Protein AF-A0A072TDT9-F1 (afdb_monomer_lite)

Structure (mmCIF, N/CA/C/O backbone):
data_AF-A0A072TDT9-F1
#
_entry.id   AF-A0A072TDT9-F1
#
loop_
_atom_site.group_PDB
_atom_site.id
_atom_site.type_symbol
_atom_site.label_atom_id
_atom_site.label_alt_id
_atom_site.label_comp_id
_atom_site.label_asym_id
_atom_site.label_entity_id
_atom_site.label_seq_id
_atom_site.pdbx_PDB_ins_code
_atom_site.Cartn_x
_atom_site.Cartn_y
_atom_site.Cartn_z
_atom_site.occupancy
_atom_site.B_iso_or_equiv
_atom_site.auth_seq_id
_atom_site.auth_comp_id
_atom_site.auth_asym_id
_atom_site.auth_atom_id
_atom_site.pdbx_PDB_model_num
ATOM 1 N N . MET A 1 1 ? 3.384 -17.447 -1.767 1.00 55.66 1 MET A N 1
ATOM 2 C CA . MET A 1 1 ? 2.675 -18.278 -2.768 1.00 55.66 1 MET A CA 1
ATOM 3 C C . MET A 1 1 ? 2.598 -17.497 -4.077 1.00 55.66 1 MET A C 1
ATOM 5 O O . MET A 1 1 ? 2.380 -16.292 -4.010 1.00 55.66 1 MET A O 1
ATOM 9 N N . ILE A 1 2 ? 2.829 -18.132 -5.232 1.00 74.88 2 ILE A N 1
ATOM 10 C CA . ILE A 1 2 ? 2.720 -17.478 -6.551 1.00 74.88 2 ILE A CA 1
ATOM 11 C C . ILE A 1 2 ? 1.242 -17.156 -6.807 1.00 74.88 2 ILE A C 1
ATOM 13 O O . ILE A 1 2 ? 0.404 -18.037 -6.647 1.00 74.88 2 ILE A O 1
ATOM 17 N N . LYS A 1 3 ? 0.923 -15.907 -7.167 1.00 76.62 3 LYS A N 1
ATOM 18 C CA . LYS A 1 3 ? -0.458 -15.459 -7.445 1.00 76.62 3 LYS A CA 1
ATOM 19 C C . LYS A 1 3 ? -0.739 -15.255 -8.938 1.00 76.62 3 LYS A C 1
ATOM 21 O O . LYS A 1 3 ? -1.892 -15.302 -9.358 1.00 76.62 3 LYS A O 1
ATOM 26 N N . ALA A 1 4 ? 0.307 -15.060 -9.739 1.00 89.94 4 ALA A N 1
ATOM 27 C CA . ALA A 1 4 ? 0.196 -14.819 -11.170 1.00 89.94 4 ALA A CA 1
ATOM 28 C C . ALA A 1 4 ? 1.340 -15.453 -11.964 1.00 89.94 4 ALA A C 1
ATOM 30 O O . ALA A 1 4 ? 2.434 -15.642 -11.432 1.00 89.94 4 ALA A O 1
ATOM 31 N N . VAL A 1 5 ? 1.083 -15.727 -13.242 1.00 94.50 5 VAL A N 1
ATOM 32 C CA . VAL A 1 5 ? 2.074 -16.171 -14.228 1.00 94.50 5 VAL A CA 1
ATOM 33 C C . VAL A 1 5 ? 2.001 -15.236 -15.432 1.00 94.50 5 VAL A C 1
ATOM 35 O O . VAL A 1 5 ? 0.940 -15.068 -16.032 1.00 94.50 5 VAL A O 1
ATOM 38 N N . ILE A 1 6 ? 3.125 -14.611 -15.775 1.00 96.06 6 ILE A N 1
ATOM 39 C CA . ILE A 1 6 ? 3.226 -13.700 -16.918 1.00 96.06 6 ILE A CA 1
ATOM 40 C C . ILE A 1 6 ? 4.091 -14.378 -17.969 1.00 96.06 6 ILE A C 1
ATOM 42 O O . ILE A 1 6 ? 5.243 -14.717 -17.705 1.00 96.06 6 ILE A O 1
ATOM 46 N N . PHE A 1 7 ? 3.525 -14.587 -19.149 1.00 96.69 7 PHE A N 1
ATOM 47 C CA . PHE A 1 7 ? 4.192 -15.243 -20.260 1.00 96.69 7 PHE A CA 1
ATOM 48 C C . PHE A 1 7 ? 4.831 -14.218 -21.190 1.00 96.69 7 PHE A C 1
ATOM 50 O O . PHE A 1 7 ? 4.237 -13.184 -21.502 1.00 96.69 7 PHE A O 1
ATOM 57 N N . ASP A 1 8 ? 6.023 -14.536 -21.685 1.00 94.69 8 ASP A N 1
ATOM 58 C CA . ASP A 1 8 ? 6.467 -13.971 -22.954 1.00 94.69 8 ASP A CA 1
ATOM 59 C C . ASP A 1 8 ? 5.643 -14.572 -24.106 1.00 94.69 8 ASP A C 1
ATOM 61 O O . ASP A 1 8 ? 5.063 -15.651 -23.971 1.00 94.69 8 ASP A O 1
ATOM 65 N N . MET A 1 9 ? 5.560 -13.873 -25.236 1.00 94.50 9 MET A N 1
ATOM 66 C CA . MET A 1 9 ? 4.807 -14.363 -26.393 1.00 94.50 9 MET A CA 1
ATOM 67 C C . MET A 1 9 ? 5.703 -15.155 -27.347 1.00 94.50 9 MET A C 1
ATOM 69 O O . MET A 1 9 ? 5.494 -16.355 -27.544 1.00 94.50 9 MET A O 1
ATOM 73 N N . ASP A 1 10 ? 6.687 -14.475 -27.937 1.00 90.06 10 ASP A N 1
ATOM 74 C CA . ASP A 1 10 ? 7.502 -14.975 -29.042 1.00 90.06 10 ASP A CA 1
ATOM 75 C C . ASP A 1 10 ? 8.574 -15.966 -28.541 1.00 90.06 10 ASP A C 1
ATOM 77 O O . ASP A 1 10 ? 9.540 -15.601 -27.879 1.00 90.06 10 ASP A O 1
ATOM 81 N N . GLY A 1 11 ? 8.428 -17.243 -28.894 1.00 86.56 11 GLY A N 1
ATOM 82 C CA . GLY A 1 11 ? 9.279 -18.350 -28.446 1.00 86.56 11 GLY A CA 1
ATOM 83 C C . GLY A 1 11 ? 8.827 -19.011 -27.139 1.00 86.56 11 GLY A C 1
ATOM 84 O O . GLY A 1 11 ? 9.539 -19.869 -26.625 1.00 86.56 11 GLY A O 1
ATOM 85 N N . VAL A 1 12 ? 7.663 -18.625 -26.597 1.00 93.38 12 VAL A N 1
ATOM 86 C CA . VAL A 1 12 ? 7.062 -19.266 -25.413 1.00 93.38 12 VAL A CA 1
ATOM 87 C C . VAL A 1 12 ? 5.631 -19.709 -25.703 1.00 93.38 12 VAL A C 1
ATOM 89 O O . VAL A 1 12 ? 5.352 -20.904 -25.716 1.00 93.38 12 VAL A O 1
ATOM 92 N N . LEU A 1 13 ? 4.716 -18.770 -25.967 1.00 94.56 13 LEU A N 1
ATOM 93 C CA . LEU A 1 13 ? 3.335 -19.106 -26.335 1.00 94.56 13 LEU A CA 1
ATOM 94 C C . LEU A 1 13 ? 3.181 -19.342 -27.838 1.00 94.56 13 LEU A C 1
ATOM 96 O O . LEU A 1 13 ? 2.357 -20.162 -28.249 1.00 94.56 13 LEU A O 1
ATOM 100 N N . ILE A 1 14 ? 3.970 -18.638 -28.653 1.00 94.06 14 ILE A N 1
ATOM 101 C CA . ILE A 1 14 ? 3.927 -18.688 -30.115 1.00 94.06 14 ILE A CA 1
ATOM 102 C C . ILE A 1 14 ? 5.351 -18.814 -30.652 1.00 94.06 14 ILE A C 1
ATOM 104 O O . ILE A 1 14 ? 6.208 -18.001 -30.326 1.00 94.06 14 ILE A O 1
ATOM 108 N N . GLU A 1 15 ? 5.606 -19.775 -31.537 1.00 89.56 15 GLU A N 1
ATOM 109 C CA . GLU A 1 15 ? 6.896 -19.934 -32.232 1.00 89.56 15 GLU A CA 1
ATOM 110 C C . GLU A 1 15 ? 7.038 -18.921 -33.387 1.00 89.56 15 GLU A C 1
ATOM 112 O O . GLU A 1 15 ? 7.157 -19.288 -34.553 1.00 89.56 15 GLU A O 1
ATOM 117 N N . ALA A 1 16 ? 6.957 -17.623 -33.072 1.00 87.81 16 ALA A N 1
ATOM 118 C CA . ALA A 1 16 ? 6.852 -16.533 -34.049 1.00 87.81 16 ALA A CA 1
ATOM 119 C C . ALA A 1 16 ? 8.185 -15.849 -34.405 1.00 87.81 16 ALA A C 1
ATOM 121 O O . ALA A 1 16 ? 8.200 -14.947 -35.244 1.00 87.81 16 ALA A O 1
ATOM 122 N N . LYS A 1 17 ? 9.315 -16.261 -33.811 1.00 86.12 17 LYS A N 1
ATOM 123 C CA . LYS A 1 17 ? 10.632 -15.647 -34.086 1.00 86.12 17 LYS A CA 1
ATOM 124 C C . LYS A 1 17 ? 10.974 -15.665 -35.579 1.00 86.12 17 LYS A C 1
ATOM 126 O O . LYS A 1 17 ? 11.356 -14.636 -36.134 1.00 86.12 17 LYS A O 1
ATOM 131 N N . GLU A 1 18 ? 10.722 -16.796 -36.237 1.00 89.06 18 GLU A N 1
ATOM 132 C CA . GLU A 1 18 ? 10.903 -16.944 -37.685 1.00 89.06 18 GLU A CA 1
ATOM 133 C C . GLU A 1 18 ? 9.986 -16.032 -38.491 1.00 89.06 18 GLU A C 1
ATOM 135 O O . GLU A 1 18 ? 10.420 -15.417 -39.459 1.00 89.06 18 GLU A O 1
ATOM 140 N N . TRP A 1 19 ? 8.738 -15.869 -38.062 1.00 93.44 19 TRP A N 1
ATOM 141 C CA . TRP A 1 19 ? 7.757 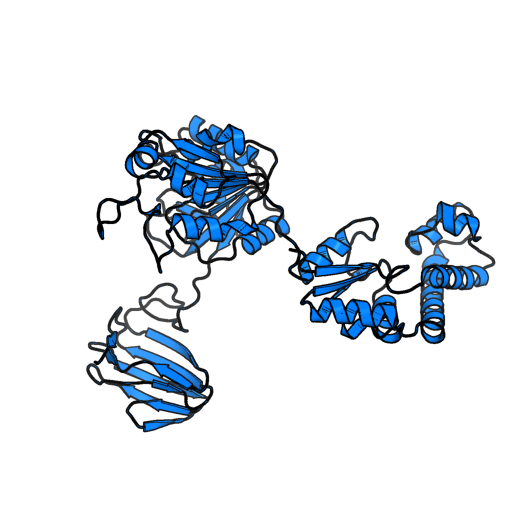-15.072 -38.795 1.00 93.44 19 TRP A CA 1
ATOM 142 C C . TRP A 1 19 ? 8.158 -13.600 -38.840 1.00 93.44 19 TRP A C 1
ATOM 144 O O . TRP A 1 19 ? 8.025 -12.953 -39.876 1.00 93.44 19 TRP A O 1
ATOM 154 N N . HIS A 1 20 ? 8.704 -13.064 -37.742 1.00 91.19 20 HIS A N 1
ATOM 155 C CA . HIS A 1 20 ? 9.210 -11.688 -37.724 1.00 91.19 20 HIS A CA 1
ATOM 156 C C . HIS A 1 20 ? 10.459 -11.513 -38.592 1.00 91.19 20 HIS A C 1
ATOM 158 O O . HIS A 1 20 ? 10.624 -10.448 -39.191 1.00 91.19 20 HIS A O 1
ATOM 164 N N . TYR A 1 21 ? 11.331 -12.526 -38.653 1.00 92.56 21 TYR A N 1
ATOM 165 C CA . TYR A 1 21 ? 12.503 -12.535 -39.533 1.00 92.56 21 TYR A CA 1
ATOM 166 C C . TYR A 1 21 ? 12.091 -12.539 -41.010 1.00 92.56 21 TYR A C 1
ATOM 168 O O . TYR A 1 21 ? 12.549 -11.690 -41.778 1.00 92.56 21 TYR A O 1
ATOM 176 N N . GLU A 1 22 ? 11.188 -13.444 -41.389 1.00 94.56 22 GLU A N 1
ATOM 177 C CA . GLU A 1 22 ? 10.657 -13.566 -42.748 1.00 94.56 22 GLU A CA 1
ATOM 178 C C . GLU A 1 22 ? 9.900 -12.306 -43.172 1.00 94.56 22 GLU A C 1
ATOM 180 O O . GLU A 1 22 ? 10.164 -11.761 -44.242 1.00 94.56 22 GLU A O 1
ATOM 185 N N . ALA A 1 23 ? 9.011 -11.784 -42.321 1.00 95.75 23 ALA A N 1
ATOM 186 C CA . ALA A 1 23 ? 8.240 -10.579 -42.616 1.00 95.75 23 ALA A CA 1
ATOM 187 C C . ALA A 1 23 ? 9.135 -9.348 -42.823 1.00 95.75 23 ALA A C 1
ATOM 189 O O . ALA A 1 23 ? 8.906 -8.563 -43.744 1.00 95.75 23 ALA A O 1
ATOM 190 N N . LEU A 1 24 ? 10.164 -9.175 -41.984 1.00 95.69 24 LEU A N 1
ATOM 191 C CA . LEU A 1 24 ? 11.102 -8.062 -42.127 1.00 95.69 24 LEU A CA 1
ATOM 192 C C . LEU A 1 24 ? 11.926 -8.189 -43.411 1.00 95.69 24 LEU A C 1
ATOM 194 O O . LEU A 1 24 ? 12.049 -7.212 -44.144 1.00 95.69 24 LEU A O 1
ATOM 198 N N . ASN A 1 25 ? 12.456 -9.377 -43.710 1.00 96.38 25 ASN A N 1
ATOM 199 C CA . ASN A 1 25 ? 13.236 -9.582 -44.929 1.00 96.38 25 ASN A CA 1
ATOM 200 C C . ASN A 1 25 ? 12.389 -9.462 -46.194 1.00 96.38 25 ASN A C 1
ATOM 202 O O . ASN A 1 25 ? 12.830 -8.837 -47.151 1.00 96.38 25 ASN A O 1
ATOM 206 N N . ARG A 1 26 ? 11.143 -9.942 -46.183 1.00 97.50 26 ARG A N 1
ATOM 207 C CA . ARG A 1 26 ? 10.205 -9.736 -47.293 1.00 97.50 26 ARG A CA 1
ATOM 208 C C . ARG A 1 26 ? 9.931 -8.248 -47.541 1.00 97.50 26 ARG A C 1
ATOM 210 O O . ARG A 1 26 ? 9.783 -7.841 -48.689 1.00 97.50 26 ARG A O 1
ATOM 217 N N . ALA A 1 27 ? 9.889 -7.426 -46.489 1.00 97.38 27 ALA A N 1
ATOM 218 C CA . ALA A 1 27 ? 9.756 -5.973 -46.617 1.00 97.38 27 ALA A CA 1
ATOM 219 C C . ALA A 1 27 ? 11.037 -5.299 -47.138 1.00 97.38 27 ALA A C 1
ATOM 221 O O . ALA A 1 27 ? 10.953 -4.419 -47.990 1.00 97.38 27 ALA A O 1
ATOM 222 N N . LEU A 1 28 ? 12.214 -5.719 -46.669 1.00 96.94 28 LEU A N 1
ATOM 223 C CA . LEU A 1 28 ? 13.504 -5.179 -47.114 1.00 96.94 28 LEU A CA 1
ATOM 224 C C . LEU A 1 28 ? 13.832 -5.541 -48.573 1.00 96.94 28 LEU A C 1
ATOM 226 O O . LEU A 1 28 ? 14.349 -4.702 -49.313 1.00 96.94 28 LEU A O 1
ATOM 230 N N . GLN A 1 29 ? 13.465 -6.749 -49.010 1.00 96.62 29 GLN A N 1
ATOM 231 C CA . GLN A 1 29 ? 13.713 -7.246 -50.367 1.00 96.62 29 GLN A CA 1
ATOM 232 C C . GLN A 1 29 ? 13.017 -6.418 -51.452 1.00 96.62 29 GLN A C 1
ATOM 234 O O . GLN A 1 29 ? 13.513 -6.366 -52.575 1.00 96.62 29 GLN A O 1
ATOM 239 N N . LEU A 1 30 ? 11.933 -5.700 -51.120 1.00 94.75 30 LEU A N 1
ATOM 240 C CA . LEU A 1 30 ? 11.303 -4.723 -52.022 1.00 94.75 30 LEU A CA 1
ATOM 241 C C . LEU A 1 30 ? 12.289 -3.658 -52.525 1.00 94.75 30 LEU A C 1
ATOM 243 O O . LEU A 1 30 ? 12.093 -3.089 -53.596 1.00 94.75 30 LEU A O 1
ATOM 247 N N . PHE A 1 31 ? 13.344 -3.403 -51.753 1.00 95.62 31 PHE A N 1
ATOM 248 C CA . PHE A 1 31 ? 14.363 -2.394 -52.018 1.00 95.62 31 PHE A CA 1
ATOM 249 C C . PHE A 1 31 ? 15.748 -3.003 -52.274 1.00 95.62 31 PHE A C 1
ATOM 251 O O . PHE A 1 31 ? 16.728 -2.271 -52.349 1.00 95.62 31 PHE A O 1
ATOM 258 N N . GLY A 1 32 ? 15.843 -4.332 -52.403 1.00 94.44 32 GLY A N 1
ATOM 259 C CA . GLY A 1 32 ? 17.110 -5.032 -52.629 1.00 94.44 32 GLY A CA 1
ATOM 260 C C . GLY A 1 32 ? 18.000 -5.175 -51.390 1.00 94.44 32 GLY A C 1
ATOM 261 O O . GLY A 1 32 ? 19.181 -5.476 -51.541 1.00 94.44 32 GLY A O 1
ATOM 262 N N . TYR A 1 33 ? 17.459 -4.980 -50.182 1.00 95.31 33 TYR A N 1
ATOM 263 C CA . TYR A 1 33 ? 18.184 -5.210 -48.929 1.00 95.31 33 TYR A CA 1
ATOM 264 C C . TYR A 1 33 ? 17.728 -6.509 -48.264 1.00 95.31 33 TYR A C 1
ATOM 266 O O . TYR A 1 33 ? 16.579 -6.929 -48.399 1.00 95.31 33 TYR A O 1
ATOM 274 N N . GLU A 1 34 ? 18.615 -7.108 -47.479 1.00 94.19 34 GLU A N 1
ATOM 275 C CA . GLU A 1 34 ? 18.290 -8.223 -46.597 1.00 94.19 34 GLU A CA 1
ATOM 276 C C . GLU A 1 34 ? 19.151 -8.176 -45.334 1.00 94.19 34 GLU A C 1
ATOM 278 O O . GLU A 1 34 ? 20.257 -7.637 -45.326 1.00 94.19 34 GLU A O 1
ATOM 283 N N . ILE A 1 35 ? 18.637 -8.770 -44.263 1.00 93.38 35 ILE A N 1
ATOM 284 C CA . ILE A 1 35 ? 19.414 -9.155 -43.092 1.00 93.38 35 ILE A CA 1
ATOM 285 C C . ILE A 1 35 ? 19.585 -10.666 -43.191 1.00 93.38 35 ILE A C 1
ATOM 287 O O . ILE A 1 35 ? 18.626 -11.428 -42.994 1.00 93.38 35 ILE A O 1
ATOM 291 N N . ASN A 1 36 ? 20.804 -11.105 -43.506 1.00 91.38 36 ASN A N 1
ATOM 292 C CA . ASN A 1 36 ? 21.091 -12.529 -43.602 1.00 91.38 36 ASN A CA 1
ATOM 293 C C . ASN A 1 36 ? 20.869 -13.222 -42.245 1.00 91.38 36 ASN A C 1
ATOM 295 O O . ASN A 1 36 ? 20.782 -12.605 -41.178 1.00 91.38 36 ASN A O 1
ATOM 299 N N . ARG A 1 37 ? 20.747 -14.546 -42.295 1.00 89.31 37 ARG A N 1
ATOM 300 C CA . ARG A 1 37 ? 20.361 -15.338 -41.131 1.00 89.31 37 ARG A CA 1
ATOM 301 C C . ARG A 1 37 ? 21.375 -15.273 -39.987 1.00 89.31 37 ARG A C 1
ATOM 303 O O . ARG A 1 37 ? 20.973 -15.298 -38.827 1.00 89.31 37 ARG A O 1
ATOM 310 N N . VAL A 1 38 ? 22.664 -15.210 -40.309 1.00 90.12 38 VAL A N 1
ATOM 311 C CA . VAL A 1 38 ? 23.739 -15.178 -39.312 1.00 90.12 38 VAL A CA 1
ATOM 312 C C . VAL A 1 38 ? 23.683 -13.862 -38.548 1.00 90.12 38 VAL A C 1
ATOM 314 O O . VAL A 1 38 ? 23.544 -13.885 -37.328 1.00 90.12 38 VAL A O 1
ATOM 317 N N . ASP A 1 39 ? 23.652 -12.741 -39.267 1.00 88.38 39 ASP A N 1
ATOM 318 C CA . ASP A 1 39 ? 23.578 -11.407 -38.672 1.00 88.38 39 ASP A CA 1
ATOM 319 C C . ASP A 1 39 ? 22.304 -11.244 -37.844 1.00 88.38 39 ASP A C 1
ATOM 321 O O . ASP A 1 39 ? 22.324 -10.645 -36.764 1.00 88.38 39 ASP A O 1
ATOM 325 N N . HIS A 1 40 ? 21.189 -11.818 -38.315 1.00 87.62 40 HIS A N 1
ATOM 326 C CA . HIS A 1 40 ? 19.953 -11.812 -37.550 1.00 87.62 40 HIS A CA 1
ATOM 327 C C . HIS A 1 40 ? 20.147 -12.412 -36.159 1.00 87.62 40 HIS A C 1
ATOM 329 O O . HIS A 1 40 ? 19.783 -11.774 -35.180 1.00 87.62 40 HIS A O 1
ATOM 335 N N . LEU A 1 41 ? 20.751 -13.597 -36.074 1.00 85.94 41 LEU A N 1
ATOM 336 C CA . LEU A 1 41 ? 20.926 -14.320 -34.817 1.00 85.94 41 LEU A CA 1
ATOM 337 C C . LEU A 1 41 ? 22.004 -13.705 -33.914 1.00 85.94 41 LEU A C 1
ATOM 339 O O . LEU A 1 41 ? 21.867 -13.753 -32.695 1.00 85.94 41 LEU A O 1
ATOM 343 N N . THR A 1 42 ? 23.075 -13.138 -34.477 1.00 86.06 42 THR A N 1
ATOM 344 C CA . THR A 1 42 ? 24.209 -12.630 -33.684 1.00 86.06 42 THR A CA 1
ATOM 345 C C . THR A 1 42 ? 24.079 -11.168 -33.281 1.00 86.06 42 THR A C 1
ATOM 347 O O . THR A 1 42 ? 24.664 -10.757 -32.281 1.00 86.06 42 THR A O 1
ATOM 350 N N . THR A 1 43 ? 23.370 -10.363 -34.072 1.00 84.31 43 THR A N 1
ATOM 351 C CA . THR A 1 43 ? 23.421 -8.898 -33.966 1.00 84.31 43 THR A CA 1
ATOM 352 C C . THR A 1 43 ? 22.043 -8.270 -33.837 1.00 84.31 43 THR A C 1
ATOM 354 O O . THR A 1 43 ? 21.892 -7.287 -33.112 1.00 84.31 43 THR A O 1
ATOM 357 N N . TYR A 1 44 ? 21.038 -8.818 -34.520 1.00 83.56 44 TYR A N 1
ATOM 358 C CA . TYR A 1 44 ? 19.712 -8.206 -34.575 1.00 83.56 44 TYR A CA 1
ATOM 359 C C . TYR A 1 44 ? 18.662 -8.896 -33.691 1.00 83.56 44 TYR A C 1
ATOM 361 O O . TYR A 1 44 ? 17.590 -8.319 -33.494 1.00 83.56 44 TYR A O 1
ATOM 369 N N . ASP A 1 45 ? 18.905 -10.101 -33.175 1.00 82.06 45 ASP A N 1
ATOM 370 C CA . ASP A 1 45 ? 17.898 -10.858 -32.427 1.00 82.06 45 ASP A CA 1
ATOM 371 C C . ASP A 1 45 ? 17.427 -10.088 -31.182 1.00 82.06 45 ASP A C 1
ATOM 373 O O . ASP A 1 45 ? 18.184 -9.367 -30.534 1.00 82.06 45 ASP A O 1
ATOM 377 N N . GLY A 1 46 ? 16.127 -10.157 -30.901 1.00 75.12 46 GLY A N 1
ATOM 378 C CA . GLY A 1 46 ? 15.485 -9.414 -29.811 1.00 75.12 46 GLY A CA 1
ATOM 379 C C . GLY A 1 46 ? 15.370 -7.888 -29.991 1.00 75.12 46 GLY A C 1
ATOM 380 O O . GLY A 1 46 ? 14.588 -7.266 -29.271 1.00 75.12 46 GLY A O 1
ATOM 381 N N . LEU A 1 47 ? 16.065 -7.263 -30.955 1.00 83.38 47 LEU A N 1
ATOM 382 C CA . LEU A 1 47 ? 15.997 -5.808 -31.150 1.00 83.38 47 LEU A CA 1
ATOM 383 C C . LEU A 1 47 ? 14.662 -5.346 -31.773 1.00 83.38 47 LEU A C 1
ATOM 385 O O . LEU A 1 47 ? 14.137 -6.006 -32.684 1.00 83.38 47 LEU A O 1
ATOM 389 N N . PRO A 1 48 ? 14.146 -4.163 -31.375 1.00 83.31 48 PRO A N 1
ATOM 390 C CA . PRO A 1 48 ? 13.003 -3.533 -32.033 1.00 83.31 48 PRO A CA 1
ATOM 391 C C . PRO A 1 48 ? 13.269 -3.262 -33.517 1.00 83.31 48 PRO A C 1
ATOM 393 O O . PRO A 1 48 ? 14.369 -2.856 -33.891 1.00 83.31 48 PRO A O 1
ATOM 396 N N . THR A 1 49 ? 12.246 -3.401 -34.369 1.00 88.62 49 THR A N 1
ATOM 397 C CA . THR A 1 49 ? 12.371 -3.197 -35.827 1.00 88.62 49 THR A CA 1
ATOM 398 C C . THR A 1 49 ? 12.969 -1.837 -36.180 1.00 88.62 49 THR A C 1
ATOM 400 O O . THR A 1 49 ? 13.867 -1.775 -37.011 1.00 88.62 49 THR A O 1
ATOM 403 N N . LYS A 1 50 ? 12.562 -0.764 -35.491 1.00 88.62 50 LYS A N 1
ATOM 404 C CA . LYS A 1 50 ? 13.147 0.572 -35.674 1.00 88.62 50 LYS A CA 1
ATOM 405 C C . LYS A 1 50 ? 14.670 0.562 -35.495 1.00 88.62 50 LYS A C 1
ATOM 407 O O . LYS A 1 50 ? 15.390 1.062 -36.349 1.00 88.62 50 LYS A O 1
ATOM 412 N N . ARG A 1 51 ? 15.163 -0.079 -34.431 1.00 89.12 51 ARG A N 1
ATOM 413 C CA . ARG A 1 51 ? 16.600 -0.169 -34.151 1.00 89.12 51 ARG A CA 1
ATOM 414 C C . ARG A 1 51 ? 17.337 -1.013 -35.189 1.00 89.12 51 ARG A C 1
ATOM 416 O O . ARG A 1 51 ? 18.435 -0.646 -35.594 1.00 89.12 51 ARG A O 1
ATOM 423 N N . LYS A 1 52 ? 16.722 -2.111 -35.646 1.00 92.31 52 LYS A N 1
ATOM 424 C CA . LYS A 1 52 ? 17.263 -2.942 -36.735 1.00 92.31 52 LYS A CA 1
ATOM 425 C C . LYS A 1 52 ? 17.462 -2.115 -38.007 1.00 92.31 52 LYS A C 1
ATOM 427 O O . LYS A 1 52 ? 18.529 -2.178 -38.603 1.00 92.31 52 LYS A O 1
ATOM 432 N N . LEU A 1 53 ? 16.467 -1.309 -38.383 1.00 94.50 53 LEU A N 1
ATOM 433 C CA . LEU A 1 53 ? 16.526 -0.453 -39.571 1.00 94.50 53 LEU A CA 1
ATOM 434 C C . LEU A 1 53 ? 17.555 0.679 -39.427 1.00 94.50 53 LEU A C 1
ATOM 436 O O . LEU A 1 53 ? 18.304 0.929 -40.365 1.00 94.50 53 LEU A O 1
ATOM 440 N N . GLU A 1 54 ? 17.654 1.314 -38.254 1.00 93.56 54 GLU A N 1
ATOM 441 C CA . GLU A 1 54 ? 18.708 2.298 -37.951 1.00 93.56 54 GLU A CA 1
ATOM 442 C C . GLU A 1 54 ? 20.111 1.710 -38.130 1.00 93.56 54 GLU A C 1
ATOM 444 O O . GLU A 1 54 ? 20.957 2.320 -38.777 1.00 93.56 54 GLU A O 1
ATOM 449 N N . MET A 1 55 ? 20.353 0.521 -37.575 1.00 93.19 55 MET A N 1
ATOM 450 C CA . MET A 1 55 ? 21.640 -0.166 -37.686 1.00 93.19 55 MET A CA 1
ATOM 451 C C . MET A 1 55 ? 21.937 -0.587 -39.126 1.00 93.19 55 MET A C 1
ATOM 453 O O . MET A 1 55 ? 23.048 -0.364 -39.604 1.00 93.19 55 MET A O 1
ATOM 457 N N . LEU A 1 56 ? 20.942 -1.124 -39.834 1.00 93.62 56 LEU A N 1
ATOM 458 C CA . LEU A 1 56 ? 21.089 -1.521 -41.230 1.00 93.62 56 LEU A CA 1
ATOM 459 C C . LEU A 1 56 ? 21.431 -0.317 -42.121 1.00 93.62 56 LEU A C 1
ATOM 461 O O . LEU A 1 56 ? 22.318 -0.421 -42.960 1.00 93.62 56 LEU A O 1
ATOM 465 N N . SER A 1 57 ? 20.810 0.845 -41.897 1.00 94.06 57 SER A N 1
ATOM 466 C CA . SER A 1 57 ? 21.135 2.098 -42.601 1.00 94.06 57 SER A CA 1
ATOM 467 C C . SER A 1 57 ? 22.519 2.668 -42.288 1.00 94.06 57 SER A C 1
ATOM 469 O O . SER A 1 57 ? 22.999 3.515 -43.028 1.00 94.06 57 SER A O 1
ATOM 471 N N . LEU A 1 58 ? 23.157 2.270 -41.184 1.00 91.69 58 LEU A N 1
ATOM 472 C CA . LEU A 1 58 ? 24.546 2.654 -40.901 1.00 91.69 58 LEU A CA 1
ATOM 473 C C . LEU A 1 58 ? 25.551 1.736 -41.607 1.00 91.69 58 LEU A C 1
ATOM 475 O O . LEU A 1 58 ? 26.688 2.135 -41.839 1.00 91.69 58 LEU A O 1
ATOM 479 N N . GLN A 1 59 ? 25.143 0.502 -41.905 1.00 89.12 59 GLN A N 1
ATOM 480 C CA . GLN A 1 59 ? 25.977 -0.527 -42.533 1.00 89.12 59 GLN A CA 1
ATOM 481 C C . GLN A 1 59 ? 25.786 -0.610 -44.052 1.00 89.12 59 GLN A C 1
ATOM 483 O O . GLN A 1 59 ? 26.607 -1.204 -44.746 1.00 89.12 59 GLN A O 1
ATOM 488 N N . THR A 1 60 ? 24.693 -0.046 -44.558 1.00 88.81 60 THR A N 1
ATOM 489 C CA . THR A 1 60 ? 24.256 -0.114 -45.954 1.00 88.81 60 THR A CA 1
ATOM 490 C C . THR A 1 60 ? 23.705 1.239 -46.392 1.00 88.81 60 THR A C 1
ATOM 492 O O . THR A 1 60 ? 23.475 2.114 -45.564 1.00 88.81 60 THR A O 1
ATOM 495 N N . ASP A 1 61 ? 23.391 1.386 -47.677 1.00 90.31 61 ASP A N 1
ATOM 496 C CA . ASP A 1 61 ? 22.823 2.625 -48.218 1.00 90.31 61 ASP A CA 1
ATOM 497 C C . ASP A 1 61 ? 21.291 2.743 -48.050 1.00 90.31 61 ASP A C 1
ATOM 499 O O . ASP A 1 61 ? 20.664 3.535 -48.752 1.00 90.31 61 ASP A O 1
ATOM 503 N N . LEU A 1 62 ? 20.655 1.954 -47.165 1.00 94.12 62 LEU A N 1
ATOM 504 C CA . LEU A 1 62 ? 19.200 1.996 -46.956 1.00 94.12 62 LEU A CA 1
ATOM 505 C C . LEU A 1 62 ? 18.764 3.394 -46.465 1.00 94.12 62 LEU A C 1
ATOM 507 O O . LEU A 1 62 ? 19.122 3.779 -45.347 1.00 94.12 62 LEU A O 1
ATOM 511 N N . PRO A 1 63 ? 17.938 4.149 -47.216 1.00 94.00 63 PRO A N 1
ATOM 512 C CA . PRO A 1 63 ? 17.510 5.480 -46.795 1.00 94.00 63 PRO A CA 1
ATOM 513 C C . PRO A 1 63 ? 16.625 5.444 -45.543 1.00 94.00 63 PRO A C 1
ATOM 515 O O . PRO A 1 63 ? 15.623 4.727 -45.494 1.00 94.00 63 PRO A O 1
ATOM 518 N N . GLN A 1 64 ? 16.928 6.292 -44.554 1.00 93.81 64 GLN A N 1
ATOM 519 C CA . GLN A 1 64 ? 16.132 6.397 -43.319 1.00 93.81 64 GLN A CA 1
ATOM 520 C C . GLN A 1 64 ? 14.673 6.807 -43.572 1.00 93.81 64 GLN A C 1
ATOM 522 O O . GLN A 1 64 ? 13.777 6.438 -42.815 1.00 93.81 64 GLN A O 1
ATOM 527 N N . THR A 1 65 ? 14.408 7.525 -44.666 1.00 94.81 65 THR A N 1
ATOM 528 C CA . THR A 1 65 ? 13.053 7.920 -45.078 1.00 94.81 65 THR A CA 1
ATOM 529 C C . THR A 1 65 ? 12.148 6.729 -45.403 1.00 94.81 65 THR A C 1
ATOM 531 O O . THR A 1 65 ? 10.931 6.874 -45.346 1.00 94.81 65 THR A O 1
ATOM 534 N N . LEU A 1 66 ? 12.711 5.550 -45.698 1.00 95.31 66 LEU A N 1
ATOM 535 C CA . LEU A 1 66 ? 11.947 4.328 -45.968 1.00 95.31 66 LEU A CA 1
ATOM 536 C C . LEU A 1 66 ? 11.610 3.528 -44.704 1.00 95.31 66 LEU A C 1
ATOM 538 O O . LEU A 1 66 ? 10.830 2.582 -44.784 1.00 95.31 66 LEU A O 1
ATOM 542 N N . HIS A 1 67 ? 12.163 3.870 -43.535 1.00 95.50 67 HIS A N 1
ATOM 543 C CA . HIS A 1 67 ? 12.010 3.047 -42.327 1.00 95.50 67 HIS A CA 1
ATOM 544 C C . HIS A 1 67 ? 10.555 2.868 -41.897 1.00 95.50 67 HIS A C 1
ATOM 546 O O . HIS A 1 67 ? 10.159 1.768 -41.513 1.00 95.50 67 HIS A O 1
ATOM 552 N N . SER A 1 68 ? 9.754 3.933 -41.972 1.00 93.31 68 SER A N 1
ATOM 553 C CA . SER A 1 68 ? 8.326 3.883 -41.644 1.00 93.31 68 SER A CA 1
ATOM 554 C C . SER A 1 68 ? 7.573 2.941 -42.582 1.00 93.31 68 SER A C 1
ATOM 556 O O . SER A 1 68 ? 6.834 2.081 -42.108 1.00 93.31 68 SER A O 1
ATOM 558 N N . PHE A 1 69 ? 7.825 3.049 -43.887 1.00 95.12 69 PHE A N 1
ATOM 559 C CA . PHE A 1 69 ? 7.195 2.215 -44.907 1.00 95.12 69 PHE A CA 1
ATOM 560 C C . PHE A 1 69 ? 7.616 0.743 -44.794 1.00 95.12 69 PHE A C 1
ATOM 562 O O . PHE A 1 69 ? 6.773 -0.148 -44.827 1.00 95.12 69 PHE A O 1
ATOM 569 N N . VAL A 1 70 ? 8.905 0.459 -44.572 1.00 96.44 70 VAL A N 1
ATOM 570 C CA . VAL A 1 70 ? 9.384 -0.914 -44.327 1.00 96.44 70 VAL A CA 1
ATOM 571 C C . VAL A 1 70 ? 8.728 -1.502 -43.078 1.00 96.44 70 VAL A C 1
ATOM 573 O O . VAL A 1 70 ? 8.315 -2.660 -43.092 1.00 96.44 70 VAL A O 1
ATOM 576 N N . ASN A 1 71 ? 8.599 -0.719 -42.002 1.00 93.69 71 ASN A N 1
ATOM 577 C CA . ASN A 1 71 ? 7.918 -1.175 -40.796 1.00 93.69 71 ASN A CA 1
ATOM 578 C C . ASN A 1 71 ? 6.429 -1.460 -41.057 1.00 93.69 71 ASN A C 1
ATOM 580 O O . ASN A 1 71 ? 5.938 -2.482 -40.589 1.00 93.69 71 ASN A O 1
ATOM 584 N N . GLU A 1 72 ? 5.734 -0.617 -41.825 1.00 94.31 72 GLU A N 1
ATOM 585 C CA . GLU A 1 72 ? 4.341 -0.837 -42.239 1.00 94.31 72 GLU A CA 1
ATOM 586 C C . GLU A 1 72 ? 4.185 -2.141 -43.037 1.00 94.31 72 GLU A C 1
ATOM 588 O O . GLU A 1 72 ? 3.407 -3.013 -42.643 1.00 94.31 72 GLU A O 1
ATOM 593 N N . MET A 1 73 ? 4.990 -2.328 -44.089 1.00 96.81 73 MET A N 1
ATOM 594 C CA . MET A 1 73 ? 4.990 -3.556 -44.893 1.00 96.81 73 MET A CA 1
ATOM 595 C C . MET A 1 73 ? 5.308 -4.789 -44.040 1.00 96.81 73 MET A C 1
ATOM 597 O O . MET A 1 73 ? 4.660 -5.827 -44.166 1.00 96.81 73 MET A O 1
ATOM 601 N N . LYS A 1 74 ? 6.262 -4.673 -43.107 1.00 95.31 74 LYS A N 1
ATOM 602 C CA . LYS A 1 74 ? 6.593 -5.741 -42.158 1.00 95.31 74 LYS A CA 1
ATOM 603 C C . LYS A 1 74 ? 5.394 -6.105 -41.283 1.00 95.31 74 LYS A C 1
ATOM 605 O O . LYS A 1 74 ? 5.190 -7.293 -41.035 1.00 95.31 74 LYS A O 1
ATOM 610 N N . GLN A 1 75 ? 4.599 -5.139 -40.811 1.00 93.62 75 GLN A N 1
ATOM 611 C CA . GLN A 1 75 ? 3.384 -5.453 -40.046 1.00 93.62 75 GLN A CA 1
ATOM 612 C C . GLN A 1 75 ? 2.350 -6.177 -40.914 1.00 93.62 75 GLN A C 1
ATOM 614 O O . GLN A 1 75 ? 1.822 -7.195 -40.477 1.00 93.62 75 GLN A O 1
ATOM 619 N N . GLN A 1 76 ? 2.129 -5.731 -42.156 1.00 95.69 76 GLN A N 1
ATOM 620 C CA . GLN A 1 76 ? 1.209 -6.397 -43.089 1.00 95.69 76 GLN A CA 1
ATOM 621 C C . GLN A 1 76 ? 1.612 -7.856 -43.342 1.00 95.69 76 GLN A C 1
ATOM 623 O O . GLN A 1 76 ? 0.802 -8.766 -43.162 1.00 95.69 76 GLN A O 1
ATOM 628 N N . TYR A 1 77 ? 2.886 -8.106 -43.657 1.00 97.19 77 TYR A N 1
ATOM 629 C CA . TYR A 1 77 ? 3.394 -9.464 -43.859 1.00 97.19 77 TYR A CA 1
ATOM 630 C C . TYR A 1 77 ? 3.360 -10.306 -42.582 1.00 97.19 77 TYR A C 1
ATOM 632 O O . TYR A 1 77 ? 3.076 -11.499 -42.651 1.00 97.19 77 TYR A O 1
ATOM 640 N N . THR A 1 78 ? 3.593 -9.705 -41.410 1.00 95.62 78 THR A N 1
ATOM 641 C CA . THR A 1 78 ? 3.438 -10.410 -40.128 1.00 95.62 78 THR A CA 1
ATOM 642 C C . THR A 1 78 ? 1.989 -10.874 -39.959 1.00 95.62 78 THR A C 1
ATOM 644 O O . THR A 1 78 ? 1.755 -12.039 -39.649 1.00 95.62 78 THR A O 1
ATOM 647 N N . THR A 1 79 ? 1.015 -10.001 -40.228 1.00 95.31 79 THR A N 1
ATOM 648 C CA . THR A 1 79 ? -0.414 -10.335 -40.180 1.00 95.31 79 THR A CA 1
ATOM 649 C C . THR A 1 79 ? -0.767 -11.462 -41.155 1.00 95.31 79 THR A C 1
ATOM 651 O O . THR A 1 79 ? -1.414 -12.429 -40.752 1.00 95.31 79 THR A O 1
ATOM 654 N N . GLU A 1 80 ? -0.296 -11.407 -42.406 1.00 96.44 80 GLU A N 1
ATOM 655 C CA . GLU A 1 80 ? -0.486 -12.485 -43.393 1.00 96.44 80 GLU A CA 1
ATOM 656 C C . GLU A 1 80 ? 0.027 -13.840 -42.879 1.00 96.44 80 GLU A C 1
ATOM 658 O O . GLU A 1 80 ? -0.704 -14.836 -42.903 1.00 96.44 80 GLU A O 1
ATOM 663 N N . ILE A 1 81 ? 1.265 -13.873 -42.370 1.00 96.50 81 ILE A N 1
ATOM 664 C CA . ILE A 1 81 ? 1.889 -15.093 -41.844 1.00 96.50 81 ILE A CA 1
ATOM 665 C C . ILE A 1 81 ? 1.098 -15.622 -40.642 1.00 96.50 81 ILE A C 1
ATOM 667 O O . ILE A 1 81 ? 0.822 -16.820 -40.566 1.00 96.50 81 ILE A O 1
ATOM 671 N N . VAL A 1 82 ? 0.664 -14.746 -39.731 1.00 96.19 82 VAL A N 1
ATOM 672 C CA . VAL A 1 82 ? -0.152 -15.129 -38.569 1.00 96.19 82 VAL A CA 1
ATOM 673 C C . VAL A 1 82 ? -1.481 -15.749 -39.004 1.00 96.19 82 VAL A C 1
ATOM 675 O O . VAL A 1 82 ? -1.866 -16.789 -38.472 1.00 96.19 82 VAL A O 1
ATOM 678 N N . HIS A 1 83 ? -2.172 -15.181 -39.995 1.00 95.75 83 HIS A N 1
ATOM 679 C CA . HIS A 1 83 ? -3.422 -15.756 -40.504 1.00 95.75 83 HIS A CA 1
ATOM 680 C C . HIS A 1 83 ? -3.231 -17.154 -41.110 1.00 95.75 83 HIS A C 1
ATOM 682 O O . HIS A 1 83 ? -4.081 -18.037 -40.918 1.00 95.75 83 HIS A O 1
ATOM 688 N N . ALA A 1 84 ? -2.118 -17.362 -41.814 1.00 95.38 84 ALA A N 1
ATOM 689 C CA . ALA A 1 84 ? -1.790 -18.636 -42.434 1.00 95.38 84 ALA A CA 1
ATOM 690 C C . ALA A 1 84 ? -1.378 -19.694 -41.396 1.00 95.38 84 ALA A C 1
ATOM 692 O O . ALA A 1 84 ? -1.936 -20.795 -41.380 1.00 95.38 84 ALA A O 1
ATOM 693 N N . LEU A 1 85 ? -0.435 -19.352 -40.514 1.00 95.50 85 LEU A N 1
ATOM 694 C CA . LEU A 1 85 ? 0.317 -20.319 -39.711 1.00 95.50 85 LEU A CA 1
ATOM 695 C C . LEU A 1 85 ? -0.102 -20.385 -38.240 1.00 95.50 85 LEU A C 1
ATOM 697 O O . LEU A 1 85 ? 0.041 -21.440 -37.623 1.00 95.50 85 LEU A O 1
ATOM 701 N N . CYS A 1 86 ? -0.626 -19.302 -37.658 1.00 96.00 86 CYS A N 1
ATOM 702 C CA . CYS A 1 86 ? -0.991 -19.299 -36.244 1.00 96.00 86 CYS A CA 1
ATOM 703 C C . CYS A 1 86 ? -2.285 -20.090 -36.028 1.00 96.00 86 CYS A C 1
ATOM 705 O O . CYS A 1 86 ? -3.343 -19.741 -36.564 1.00 96.00 86 CYS A O 1
ATOM 707 N N . LYS A 1 87 ? -2.185 -21.181 -35.264 1.00 95.25 87 LYS A N 1
ATOM 708 C CA . LYS A 1 87 ? -3.283 -22.099 -34.942 1.00 95.25 87 LYS A CA 1
ATOM 709 C C . LYS A 1 87 ? -3.202 -22.526 -33.474 1.00 95.25 87 LYS A C 1
ATOM 711 O O . LYS A 1 87 ? -2.102 -22.530 -32.911 1.00 95.25 87 LYS A O 1
ATOM 716 N N . PRO A 1 88 ? -4.323 -22.946 -32.863 1.00 96.25 88 PRO A N 1
ATOM 717 C CA . PRO A 1 88 ? -4.311 -23.471 -31.507 1.00 96.25 88 PRO A CA 1
ATOM 718 C C . PRO A 1 88 ? -3.431 -24.716 -31.382 1.00 96.25 88 PRO A C 1
ATOM 720 O O . PRO A 1 88 ? -3.428 -25.591 -32.252 1.00 96.25 88 PRO A O 1
ATOM 723 N N . ARG A 1 89 ? -2.685 -24.801 -30.278 1.00 95.69 89 ARG A N 1
ATOM 724 C CA . ARG A 1 89 ? -1.882 -25.976 -29.919 1.00 95.69 89 ARG A CA 1
ATOM 725 C C . ARG A 1 89 ? -2.379 -26.508 -28.586 1.00 95.69 89 ARG A C 1
ATOM 727 O O . ARG A 1 89 ? -2.328 -25.795 -27.583 1.00 95.69 89 ARG A O 1
ATOM 734 N N . PHE A 1 90 ? -2.770 -27.783 -28.566 1.00 94.81 90 PHE A N 1
ATOM 735 C CA . PHE A 1 90 ? -3.332 -28.436 -27.381 1.00 94.81 90 PHE A CA 1
ATOM 736 C C . PHE A 1 90 ? -2.475 -28.237 -26.125 1.00 94.81 90 PHE A C 1
ATOM 738 O O . PHE A 1 90 ? -3.006 -27.935 -25.064 1.00 94.81 90 PHE A O 1
ATOM 745 N N . VAL A 1 91 ? -1.148 -28.348 -26.243 1.00 95.19 91 VAL A N 1
ATOM 746 C CA . VAL A 1 91 ? -0.224 -28.197 -25.107 1.00 95.19 91 VAL A CA 1
ATOM 747 C C . VAL A 1 91 ? -0.304 -26.818 -24.442 1.00 95.19 91 VAL A C 1
ATOM 749 O O . VAL A 1 91 ? -0.260 -26.739 -23.217 1.00 95.19 91 VAL A O 1
ATOM 752 N N . HIS A 1 92 ? -0.475 -25.743 -25.217 1.00 95.94 92 HIS A N 1
ATOM 753 C CA . HIS A 1 92 ? -0.553 -24.381 -24.685 1.00 95.94 92 HIS A CA 1
ATOM 754 C C . HIS A 1 92 ? -1.938 -24.107 -24.093 1.00 95.94 92 HIS A C 1
ATOM 756 O O . HIS A 1 92 ? -2.034 -23.616 -22.970 1.00 95.94 92 HIS A O 1
ATOM 762 N N . GLU A 1 93 ? -3.010 -24.498 -24.791 1.00 96.94 93 GLU A N 1
ATOM 763 C CA . GLU A 1 93 ? -4.376 -24.374 -24.262 1.00 96.94 93 GLU A CA 1
ATOM 764 C C . GLU A 1 93 ? -4.550 -25.173 -22.964 1.00 96.94 93 GLU A C 1
ATOM 766 O O . GLU A 1 93 ? -5.094 -24.663 -21.984 1.00 96.94 93 GLU A O 1
ATOM 771 N N . PHE A 1 94 ? -4.032 -26.403 -22.917 1.00 96.38 94 PHE A N 1
ATOM 772 C CA . PHE A 1 94 ? -4.081 -27.249 -21.7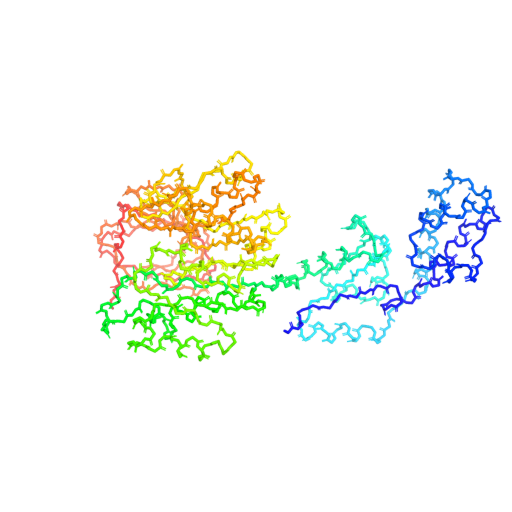30 1.00 96.38 94 PHE A CA 1
ATOM 773 C C . PHE A 1 94 ? -3.308 -26.639 -20.556 1.00 96.38 94 PHE A C 1
ATOM 775 O O . PHE A 1 94 ? -3.829 -26.604 -19.440 1.00 96.38 94 PHE A O 1
ATOM 782 N N . ALA A 1 95 ? -2.093 -26.131 -20.793 1.00 96.75 95 ALA A N 1
ATOM 783 C CA . ALA A 1 95 ? -1.279 -25.506 -19.754 1.00 96.75 95 ALA A CA 1
ATOM 784 C C . ALA A 1 95 ? -1.962 -24.264 -19.160 1.00 96.75 95 ALA A C 1
ATOM 786 O O . ALA A 1 95 ? -2.115 -24.169 -17.940 1.00 96.75 95 ALA A O 1
ATOM 787 N N . LEU A 1 96 ? -2.435 -23.343 -20.005 1.00 97.44 96 LEU A N 1
ATOM 788 C CA . LEU A 1 96 ? -3.101 -22.121 -19.545 1.00 97.44 96 LEU A CA 1
ATOM 789 C C . LEU A 1 96 ? -4.440 -22.439 -18.863 1.00 97.44 96 LEU A C 1
ATOM 791 O O . LEU A 1 96 ? -4.738 -21.882 -17.806 1.00 97.44 96 LEU A O 1
ATOM 795 N N . SER A 1 97 ? -5.210 -23.397 -19.390 1.00 96.75 97 SER A N 1
ATOM 796 C CA . SER A 1 97 ? -6.447 -23.862 -18.756 1.00 96.75 97 SER A CA 1
ATOM 797 C C . SER A 1 97 ? -6.200 -24.469 -17.372 1.00 96.75 97 SER A C 1
ATOM 799 O O . SER A 1 97 ? -6.971 -24.209 -16.449 1.00 96.75 97 SER A O 1
ATOM 801 N N . LYS A 1 98 ? -5.140 -25.273 -17.208 1.00 97.31 98 LYS A N 1
ATOM 802 C CA . LYS A 1 98 ? -4.737 -25.851 -15.915 1.00 97.31 98 LYS A CA 1
ATOM 803 C C . LYS A 1 98 ? -4.386 -24.764 -14.906 1.00 97.31 98 LYS A C 1
ATOM 805 O O . LYS A 1 98 ? -4.869 -24.816 -13.778 1.00 97.31 98 LYS A O 1
ATOM 810 N N . LEU A 1 99 ? -3.588 -23.779 -15.315 1.00 96.00 99 LEU A N 1
ATOM 811 C CA . LEU A 1 99 ? -3.200 -22.672 -14.444 1.00 96.00 99 LEU A CA 1
ATOM 812 C C . LEU A 1 99 ? -4.415 -21.829 -14.029 1.00 96.00 99 LEU A C 1
ATOM 814 O O . LEU A 1 99 ? -4.565 -21.516 -12.849 1.00 96.00 99 LEU A O 1
ATOM 818 N N . LYS A 1 100 ? -5.343 -21.535 -14.952 1.00 92.19 100 LYS A N 1
ATOM 819 C CA . LYS A 1 100 ? -6.594 -20.842 -14.599 1.00 92.19 100 LYS A CA 1
ATOM 820 C C . LYS A 1 100 ? -7.450 -21.645 -13.626 1.00 92.19 100 LYS A C 1
ATOM 822 O O . LYS A 1 100 ? -7.952 -21.075 -12.663 1.00 92.19 100 LYS A O 1
ATOM 827 N N . ALA A 1 101 ? -7.581 -22.957 -13.830 1.00 93.25 101 ALA A N 1
ATOM 828 C CA . ALA A 1 101 ? -8.332 -23.829 -12.923 1.00 93.25 101 ALA A CA 1
ATOM 829 C C . ALA A 1 101 ? -7.726 -23.889 -11.507 1.00 93.25 101 ALA A C 1
ATOM 831 O O . ALA A 1 101 ? -8.443 -24.121 -10.541 1.00 93.25 101 ALA A O 1
ATOM 832 N N . GLN A 1 102 ? -6.419 -23.651 -11.378 1.00 92.19 102 GLN A N 1
ATOM 833 C CA . GLN A 1 102 ? -5.711 -23.554 -10.098 1.00 92.19 102 GLN A CA 1
ATOM 834 C C . GLN A 1 102 ? -5.797 -22.158 -9.451 1.00 92.19 102 GLN A C 1
ATOM 836 O O . GLN A 1 102 ? -5.217 -21.945 -8.390 1.00 92.19 102 GLN A O 1
ATOM 841 N N . GLY A 1 103 ? -6.511 -21.208 -10.063 1.00 88.19 103 GLY A N 1
ATOM 842 C CA . GLY A 1 103 ? -6.719 -19.865 -9.517 1.00 88.19 103 GLY A CA 1
ATOM 843 C C . GLY A 1 103 ? -5.608 -18.859 -9.832 1.00 88.19 103 GLY A C 1
ATOM 844 O O . GLY A 1 103 ? -5.639 -17.750 -9.300 1.00 88.19 103 GLY A O 1
ATOM 845 N N . TYR A 1 104 ? -4.645 -19.198 -10.698 1.00 92.69 104 TYR A N 1
ATOM 846 C CA . TYR A 1 104 ? -3.617 -18.246 -11.118 1.00 92.69 104 TYR A CA 1
ATOM 847 C C . TYR A 1 104 ? -4.190 -17.167 -12.040 1.00 92.69 104 TYR A C 1
ATOM 849 O O . TYR A 1 104 ? -4.984 -17.441 -12.944 1.00 92.69 104 TYR A O 1
ATOM 857 N N . LYS A 1 105 ? -3.716 -15.936 -11.844 1.00 94.12 105 LYS A N 1
ATOM 858 C CA . LYS A 1 105 ? -3.906 -14.823 -12.776 1.00 94.12 105 LYS A CA 1
ATOM 859 C C . LYS A 1 105 ? -2.872 -14.895 -13.894 1.00 94.12 105 LYS A C 1
ATOM 861 O O . LYS A 1 105 ? -1.689 -15.069 -13.612 1.00 94.12 105 LYS A O 1
ATOM 866 N N . LEU A 1 106 ? -3.294 -14.785 -15.148 1.00 97.12 106 LEU A N 1
ATOM 867 C CA . LEU A 1 106 ? -2.414 -14.960 -16.303 1.00 97.12 106 LEU A CA 1
ATOM 868 C C . LEU A 1 106 ? -2.342 -13.686 -17.137 1.00 97.12 106 LEU A C 1
ATOM 870 O O . LEU A 1 106 ? -3.366 -13.069 -17.415 1.00 97.12 106 LEU A O 1
ATOM 874 N N . ALA A 1 107 ? -1.145 -13.327 -17.588 1.00 97.50 107 ALA A N 1
ATOM 875 C CA . ALA A 1 107 ? -0.970 -12.304 -18.614 1.00 97.50 107 ALA A CA 1
ATOM 876 C C . ALA A 1 107 ? 0.043 -12.732 -19.668 1.00 97.50 107 ALA A C 1
ATOM 878 O O . ALA A 1 107 ? 0.883 -13.597 -19.425 1.00 97.50 107 ALA A O 1
ATOM 879 N N . VAL A 1 108 ? -0.023 -12.080 -20.825 1.00 97.88 108 VAL A N 1
ATOM 880 C CA . VAL A 1 108 ? 1.046 -12.097 -21.829 1.00 97.88 108 VAL A CA 1
ATOM 881 C C . VAL A 1 108 ? 1.687 -10.715 -21.896 1.00 97.88 108 VAL A C 1
ATOM 883 O O . VAL A 1 108 ? 0.995 -9.704 -21.805 1.00 97.88 108 VAL A O 1
ATOM 886 N N . ALA A 1 109 ? 3.004 -10.669 -22.053 1.00 96.62 109 ALA A N 1
ATOM 887 C CA . ALA A 1 109 ? 3.773 -9.453 -22.272 1.00 96.62 109 ALA A CA 1
ATOM 888 C C . ALA A 1 109 ? 4.673 -9.657 -23.494 1.00 96.62 109 ALA A C 1
ATOM 890 O O . ALA A 1 109 ? 5.457 -10.602 -23.505 1.00 96.62 109 ALA A O 1
ATOM 891 N N . SER A 1 110 ? 4.616 -8.784 -24.501 1.00 94.50 110 SER A N 1
ATOM 892 C CA . SER A 1 110 ? 5.440 -8.891 -25.718 1.00 94.50 110 SER A CA 1
ATOM 893 C C . SER A 1 110 ? 6.010 -7.539 -26.162 1.00 94.50 110 SER A C 1
ATOM 895 O O . SER A 1 110 ? 5.408 -6.497 -25.930 1.00 94.50 110 SER A O 1
ATOM 897 N N . ASN A 1 111 ? 7.161 -7.571 -26.848 1.00 91.12 111 ASN A N 1
ATOM 898 C CA . ASN A 1 111 ? 7.724 -6.421 -27.573 1.00 91.12 111 ASN A CA 1
ATOM 899 C C . ASN A 1 111 ? 7.002 -6.134 -28.907 1.00 91.12 111 ASN A C 1
ATOM 901 O O . ASN A 1 111 ? 7.336 -5.161 -29.589 1.00 91.12 111 ASN A O 1
ATOM 905 N N . SER A 1 112 ? 6.054 -6.981 -29.307 1.00 91.44 112 SER A N 1
ATOM 906 C CA . SER A 1 112 ? 5.200 -6.755 -30.471 1.00 91.44 112 SER A CA 1
ATOM 907 C C . SER A 1 112 ? 4.179 -5.641 -30.211 1.00 91.44 112 SER A C 1
ATOM 909 O O . SER A 1 112 ? 3.828 -5.353 -29.065 1.00 91.44 112 SER A O 1
ATOM 911 N N . ILE A 1 113 ? 3.692 -5.031 -31.294 1.00 91.81 113 ILE A N 1
ATOM 912 C CA . ILE A 1 113 ? 2.575 -4.077 -31.248 1.00 91.81 113 ILE A CA 1
ATOM 913 C C . ILE A 1 113 ? 1.282 -4.777 -30.828 1.00 91.81 113 ILE A C 1
ATOM 915 O O . ILE A 1 113 ? 1.125 -5.986 -31.039 1.00 91.81 113 ILE A O 1
ATOM 919 N N . ARG A 1 114 ? 0.339 -4.016 -30.275 1.00 94.81 114 ARG A N 1
ATOM 920 C CA . ARG A 1 114 ? -0.913 -4.522 -29.707 1.00 94.81 114 ARG A CA 1
ATOM 921 C C . ARG A 1 114 ? -1.701 -5.384 -30.668 1.00 94.81 114 ARG A C 1
ATOM 923 O O . ARG A 1 114 ? -2.061 -6.503 -30.319 1.00 94.81 114 ARG A O 1
ATOM 930 N N . HIS A 1 115 ? -1.879 -4.898 -31.893 1.00 95.06 115 HIS A N 1
ATOM 931 C CA . HIS A 1 115 ? -2.620 -5.618 -32.922 1.00 95.06 115 HIS A CA 1
ATOM 932 C C . HIS A 1 115 ? -2.070 -7.036 -33.152 1.00 95.06 115 HIS A C 1
ATOM 934 O O . HIS A 1 115 ? -2.833 -7.995 -33.228 1.00 95.06 115 HIS A O 1
ATOM 940 N N . THR A 1 116 ? -0.743 -7.188 -33.202 1.00 94.75 116 THR A N 1
ATOM 941 C CA . THR A 1 116 ? -0.087 -8.488 -33.394 1.00 94.75 116 THR A CA 1
ATOM 942 C C . THR A 1 116 ? -0.281 -9.402 -32.187 1.00 94.75 116 THR A C 1
ATOM 944 O O . THR A 1 116 ? -0.557 -10.587 -32.370 1.00 94.75 116 THR A O 1
ATOM 947 N N . VAL A 1 117 ? -0.169 -8.865 -30.965 1.00 96.88 117 VAL A N 1
ATOM 948 C CA . VAL A 1 117 ? -0.402 -9.630 -29.727 1.00 96.88 117 VAL A CA 1
ATOM 949 C C . VAL A 1 117 ? -1.836 -10.155 -29.690 1.00 96.88 117 VAL A C 1
ATOM 951 O O . VAL A 1 117 ? -2.044 -11.358 -29.540 1.00 96.88 117 VAL A O 1
ATOM 954 N N . GLU A 1 118 ? -2.818 -9.278 -29.890 1.00 97.12 118 GLU A N 1
ATOM 955 C CA . GLU A 1 118 ? -4.240 -9.630 -29.879 1.00 97.12 118 GLU A CA 1
ATOM 956 C C . GLU A 1 118 ? -4.569 -10.669 -30.956 1.00 97.12 118 GLU A C 1
ATOM 958 O O . GLU A 1 118 ? -5.167 -11.704 -30.656 1.00 97.12 118 GLU A O 1
ATOM 963 N N . LEU A 1 119 ? -4.111 -10.447 -32.193 1.00 97.19 119 LEU A N 1
ATOM 964 C CA . LEU A 1 119 ? -4.350 -11.360 -33.307 1.00 97.19 119 LEU A CA 1
ATOM 965 C C . LEU A 1 119 ? -3.734 -12.744 -33.061 1.00 97.19 119 LEU A C 1
ATOM 967 O O . LEU A 1 119 ? -4.385 -13.760 -33.310 1.00 97.19 119 LEU A O 1
ATOM 971 N N . MET A 1 120 ? -2.490 -12.812 -32.580 1.00 97.50 120 MET A N 1
ATOM 972 C CA . MET A 1 120 ? -1.839 -14.093 -32.298 1.00 97.50 120 MET A CA 1
ATOM 973 C C . MET A 1 120 ? -2.520 -14.834 -31.144 1.00 97.50 120 MET A C 1
ATOM 975 O O . MET A 1 120 ? -2.719 -16.044 -31.250 1.00 97.50 120 MET A O 1
ATOM 979 N N . MET A 1 121 ? -2.903 -14.139 -30.067 1.00 98.06 121 MET A N 1
ATOM 980 C CA . MET A 1 121 ? -3.604 -14.757 -28.935 1.00 98.06 121 MET A CA 1
ATOM 981 C C . MET A 1 121 ? -4.998 -15.261 -29.323 1.00 98.06 121 MET A C 1
ATOM 983 O O . MET A 1 121 ? -5.398 -16.331 -28.859 1.00 98.06 121 MET A O 1
ATOM 987 N N . ASP A 1 122 ? -5.711 -14.541 -30.192 1.00 97.56 122 ASP A N 1
ATOM 988 C CA . ASP A 1 122 ? -6.995 -14.974 -30.750 1.00 97.56 122 ASP A CA 1
ATOM 989 C C . ASP A 1 122 ? -6.828 -16.212 -31.647 1.00 97.56 122 ASP A C 1
ATOM 991 O O . ASP A 1 122 ? -7.435 -17.255 -31.398 1.00 97.56 122 ASP A O 1
ATOM 995 N N . LYS A 1 123 ? -5.921 -16.160 -32.634 1.00 97.31 123 LYS A N 1
ATOM 996 C CA . LYS A 1 123 ? -5.678 -17.278 -33.566 1.00 97.31 123 LYS A CA 1
ATOM 997 C C . LYS A 1 123 ? -5.138 -18.532 -32.891 1.00 97.31 123 LYS A C 1
ATOM 999 O O . LYS A 1 123 ? -5.454 -19.638 -33.331 1.00 97.31 123 LYS A O 1
ATOM 1004 N N . ALA A 1 124 ? -4.363 -18.379 -31.822 1.00 97.00 124 ALA A N 1
ATOM 1005 C CA . ALA A 1 124 ? -3.891 -19.493 -31.009 1.00 97.00 124 ALA A CA 1
ATOM 1006 C C . ALA A 1 124 ? -4.945 -20.011 -30.012 1.00 97.00 124 ALA A C 1
ATOM 1008 O O . ALA A 1 124 ? -4.694 -21.005 -29.333 1.00 97.00 124 ALA A O 1
ATOM 1009 N N . GLY A 1 125 ? -6.110 -19.363 -29.898 1.00 96.88 125 GLY A N 1
ATOM 1010 C CA . GLY A 1 125 ? -7.161 -19.741 -28.952 1.00 96.88 125 GLY A CA 1
ATOM 1011 C C . GLY A 1 125 ? -6.801 -19.489 -27.484 1.00 96.88 125 GLY A C 1
ATOM 1012 O O . GLY A 1 125 ? -7.435 -20.060 -26.596 1.00 96.88 125 GLY A O 1
ATOM 1013 N N . LEU A 1 126 ? -5.791 -18.654 -27.215 1.00 98.00 126 LEU A N 1
ATOM 1014 C CA . LEU A 1 126 ? -5.240 -18.426 -25.876 1.00 98.00 126 LEU A CA 1
ATOM 1015 C C . LEU A 1 126 ? -5.830 -17.200 -25.173 1.00 98.00 126 LEU A C 1
ATOM 1017 O O . LEU A 1 126 ? -5.841 -17.168 -23.943 1.00 98.00 126 LEU A O 1
ATOM 1021 N N . ALA A 1 127 ? -6.365 -16.231 -25.926 1.00 97.31 127 ALA A N 1
ATOM 1022 C CA . ALA A 1 127 ? -6.898 -14.975 -25.384 1.00 97.31 127 ALA A CA 1
ATOM 1023 C C . ALA A 1 127 ? -7.909 -15.196 -24.242 1.00 97.31 127 ALA A C 1
ATOM 1025 O O . ALA A 1 127 ? -7.848 -14.526 -23.218 1.00 97.31 127 ALA A O 1
ATOM 1026 N N . LYS A 1 128 ? -8.772 -16.214 -24.367 1.00 96.12 128 LYS A N 1
ATOM 1027 C CA . LYS A 1 128 ? -9.794 -16.587 -23.369 1.00 96.12 128 LYS A CA 1
ATOM 1028 C C . LYS A 1 128 ? -9.242 -16.976 -21.988 1.00 96.12 128 LYS A C 1
ATOM 1030 O O . LYS A 1 128 ? -9.996 -17.001 -21.019 1.00 96.12 128 LYS A O 1
ATOM 1035 N N . TYR A 1 129 ? -7.958 -17.322 -21.888 1.00 97.12 129 TYR A N 1
ATOM 1036 C CA . TYR A 1 129 ? -7.326 -17.707 -20.624 1.00 97.12 129 TYR A CA 1
ATOM 1037 C C . TYR A 1 129 ? -6.589 -16.553 -19.939 1.00 97.12 129 TYR A C 1
ATOM 1039 O O . TYR A 1 129 ? -6.276 -16.663 -18.754 1.00 97.12 129 TYR A O 1
ATOM 1047 N N . LEU A 1 130 ? -6.292 -15.471 -20.658 1.00 97.31 130 LEU A N 1
ATOM 1048 C CA . LEU A 1 130 ? -5.494 -14.356 -20.158 1.00 97.31 130 LEU A CA 1
ATOM 1049 C C . LEU A 1 130 ? -6.400 -13.323 -19.479 1.00 97.31 130 LEU A C 1
ATOM 1051 O O . LEU A 1 130 ? -7.450 -12.968 -20.002 1.00 97.31 130 LEU A O 1
ATOM 1055 N N . ASP A 1 131 ? -5.998 -12.846 -18.302 1.00 96.00 131 ASP A N 1
ATOM 1056 C CA . ASP A 1 131 ? -6.676 -11.750 -17.605 1.00 96.00 131 ASP A CA 1
ATOM 1057 C C . ASP A 1 131 ? -6.290 -10.391 -18.212 1.00 96.00 131 ASP A C 1
ATOM 1059 O O . ASP A 1 131 ? -7.127 -9.496 -18.286 1.00 96.00 131 ASP A O 1
ATOM 1063 N N . VAL A 1 132 ? -5.029 -10.228 -18.640 1.00 95.31 132 VAL A N 1
ATOM 1064 C CA . VAL A 1 132 ? -4.508 -8.984 -19.237 1.00 95.31 132 VAL A CA 1
ATOM 1065 C C . VAL A 1 132 ? -3.466 -9.301 -20.317 1.00 95.31 132 VAL A C 1
ATOM 1067 O O . VAL A 1 132 ? -2.766 -10.312 -20.247 1.00 95.31 132 VAL A O 1
ATOM 1070 N N . MET A 1 133 ? -3.339 -8.433 -21.320 1.00 97.75 133 MET A N 1
ATOM 1071 C CA . MET A 1 133 ? -2.342 -8.535 -22.389 1.00 97.75 133 MET A CA 1
ATOM 1072 C C . MET A 1 133 ? -1.571 -7.217 -22.494 1.00 97.75 133 MET A C 1
ATOM 1074 O O . MET A 1 133 ? -2.184 -6.155 -22.484 1.00 97.75 133 MET A O 1
ATOM 1078 N N . PHE A 1 134 ? -0.243 -7.291 -22.589 1.00 96.81 134 PHE A N 1
ATOM 1079 C CA . PHE A 1 134 ? 0.647 -6.137 -22.703 1.00 96.81 134 PHE A CA 1
ATOM 1080 C C . PHE A 1 134 ? 1.485 -6.202 -23.981 1.00 96.81 134 PHE A C 1
ATOM 1082 O O . PHE A 1 134 ? 2.043 -7.243 -24.342 1.00 96.81 134 PHE A O 1
ATOM 1089 N N . SER A 1 135 ? 1.602 -5.047 -24.622 1.00 95.19 135 SER A N 1
ATOM 1090 C CA . SER A 1 135 ? 2.350 -4.788 -25.851 1.00 95.19 135 SER A CA 1
ATOM 1091 C C . SER A 1 135 ? 3.465 -3.769 -25.612 1.00 95.19 135 SER A C 1
ATOM 1093 O O . SER A 1 135 ? 3.543 -3.150 -24.548 1.00 95.19 135 SER A O 1
ATOM 1095 N N . ASN A 1 136 ? 4.311 -3.539 -26.616 1.00 91.62 136 ASN A N 1
ATOM 1096 C CA . ASN A 1 136 ? 5.307 -2.466 -26.543 1.00 91.62 136 ASN A CA 1
ATOM 1097 C C . ASN A 1 136 ? 4.683 -1.061 -26.440 1.00 91.62 136 ASN A C 1
ATOM 1099 O O . ASN A 1 136 ? 5.334 -0.150 -25.945 1.00 91.62 136 ASN A O 1
ATOM 1103 N N . GLU A 1 137 ? 3.429 -0.889 -26.861 1.00 93.56 137 GLU A N 1
ATOM 1104 C CA . GLU A 1 137 ? 2.683 0.372 -26.777 1.00 93.56 137 GLU A CA 1
ATOM 1105 C C . GLU A 1 137 ? 2.211 0.679 -25.347 1.00 93.56 137 GLU A C 1
ATOM 1107 O O . GLU A 1 137 ? 1.810 1.803 -25.057 1.00 93.56 137 GLU A O 1
ATOM 1112 N N . ASP A 1 138 ? 2.277 -0.298 -24.436 1.00 92.94 138 ASP A N 1
ATOM 1113 C CA . ASP A 1 138 ? 1.920 -0.124 -23.026 1.00 92.94 138 ASP A CA 1
ATOM 1114 C C . ASP A 1 138 ? 3.091 0.346 -22.156 1.00 92.94 138 ASP A C 1
ATOM 1116 O O . ASP A 1 138 ? 2.912 0.589 -20.959 1.00 92.94 138 ASP A O 1
ATOM 1120 N N . VAL A 1 139 ? 4.299 0.464 -22.713 1.00 90.69 139 VAL A N 1
ATOM 1121 C CA . VAL A 1 139 ? 5.532 0.773 -21.975 1.00 90.69 139 VAL A CA 1
ATOM 1122 C C . VAL A 1 139 ? 6.387 1.818 -22.672 1.00 90.69 139 VAL A C 1
ATOM 1124 O O . VAL A 1 139 ? 6.330 1.982 -23.886 1.00 90.69 139 VAL A O 1
ATOM 1127 N N . LYS A 1 140 ? 7.194 2.541 -21.891 1.00 87.50 140 LYS A N 1
ATOM 1128 C CA . LYS A 1 140 ? 8.186 3.470 -22.443 1.00 87.50 140 LYS A CA 1
ATOM 1129 C C . LYS A 1 140 ? 9.436 2.717 -22.892 1.00 87.50 140 LYS A C 1
ATOM 1131 O O . LYS A 1 140 ? 9.958 2.990 -23.971 1.00 87.50 140 LYS A O 1
ATOM 1136 N N . ASN A 1 141 ? 9.882 1.761 -22.083 1.00 85.88 141 ASN A N 1
ATOM 1137 C CA . ASN A 1 141 ? 11.051 0.935 -22.330 1.00 85.88 141 ASN A CA 1
ATOM 1138 C C . ASN A 1 141 ? 10.615 -0.500 -22.654 1.00 85.88 141 ASN A C 1
ATOM 1140 O O . ASN A 1 141 ? 9.986 -1.187 -21.849 1.00 85.88 141 ASN A O 1
ATOM 1144 N N . ALA A 1 142 ? 10.941 -0.954 -23.864 1.00 85.75 142 ALA A N 1
ATOM 1145 C CA . ALA A 1 142 ? 10.698 -2.327 -24.298 1.00 85.75 142 ALA A CA 1
ATOM 1146 C C . ALA A 1 142 ? 11.710 -3.303 -23.662 1.00 85.75 142 ALA A C 1
ATOM 1148 O O . ALA A 1 142 ? 12.786 -2.896 -23.215 1.00 85.75 142 ALA A O 1
ATOM 1149 N N . LYS A 1 143 ? 11.409 -4.611 -23.683 1.00 87.19 143 LYS A N 1
ATOM 1150 C CA . LYS A 1 143 ? 12.336 -5.651 -23.195 1.00 87.19 143 LYS A CA 1
ATOM 1151 C C . LYS A 1 143 ? 13.696 -5.512 -23.902 1.00 87.19 143 LYS A C 1
ATOM 1153 O O . LYS A 1 143 ? 13.697 -5.262 -25.113 1.00 87.19 143 LYS A O 1
ATOM 1158 N N . PRO A 1 144 ? 14.830 -5.696 -23.198 1.00 83.38 144 PRO A N 1
ATOM 1159 C CA . PRO A 1 144 ? 14.988 -6.421 -21.928 1.00 83.38 144 PRO A CA 1
ATOM 1160 C C . PRO A 1 144 ? 14.653 -5.633 -20.652 1.00 83.38 144 PRO A C 1
ATOM 1162 O O . PRO A 1 144 ? 14.746 -6.205 -19.569 1.00 83.38 144 PRO A O 1
ATOM 1165 N N . ASP A 1 145 ? 14.253 -4.362 -20.756 1.00 88.25 145 ASP A N 1
ATOM 1166 C CA . ASP A 1 145 ? 13.771 -3.605 -19.599 1.00 88.25 145 ASP A CA 1
ATOM 1167 C C . ASP A 1 145 ? 12.568 -4.315 -18.928 1.00 88.25 145 ASP A C 1
ATOM 1169 O O . ASP A 1 145 ? 11.684 -4.832 -19.628 1.00 88.25 145 ASP A O 1
ATOM 1173 N N . PRO A 1 146 ? 12.519 -4.393 -17.583 1.00 86.12 146 PRO A N 1
ATOM 1174 C CA . PRO A 1 146 ? 11.457 -5.097 -16.874 1.00 86.12 146 PRO A CA 1
ATOM 1175 C C . PRO A 1 146 ? 10.110 -4.354 -16.843 1.00 86.12 146 PRO A C 1
ATOM 1177 O O . PRO A 1 146 ? 9.143 -4.949 -16.362 1.00 86.12 146 PRO A O 1
ATOM 1180 N N . GLU A 1 147 ? 10.005 -3.105 -17.330 1.00 88.12 147 GLU A N 1
ATOM 1181 C CA . GLU A 1 147 ? 8.802 -2.252 -17.226 1.00 88.12 147 GLU A CA 1
ATOM 1182 C C . GLU A 1 147 ? 7.508 -3.000 -17.585 1.00 88.12 147 GLU A C 1
ATOM 1184 O O . GLU A 1 147 ? 6.519 -2.935 -16.851 1.00 88.12 147 GLU A O 1
ATOM 1189 N N . ILE A 1 148 ? 7.518 -3.768 -18.678 1.00 92.38 148 ILE A N 1
ATOM 1190 C CA . ILE A 1 148 ? 6.330 -4.487 -19.159 1.00 92.38 148 ILE A CA 1
ATOM 1191 C C . ILE A 1 148 ? 5.879 -5.591 -18.199 1.00 92.38 148 ILE A C 1
ATOM 1193 O O . ILE A 1 148 ? 4.683 -5.781 -17.980 1.00 92.38 148 ILE A O 1
ATOM 1197 N N . TYR A 1 149 ? 6.827 -6.285 -17.566 1.00 90.75 149 TYR A N 1
ATOM 1198 C CA . TYR A 1 149 ? 6.523 -7.301 -16.564 1.00 90.75 149 TYR A CA 1
ATOM 1199 C C . TYR A 1 149 ? 6.051 -6.661 -15.259 1.00 90.75 149 TYR A C 1
ATOM 1201 O O . TYR A 1 149 ? 5.137 -7.182 -14.627 1.00 90.75 149 TYR A O 1
ATOM 1209 N N . VAL A 1 150 ? 6.618 -5.513 -14.874 1.00 84.69 150 VAL A N 1
ATOM 1210 C CA . VAL A 1 150 ? 6.179 -4.751 -13.696 1.00 84.69 150 VAL A CA 1
ATOM 1211 C C . VAL A 1 150 ? 4.728 -4.301 -13.853 1.00 84.69 150 VAL A C 1
ATOM 1213 O O . VAL A 1 150 ? 3.920 -4.555 -12.959 1.00 84.69 150 VAL A O 1
ATOM 1216 N N . LYS A 1 151 ? 4.362 -3.723 -15.004 1.00 83.94 151 LYS A N 1
ATOM 1217 C CA . LYS A 1 151 ? 2.972 -3.332 -15.286 1.00 83.94 151 LYS A CA 1
ATOM 1218 C C . LYS A 1 151 ? 2.026 -4.527 -15.324 1.00 83.94 151 LYS A C 1
ATOM 1220 O O . LYS A 1 151 ? 0.937 -4.456 -14.759 1.00 83.94 151 LYS A O 1
ATOM 1225 N N . ALA A 1 152 ? 2.457 -5.647 -15.906 1.00 90.00 152 ALA A N 1
ATOM 1226 C CA . ALA A 1 152 ? 1.678 -6.879 -15.878 1.00 90.00 152 ALA A CA 1
ATOM 1227 C C . ALA A 1 152 ? 1.458 -7.393 -14.447 1.00 90.00 152 ALA A C 1
ATOM 1229 O O . ALA A 1 152 ? 0.329 -7.706 -14.078 1.00 90.00 152 ALA A O 1
ATOM 1230 N N . MET A 1 153 ? 2.487 -7.406 -13.596 1.00 85.88 153 MET A N 1
ATOM 1231 C CA . MET A 1 153 ? 2.339 -7.784 -12.186 1.00 85.88 153 MET A CA 1
ATOM 1232 C C . MET A 1 153 ? 1.374 -6.855 -11.443 1.00 85.88 153 MET A C 1
ATOM 1234 O O . MET A 1 153 ? 0.540 -7.337 -10.676 1.00 85.88 153 MET A O 1
ATOM 1238 N N . GLN A 1 154 ? 1.458 -5.543 -11.675 1.00 77.88 154 GLN A N 1
ATOM 1239 C CA . GLN A 1 154 ? 0.556 -4.554 -11.080 1.00 77.88 154 GLN A CA 1
ATOM 1240 C C . GLN A 1 154 ? -0.899 -4.795 -11.494 1.00 77.88 154 GLN A C 1
ATOM 1242 O O . GLN A 1 154 ? -1.761 -4.920 -10.627 1.00 77.88 154 GLN A O 1
ATOM 1247 N N . ALA A 1 155 ? -1.161 -4.937 -12.795 1.00 81.06 155 ALA A N 1
ATOM 1248 C CA . ALA A 1 155 ? -2.507 -5.156 -13.322 1.00 81.06 155 ALA A CA 1
ATOM 1249 C C . ALA A 1 155 ? -3.136 -6.474 -12.840 1.00 81.06 155 ALA A C 1
ATOM 1251 O O . ALA A 1 155 ? -4.347 -6.556 -12.659 1.00 81.06 155 ALA A O 1
ATOM 1252 N N . LEU A 1 156 ? -2.319 -7.499 -12.580 1.00 84.00 156 LEU A N 1
ATOM 1253 C CA . LEU A 1 156 ? -2.781 -8.776 -12.032 1.00 84.00 156 LEU A CA 1
ATOM 1254 C C . LEU A 1 156 ? -2.919 -8.777 -10.499 1.00 84.00 156 LEU A C 1
ATOM 1256 O O . LEU A 1 156 ? -3.226 -9.822 -9.923 1.00 84.00 156 LEU A O 1
ATOM 1260 N N . GLY A 1 157 ? -2.650 -7.656 -9.818 1.00 69.38 157 GLY A N 1
ATOM 1261 C CA . GLY A 1 157 ? -2.617 -7.593 -8.350 1.00 69.38 157 GLY A CA 1
ATOM 1262 C C . GLY A 1 157 ? -1.523 -8.477 -7.730 1.00 69.38 157 GLY A C 1
ATOM 1263 O O . GLY A 1 157 ? -1.585 -8.832 -6.553 1.00 69.38 157 GLY A O 1
ATOM 1264 N N . ALA A 1 158 ? -0.529 -8.864 -8.534 1.00 61.81 158 ALA A N 1
ATOM 1265 C CA . ALA A 1 158 ? 0.580 -9.742 -8.174 1.00 61.81 158 ALA A CA 1
ATOM 1266 C C . ALA A 1 158 ? 1.895 -8.983 -7.950 1.00 61.81 158 ALA A C 1
ATOM 1268 O O . ALA A 1 158 ? 2.910 -9.600 -7.626 1.00 61.81 158 ALA A O 1
ATOM 1269 N N . GLY A 1 159 ? 1.874 -7.653 -8.073 1.00 54.41 159 GLY A N 1
ATOM 1270 C CA . GLY A 1 159 ? 2.914 -6.782 -7.547 1.00 54.41 159 GLY A CA 1
ATOM 1271 C C . GLY A 1 159 ? 2.937 -6.899 -6.028 1.00 54.41 159 GLY A C 1
ATOM 1272 O O . GLY A 1 159 ? 2.209 -6.184 -5.331 1.00 54.41 159 GLY A O 1
ATOM 1273 N N . GLY A 1 160 ? 3.742 -7.835 -5.519 1.00 51.94 160 GLY A N 1
ATOM 1274 C CA . GLY A 1 160 ? 4.126 -7.842 -4.116 1.00 51.94 160 GLY A CA 1
ATOM 1275 C C . GLY A 1 160 ? 4.664 -6.458 -3.779 1.00 51.94 160 GLY A C 1
ATOM 1276 O O . GLY A 1 160 ? 5.476 -5.914 -4.527 1.00 51.94 160 GLY A O 1
ATOM 1277 N N . ALA A 1 161 ? 4.177 -5.859 -2.694 1.00 53.22 161 ALA A N 1
ATOM 1278 C CA . ALA A 1 161 ? 4.890 -4.737 -2.111 1.00 53.22 161 ALA A CA 1
ATOM 1279 C C . ALA A 1 161 ? 6.349 -5.188 -1.921 1.00 53.22 161 ALA A C 1
ATOM 1281 O O . ALA A 1 161 ? 6.561 -6.310 -1.448 1.00 53.22 161 ALA A O 1
ATOM 1282 N N . SER A 1 162 ? 7.345 -4.384 -2.327 1.00 59.34 162 SER A N 1
ATOM 1283 C CA . SER A 1 162 ? 8.716 -4.696 -1.928 1.00 59.34 162 SER A CA 1
ATOM 1284 C C . SER A 1 162 ? 8.714 -4.818 -0.413 1.00 59.34 162 SER A C 1
ATOM 1286 O O . SER A 1 162 ? 8.195 -3.974 0.322 1.00 59.34 162 SER A O 1
ATOM 1288 N N . ARG A 1 163 ? 9.175 -5.985 -0.003 1.00 73.75 163 ARG A N 1
ATOM 1289 C CA . ARG A 1 163 ? 9.426 -6.395 1.361 1.00 73.75 163 ARG A CA 1
ATOM 1290 C C . ARG A 1 163 ? 10.354 -5.362 2.009 1.00 73.75 163 ARG A C 1
ATOM 1292 O O . ARG A 1 163 ? 11.350 -5.004 1.392 1.00 73.75 163 ARG A O 1
ATOM 1299 N N . MET A 1 164 ? 10.005 -4.866 3.196 1.00 89.19 164 MET A N 1
ATOM 1300 C CA . MET A 1 164 ? 10.723 -3.776 3.875 1.00 89.19 164 MET A CA 1
ATOM 1301 C C . MET A 1 164 ? 10.947 -4.050 5.366 1.00 89.19 164 MET A C 1
ATOM 1303 O O . MET A 1 164 ? 10.382 -4.997 5.919 1.00 89.19 164 MET A O 1
ATOM 1307 N N . ASN A 1 165 ? 11.728 -3.198 6.034 1.00 94.44 165 ASN A N 1
ATOM 1308 C CA . ASN A 1 165 ? 11.811 -3.216 7.491 1.00 94.44 165 ASN A CA 1
ATOM 1309 C C . ASN A 1 165 ? 10.524 -2.644 8.090 1.00 94.44 165 ASN A C 1
ATOM 1311 O O . ASN A 1 165 ? 10.037 -1.602 7.650 1.00 94.44 165 ASN A O 1
ATOM 1315 N N . VAL A 1 166 ? 9.982 -3.297 9.118 1.00 96.38 166 VAL A N 1
ATOM 1316 C CA . VAL A 1 166 ? 8.815 -2.782 9.844 1.00 96.38 166 VAL A CA 1
ATOM 1317 C C . VAL A 1 166 ? 9.142 -2.642 11.321 1.00 96.38 166 VAL A C 1
ATOM 1319 O O . VAL A 1 166 ? 9.578 -3.598 11.954 1.00 96.38 166 VAL A O 1
ATOM 1322 N N . LEU A 1 167 ? 8.915 -1.454 11.872 1.00 97.62 167 LEU A N 1
ATOM 1323 C CA . LEU A 1 167 ? 9.083 -1.135 13.282 1.00 97.62 167 LEU A CA 1
ATOM 1324 C C . LEU A 1 167 ? 7.721 -0.903 13.939 1.00 97.62 167 LEU A C 1
ATOM 1326 O O . LEU A 1 167 ? 7.024 0.065 13.635 1.00 97.62 167 LEU A O 1
ATOM 1330 N N . ILE A 1 168 ? 7.390 -1.755 14.902 1.00 96.88 168 ILE A N 1
ATOM 1331 C CA . ILE A 1 168 ? 6.255 -1.590 15.800 1.00 96.88 168 ILE A CA 1
ATOM 1332 C C . ILE A 1 168 ? 6.724 -0.857 17.063 1.00 96.88 168 ILE A C 1
ATOM 1334 O O . ILE A 1 168 ? 7.581 -1.340 17.810 1.00 96.88 168 ILE A O 1
ATOM 1338 N N . LEU A 1 169 ? 6.143 0.314 17.319 1.00 95.44 169 LEU A N 1
ATOM 1339 C CA . LEU A 1 169 ? 6.365 1.108 18.524 1.00 95.44 169 LEU A CA 1
ATOM 1340 C C . LEU A 1 169 ? 5.318 0.742 19.576 1.00 95.44 169 LEU A C 1
ATOM 1342 O O . LEU A 1 169 ? 4.156 1.127 19.464 1.00 95.44 169 LEU A O 1
ATOM 1346 N N . ALA A 1 170 ? 5.748 0.015 20.604 1.00 89.12 170 ALA A N 1
ATOM 1347 C CA . ALA A 1 170 ? 4.890 -0.525 21.655 1.00 89.12 170 ALA A CA 1
ATOM 1348 C C . ALA A 1 170 ? 5.366 -0.134 23.069 1.00 89.12 170 ALA A C 1
ATOM 1350 O O . ALA A 1 170 ? 4.925 -0.705 24.056 1.00 89.12 170 ALA A O 1
ATOM 1351 N N . ALA A 1 171 ? 6.262 0.855 23.181 1.00 80.44 171 ALA A N 1
ATOM 1352 C CA . ALA A 1 171 ? 6.833 1.303 24.454 1.00 80.44 171 ALA A CA 1
ATOM 1353 C C . ALA A 1 171 ? 6.237 2.623 24.990 1.00 80.44 171 ALA A C 1
ATOM 1355 O O . ALA A 1 171 ? 6.811 3.256 25.882 1.00 80.44 171 ALA A O 1
ATOM 1356 N N . GLY A 1 172 ? 5.112 3.080 24.435 1.00 71.25 172 GLY A N 1
ATOM 1357 C CA . GLY A 1 172 ? 4.395 4.256 24.935 1.00 71.25 172 GLY A CA 1
ATOM 1358 C C . GLY A 1 172 ? 3.715 3.980 26.278 1.00 71.25 172 GLY A C 1
ATOM 1359 O O . GLY A 1 172 ? 3.408 2.838 26.596 1.00 71.25 172 GLY A O 1
ATOM 1360 N N . ALA A 1 173 ? 3.456 5.022 27.072 1.00 59.78 173 ALA A N 1
ATOM 1361 C CA . ALA A 1 173 ? 2.601 4.891 28.252 1.00 59.78 173 ALA A CA 1
ATOM 1362 C C . ALA A 1 173 ? 1.157 4.699 27.774 1.00 59.78 173 ALA A C 1
ATOM 1364 O O . ALA A 1 173 ? 0.453 5.675 27.516 1.00 59.78 173 ALA A O 1
ATOM 1365 N N . ALA A 1 174 ? 0.747 3.452 27.556 1.00 58.00 174 ALA A N 1
ATOM 1366 C CA . ALA A 1 174 ? -0.626 3.140 27.196 1.00 58.00 174 ALA A CA 1
ATOM 1367 C C . ALA A 1 174 ? -1.521 3.181 28.450 1.00 58.00 174 ALA A C 1
ATOM 1369 O O . ALA A 1 174 ? -1.061 2.837 29.542 1.00 58.00 174 ALA A O 1
ATOM 1370 N N . PRO A 1 175 ? -2.799 3.582 28.320 1.00 54.12 175 PRO A N 1
ATOM 1371 C CA . PRO A 1 175 ? -3.803 3.267 29.328 1.00 54.12 175 PRO A CA 1
ATOM 1372 C C . PRO A 1 175 ? -3.844 1.745 29.528 1.00 54.12 175 PRO A C 1
ATOM 1374 O O . PRO A 1 175 ? -3.809 1.002 28.547 1.00 54.12 175 PRO A O 1
ATOM 1377 N N . MET A 1 176 ? -3.896 1.287 30.778 1.00 56.25 176 MET A N 1
ATOM 1378 C CA . MET A 1 176 ? -4.117 -0.130 31.075 1.00 56.25 176 MET A CA 1
ATOM 1379 C C . MET A 1 176 ? -5.594 -0.455 30.868 1.00 56.25 176 MET A C 1
ATOM 1381 O O . MET A 1 176 ? -6.460 0.367 31.190 1.00 56.25 176 MET A O 1
ATOM 1385 N N . GLU A 1 177 ? -5.879 -1.636 30.331 1.00 52.16 177 GLU A N 1
ATOM 1386 C CA . GLU A 1 177 ? -7.244 -2.146 30.312 1.00 52.16 177 GLU A CA 1
ATOM 1387 C C . GLU A 1 177 ? -7.686 -2.391 31.764 1.00 52.16 177 GLU A C 1
ATOM 1389 O O . GLU A 1 177 ? -6.899 -2.845 32.591 1.00 52.16 177 GLU A O 1
ATOM 1394 N N . GLN A 1 178 ? -8.907 -1.980 32.119 1.00 53.03 178 GLN A N 1
ATOM 1395 C CA . GLN A 1 178 ? -9.444 -2.149 33.482 1.00 53.03 178 GLN A CA 1
ATOM 1396 C C . GLN A 1 178 ? -10.361 -3.369 33.606 1.00 53.03 178 GLN A C 1
ATOM 1398 O O . GLN A 1 178 ? -10.764 -3.731 34.711 1.00 53.03 178 GLN A O 1
ATOM 1403 N N . VAL A 1 179 ? -10.709 -3.985 32.479 1.00 45.69 179 VAL A N 1
ATOM 1404 C CA . VAL A 1 179 ? -11.561 -5.168 32.411 1.00 45.69 179 VAL A CA 1
ATOM 1405 C C . VAL A 1 179 ? -10.615 -6.372 32.368 1.00 45.69 179 VAL A C 1
ATOM 1407 O O . VAL A 1 179 ? -9.730 -6.407 31.528 1.00 45.69 179 VAL A O 1
ATOM 1410 N N . ASP A 1 180 ? -10.746 -7.295 33.324 1.00 44.81 180 ASP A N 1
ATOM 1411 C CA . ASP A 1 180 ? -9.875 -8.474 33.534 1.00 44.81 180 ASP A CA 1
ATOM 1412 C C . ASP A 1 180 ? -8.459 -8.254 34.107 1.00 44.81 180 ASP A C 1
ATOM 1414 O O . ASP A 1 180 ? -7.619 -9.150 34.095 1.00 44.81 180 ASP A O 1
ATOM 1418 N N . GLY A 1 181 ? -8.223 -7.119 34.770 1.00 54.88 181 GLY A N 1
ATOM 1419 C CA . GLY A 1 181 ? -6.981 -6.833 35.498 1.00 54.88 181 GLY A CA 1
ATOM 1420 C C . GLY A 1 181 ? -6.084 -5.839 34.767 1.00 54.88 181 GLY A C 1
ATOM 1421 O O . GLY A 1 181 ? -6.348 -5.469 33.634 1.00 54.88 181 GLY A O 1
ATOM 1422 N N . GLU A 1 182 ? -5.029 -5.366 35.434 1.00 72.25 182 GLU A N 1
ATOM 1423 C CA . GLU A 1 182 ? -4.086 -4.395 34.865 1.00 72.25 182 GLU A CA 1
ATOM 1424 C C . GLU A 1 182 ? -3.196 -5.045 33.787 1.00 72.25 182 GLU A C 1
ATOM 1426 O O . GLU A 1 182 ? -2.020 -5.318 34.039 1.00 72.25 182 GLU A O 1
ATOM 1431 N N . TYR A 1 183 ? -3.732 -5.298 32.594 1.00 81.75 183 TYR A N 1
ATOM 1432 C CA . TYR A 1 183 ? -2.957 -5.731 31.431 1.00 81.75 183 TYR A CA 1
ATOM 1433 C C . TYR A 1 183 ? -2.658 -4.551 30.489 1.00 81.75 183 TYR A C 1
ATOM 1435 O O . TYR A 1 183 ? -3.421 -3.578 30.421 1.00 81.75 183 TYR A O 1
ATOM 1443 N N . PRO A 1 184 ? -1.522 -4.586 29.766 1.00 83.69 184 PRO A N 1
ATOM 1444 C CA . PRO A 1 184 ? -1.231 -3.600 28.736 1.00 83.69 184 PRO A CA 1
ATOM 1445 C C . PRO A 1 184 ? -2.224 -3.757 27.579 1.00 83.69 184 PRO A C 1
ATOM 1447 O O . PRO A 1 184 ? -2.520 -4.876 27.171 1.00 83.69 184 PRO A O 1
ATOM 1450 N N . LEU A 1 185 ? -2.656 -2.638 26.987 1.00 83.38 185 LEU A N 1
ATOM 1451 C CA . LEU A 1 185 ? -3.613 -2.603 25.866 1.00 83.38 185 LEU A CA 1
ATOM 1452 C C . LEU A 1 185 ? -3.222 -3.514 24.682 1.00 83.38 185 LEU A C 1
ATOM 1454 O O . LEU A 1 185 ? -4.070 -3.945 23.914 1.00 83.38 185 LEU A O 1
ATOM 1458 N N . LEU A 1 186 ? -1.934 -3.828 24.537 1.00 86.88 186 LEU A N 1
ATOM 1459 C CA . LEU A 1 186 ? -1.410 -4.760 23.533 1.00 86.88 186 LEU A CA 1
ATOM 1460 C C . LEU A 1 186 ? -1.996 -6.173 23.642 1.00 86.88 186 LEU A C 1
ATOM 1462 O O . LEU A 1 186 ? -2.080 -6.866 22.630 1.00 86.88 186 LEU A O 1
ATOM 1466 N N . LEU A 1 187 ? -2.367 -6.591 24.854 1.00 88.94 187 LEU A N 1
ATOM 1467 C CA . LEU A 1 187 ? -2.969 -7.891 25.141 1.00 88.94 187 LEU A CA 1
ATOM 1468 C C . LEU A 1 187 ? -4.498 -7.850 25.144 1.00 88.94 187 LEU A C 1
ATOM 1470 O O . LEU A 1 187 ? -5.104 -8.904 25.291 1.00 88.94 187 LEU A O 1
ATOM 1474 N N . ALA A 1 188 ? -5.110 -6.678 24.949 1.00 85.94 188 ALA A N 1
ATOM 1475 C CA . ALA A 1 188 ? -6.557 -6.571 24.826 1.00 85.94 188 ALA A CA 1
ATOM 1476 C C . ALA A 1 188 ? -7.040 -7.445 23.668 1.00 85.94 188 ALA A C 1
ATOM 1478 O O . ALA A 1 188 ? -6.496 -7.375 22.558 1.00 85.94 188 ALA A O 1
ATOM 1479 N N . GLU A 1 189 ? -8.050 -8.269 23.924 1.00 85.69 189 GLU A N 1
ATOM 1480 C CA . GLU A 1 189 ? -8.587 -9.200 22.942 1.00 85.69 189 GLU A CA 1
ATOM 1481 C C . GLU A 1 189 ? -9.855 -8.651 22.298 1.00 85.69 189 GLU A C 1
ATOM 1483 O O . GLU A 1 189 ? -10.788 -8.193 22.955 1.00 85.69 189 GLU A O 1
ATOM 1488 N N . ILE A 1 190 ? -9.910 -8.753 20.975 1.00 75.38 190 ILE A N 1
ATOM 1489 C CA . ILE A 1 190 ? -11.135 -8.570 20.202 1.00 75.38 190 ILE A CA 1
ATOM 1490 C C . ILE A 1 190 ? -11.363 -9.905 19.510 1.00 75.38 190 ILE A C 1
ATOM 1492 O O . ILE A 1 190 ? -10.463 -10.384 18.821 1.00 75.38 190 ILE A O 1
ATOM 1496 N N . ASP A 1 191 ? -12.521 -10.532 19.712 1.00 82.56 191 ASP A N 1
ATOM 1497 C CA . ASP A 1 191 ? -12.861 -11.859 19.169 1.00 82.56 191 ASP A CA 1
ATOM 1498 C C . ASP A 1 191 ? -11.783 -12.938 19.420 1.00 82.56 191 ASP A C 1
ATOM 1500 O O . ASP A 1 191 ? -11.481 -13.744 18.540 1.00 82.56 191 ASP A O 1
ATOM 1504 N N . GLY A 1 192 ? -11.164 -12.929 20.608 1.00 84.94 192 GLY A N 1
ATOM 1505 C CA . GLY A 1 192 ? -10.129 -13.896 21.002 1.00 84.94 192 GLY A CA 1
ATOM 1506 C C . GLY A 1 192 ? -8.762 -13.699 20.336 1.00 84.94 192 GLY A C 1
ATOM 1507 O O . GLY A 1 192 ? -7.933 -14.603 20.369 1.00 84.94 192 GLY A O 1
ATOM 1508 N N . VAL A 1 193 ? -8.529 -12.546 19.699 1.00 88.44 193 VAL A N 1
ATOM 1509 C CA . VAL A 1 193 ? -7.248 -12.188 19.073 1.00 88.44 193 VAL A CA 1
ATOM 1510 C C . VAL A 1 193 ? -6.729 -10.906 19.710 1.00 88.44 193 VAL A C 1
ATOM 1512 O O . VAL A 1 193 ? -7.423 -9.881 19.699 1.00 88.44 193 VAL A O 1
ATOM 1515 N N . THR A 1 194 ? -5.503 -10.955 20.233 1.00 91.06 194 THR A N 1
ATOM 1516 C CA . THR A 1 194 ? -4.866 -9.810 20.905 1.00 91.06 194 THR A CA 1
ATOM 1517 C C . THR A 1 194 ? -4.606 -8.651 19.940 1.00 91.06 194 THR A C 1
ATOM 1519 O O . THR A 1 194 ? -4.391 -8.845 18.738 1.00 91.06 194 THR A O 1
ATOM 1522 N N . LEU A 1 195 ? -4.577 -7.419 20.454 1.00 88.75 195 LEU A N 1
ATOM 1523 C CA . LEU A 1 195 ? -4.292 -6.235 19.644 1.00 88.75 195 LEU A CA 1
ATOM 1524 C C . LEU A 1 195 ? -2.927 -6.332 18.946 1.00 88.75 195 LEU A C 1
ATOM 1526 O O . LEU A 1 195 ? -2.833 -6.031 17.756 1.00 88.75 195 LEU A O 1
ATOM 1530 N N . ILE A 1 196 ? -1.881 -6.783 19.648 1.00 91.94 196 ILE A N 1
ATOM 1531 C CA . ILE A 1 196 ? -0.548 -6.940 19.050 1.00 91.94 196 ILE A CA 1
ATOM 1532 C C . ILE A 1 196 ? -0.545 -7.961 17.908 1.00 91.94 196 ILE A C 1
ATOM 1534 O O . ILE A 1 196 ? 0.073 -7.715 16.872 1.00 91.94 196 ILE A O 1
ATOM 1538 N N . GLU A 1 197 ? -1.277 -9.068 18.050 1.00 93.31 197 GLU A N 1
ATOM 1539 C CA . GLU A 1 197 ? -1.430 -10.058 16.987 1.00 93.31 197 GLU A CA 1
ATOM 1540 C C . GLU A 1 197 ? -2.135 -9.459 15.764 1.00 93.31 197 GLU A C 1
ATOM 1542 O O . GLU A 1 197 ? -1.651 -9.615 14.643 1.00 93.31 197 GLU A O 1
ATOM 1547 N N . ARG A 1 198 ? -3.215 -8.693 15.962 1.00 91.25 198 ARG A N 1
ATOM 1548 C CA . ARG A 1 198 ? -3.923 -8.010 14.864 1.00 91.25 198 ARG A CA 1
ATOM 1549 C C . ARG A 1 198 ? -3.033 -7.003 14.139 1.00 91.25 198 ARG A C 1
ATOM 1551 O O . ARG A 1 198 ? -3.039 -6.950 12.908 1.00 91.25 198 ARG A O 1
ATOM 1558 N N . VAL A 1 199 ? -2.243 -6.225 14.882 1.00 91.56 199 VAL A N 1
ATOM 1559 C CA . VAL A 1 199 ? -1.272 -5.286 14.301 1.00 91.56 199 VAL A CA 1
ATOM 1560 C C . VAL A 1 199 ? -0.244 -6.040 13.460 1.00 91.56 199 VAL A C 1
ATOM 1562 O O . VAL A 1 199 ? -0.052 -5.673 12.304 1.00 91.56 199 VAL A O 1
ATOM 1565 N N . ILE A 1 200 ? 0.360 -7.113 13.981 1.00 92.75 200 ILE A N 1
ATOM 1566 C CA . ILE A 1 200 ? 1.313 -7.949 13.232 1.00 92.75 200 ILE A CA 1
ATOM 1567 C C . ILE A 1 200 ? 0.670 -8.515 11.955 1.00 92.75 200 ILE A C 1
ATOM 1569 O O . ILE A 1 200 ? 1.239 -8.387 10.872 1.00 92.75 200 ILE A O 1
ATOM 1573 N N . GLN A 1 201 ? -0.538 -9.072 12.048 1.00 89.81 201 GLN A N 1
ATOM 1574 C CA . GLN A 1 201 ? -1.256 -9.620 10.893 1.00 89.81 201 GLN A CA 1
ATOM 1575 C C . GLN A 1 201 ? -1.513 -8.551 9.814 1.00 89.81 201 GLN A C 1
ATOM 1577 O O . GLN A 1 201 ? -1.348 -8.827 8.623 1.00 89.81 201 GLN A O 1
ATOM 1582 N N . SER A 1 202 ? -1.851 -7.317 10.212 1.00 87.06 202 SER A N 1
ATOM 1583 C CA . SER A 1 202 ? -2.116 -6.199 9.288 1.00 87.06 202 SER A CA 1
ATOM 1584 C C . SER A 1 202 ? -0.905 -5.784 8.440 1.00 87.06 202 SER A C 1
ATOM 1586 O O . SER A 1 202 ? -1.065 -5.311 7.313 1.00 87.06 202 SER A O 1
ATOM 1588 N N . ILE A 1 203 ? 0.313 -5.988 8.952 1.00 91.06 203 ILE A N 1
ATOM 1589 C CA . ILE A 1 203 ? 1.562 -5.601 8.280 1.00 91.06 203 ILE A CA 1
ATOM 1590 C C . ILE A 1 203 ? 2.277 -6.784 7.625 1.00 91.06 203 ILE A C 1
ATOM 1592 O O . ILE A 1 203 ? 3.244 -6.573 6.899 1.00 91.06 203 ILE A O 1
ATOM 1596 N N . GLU A 1 204 ? 1.819 -8.018 7.851 1.00 88.44 204 GLU A N 1
ATOM 1597 C CA . GLU A 1 204 ? 2.516 -9.259 7.486 1.00 88.44 204 GLU A CA 1
ATOM 1598 C C . GLU A 1 204 ? 2.972 -9.277 6.018 1.00 88.44 204 GLU A C 1
ATOM 1600 O O . GLU A 1 204 ? 4.089 -9.670 5.694 1.00 88.44 204 GLU A O 1
ATOM 1605 N N . SER A 1 205 ? 2.124 -8.781 5.113 1.00 85.25 205 SER A N 1
ATOM 1606 C CA . SER A 1 205 ? 2.415 -8.749 3.673 1.00 85.25 205 SER A CA 1
ATOM 1607 C C . SER A 1 205 ? 3.512 -7.758 3.254 1.00 85.25 205 SER A C 1
ATOM 1609 O O . SER A 1 205 ? 4.029 -7.868 2.141 1.00 85.25 205 SER A O 1
ATOM 1611 N N . LEU A 1 206 ? 3.857 -6.805 4.125 1.00 88.81 206 LEU A N 1
ATOM 1612 C CA . LEU A 1 206 ? 4.884 -5.782 3.917 1.00 88.81 206 LEU A CA 1
ATOM 1613 C C . LEU A 1 206 ? 6.228 -6.165 4.539 1.00 88.81 206 LEU A C 1
ATOM 1615 O O . LEU A 1 206 ? 7.263 -5.652 4.108 1.00 88.81 206 LEU A O 1
ATOM 1619 N N . VAL A 1 207 ? 6.219 -7.053 5.539 1.00 86.94 207 VAL A N 1
ATOM 1620 C CA . VAL A 1 207 ? 7.430 -7.453 6.257 1.00 86.94 207 VAL A CA 1
ATOM 1621 C C . VAL A 1 207 ? 8.381 -8.171 5.307 1.00 86.94 207 VAL A C 1
ATOM 1623 O O . VAL A 1 207 ? 8.047 -9.173 4.669 1.00 86.94 207 VAL A O 1
ATOM 1626 N N . GLY A 1 208 ? 9.580 -7.610 5.205 1.00 76.69 208 GLY A N 1
ATOM 1627 C CA . GLY A 1 208 ? 10.662 -8.106 4.387 1.00 76.69 208 GLY A CA 1
ATOM 1628 C C . GLY A 1 208 ? 11.793 -8.691 5.189 1.00 76.69 208 GLY A C 1
ATOM 1629 O O . GLY A 1 208 ? 11.712 -9.834 5.625 1.00 76.69 208 GLY A O 1
ATOM 1630 N N . ASP A 1 209 ? 12.849 -7.896 5.328 1.00 70.19 209 ASP A N 1
ATOM 1631 C CA . ASP A 1 209 ? 14.090 -8.329 5.957 1.00 70.19 209 ASP A CA 1
ATOM 1632 C C . ASP A 1 209 ? 13.915 -8.531 7.459 1.00 70.19 209 ASP A C 1
ATOM 1634 O O . ASP A 1 209 ? 14.426 -9.509 8.006 1.00 70.19 209 ASP A O 1
ATOM 1638 N N . ARG A 1 210 ? 13.208 -7.612 8.138 1.00 85.81 210 ARG A N 1
ATOM 1639 C CA . ARG A 1 210 ? 13.010 -7.659 9.593 1.00 85.81 210 ARG A CA 1
ATOM 1640 C C . ARG A 1 210 ? 11.680 -7.058 10.035 1.00 85.81 210 ARG A C 1
ATOM 1642 O O . ARG A 1 210 ? 11.300 -5.964 9.614 1.00 85.81 210 ARG A O 1
ATOM 1649 N N . LEU A 1 211 ? 11.039 -7.742 10.979 1.00 95.75 211 LEU A N 1
ATOM 1650 C CA . LEU A 1 211 ? 10.057 -7.156 11.887 1.00 95.75 211 LEU A CA 1
ATOM 1651 C C . LEU A 1 211 ? 10.764 -6.793 13.195 1.00 95.75 211 LEU A C 1
ATOM 1653 O O . LEU A 1 211 ? 11.440 -7.631 13.786 1.00 95.75 211 LEU A O 1
ATOM 1657 N N . ILE A 1 212 ? 10.616 -5.553 13.648 1.00 97.06 212 ILE A N 1
ATOM 1658 C CA . ILE A 1 212 ? 11.188 -5.048 14.892 1.00 97.06 212 ILE A CA 1
ATOM 1659 C C . ILE A 1 212 ? 10.048 -4.611 15.806 1.00 97.06 212 ILE A C 1
ATOM 1661 O O . ILE A 1 212 ? 9.185 -3.844 15.388 1.00 97.06 212 ILE A O 1
ATOM 1665 N N . VAL A 1 213 ? 10.054 -5.056 17.061 1.00 97.38 213 VAL A N 1
ATOM 1666 C CA . VAL A 1 213 ? 9.040 -4.677 18.055 1.00 97.38 213 VAL A CA 1
ATOM 1667 C C . VAL A 1 213 ? 9.725 -4.075 19.274 1.00 97.38 213 VAL A C 1
ATOM 1669 O O . VAL A 1 213 ? 10.457 -4.756 19.989 1.00 97.38 213 VAL A O 1
ATOM 1672 N N . ALA A 1 214 ? 9.509 -2.780 19.504 1.00 96.75 214 ALA A N 1
ATOM 1673 C CA . ALA A 1 214 ? 10.088 -2.057 20.631 1.00 96.75 214 ALA A CA 1
ATOM 1674 C C . ALA A 1 214 ? 9.121 -2.053 21.823 1.00 96.75 214 ALA A C 1
ATOM 1676 O O . ALA A 1 214 ? 8.083 -1.392 21.769 1.00 96.75 214 ALA A O 1
ATOM 1677 N N . LEU A 1 215 ? 9.473 -2.770 22.894 1.00 94.69 215 LEU A N 1
ATOM 1678 C CA . LEU A 1 215 ? 8.625 -3.016 24.069 1.00 94.69 215 LEU A CA 1
ATOM 1679 C C . LEU A 1 215 ? 9.231 -2.422 25.340 1.00 94.69 215 LEU A C 1
ATOM 1681 O O . LEU A 1 215 ? 10.452 -2.411 25.509 1.00 94.69 215 LEU A O 1
ATOM 1685 N N . ARG A 1 216 ? 8.390 -1.994 26.287 1.00 92.12 216 ARG A N 1
ATOM 1686 C CA . ARG A 1 216 ? 8.854 -1.595 27.624 1.00 92.12 216 ARG A CA 1
ATOM 1687 C C . ARG A 1 216 ? 9.434 -2.778 28.385 1.00 92.12 216 ARG A C 1
ATOM 1689 O O . ARG A 1 216 ? 8.828 -3.842 28.474 1.00 92.12 216 ARG A O 1
ATOM 1696 N N . ARG A 1 217 ? 10.588 -2.566 29.019 1.00 92.25 217 ARG A N 1
ATOM 1697 C CA . ARG A 1 217 ? 11.270 -3.584 29.829 1.00 92.25 217 ARG A CA 1
ATOM 1698 C C . ARG A 1 217 ? 10.417 -4.051 31.009 1.00 92.25 217 ARG A C 1
ATOM 1700 O O . ARG A 1 217 ? 10.417 -5.245 31.311 1.00 92.25 217 ARG A O 1
ATOM 1707 N N . SER A 1 218 ? 9.695 -3.139 31.660 1.00 90.06 218 SER A N 1
ATOM 1708 C CA . SER A 1 218 ? 8.778 -3.476 32.754 1.00 90.06 218 SER A CA 1
ATOM 1709 C C . SER A 1 218 ? 7.659 -4.410 32.284 1.00 90.06 218 SER A C 1
ATOM 1711 O O . SER A 1 218 ? 7.393 -5.416 32.936 1.00 90.06 218 SER A O 1
ATOM 1713 N N . GLU A 1 219 ? 7.072 -4.145 31.117 1.00 89.00 219 GLU A N 1
ATOM 1714 C CA . GLU A 1 219 ? 5.987 -4.948 30.546 1.00 89.00 219 GLU A CA 1
ATOM 1715 C C . GLU A 1 219 ? 6.477 -6.301 30.020 1.00 89.00 219 GLU A C 1
ATOM 1717 O O . GLU A 1 219 ? 5.819 -7.316 30.230 1.00 89.00 219 GLU A O 1
ATOM 1722 N N . MET A 1 220 ? 7.671 -6.352 29.423 1.00 91.50 220 MET A N 1
ATOM 1723 C CA . MET A 1 220 ? 8.324 -7.618 29.071 1.00 91.50 220 MET A CA 1
ATOM 1724 C C . MET A 1 220 ? 8.553 -8.499 30.303 1.00 91.50 220 MET A C 1
ATOM 1726 O O . MET A 1 220 ? 8.391 -9.709 30.222 1.00 91.50 220 MET A O 1
ATOM 1730 N N . THR A 1 221 ? 8.917 -7.898 31.438 1.00 91.19 221 THR A N 1
ATOM 1731 C CA . THR A 1 221 ? 9.199 -8.633 32.680 1.00 91.19 221 THR A CA 1
ATOM 1732 C C . THR A 1 221 ? 7.917 -9.066 33.392 1.00 91.19 221 THR A C 1
ATOM 1734 O O . THR A 1 221 ? 7.846 -10.181 33.893 1.00 91.19 221 THR A O 1
ATOM 1737 N N . ARG A 1 222 ? 6.906 -8.188 33.460 1.00 90.69 222 ARG A N 1
ATOM 1738 C CA . ARG A 1 222 ? 5.651 -8.430 34.193 1.00 90.69 222 ARG A CA 1
ATOM 1739 C C . ARG A 1 222 ? 4.675 -9.312 33.416 1.00 90.69 222 ARG A C 1
ATOM 1741 O O . ARG A 1 222 ? 3.985 -10.114 34.032 1.00 90.69 222 ARG A O 1
ATOM 1748 N N . PHE A 1 223 ? 4.606 -9.151 32.095 1.00 91.06 223 PHE A N 1
ATOM 1749 C CA . PHE A 1 223 ? 3.593 -9.787 31.244 1.00 91.06 223 PHE A CA 1
ATOM 1750 C C . PHE A 1 223 ? 4.185 -10.686 30.159 1.00 91.06 223 PHE A C 1
ATOM 1752 O O . PHE A 1 223 ? 3.450 -11.139 29.288 1.00 91.06 223 PHE A O 1
ATOM 1759 N N . HIS A 1 224 ? 5.501 -10.923 30.170 1.00 93.81 224 HIS A N 1
ATOM 1760 C CA . HIS A 1 224 ? 6.163 -11.782 29.186 1.00 93.81 224 HIS A CA 1
ATOM 1761 C C . HIS A 1 224 ? 5.922 -11.350 27.727 1.00 93.81 224 HIS A C 1
ATOM 1763 O O . HIS A 1 224 ? 5.952 -12.171 26.815 1.00 93.81 224 HIS A O 1
ATOM 1769 N N . LEU A 1 225 ? 5.715 -10.047 27.473 1.00 91.69 225 LEU A N 1
ATOM 1770 C CA . LEU A 1 225 ? 5.386 -9.551 26.127 1.00 91.69 225 LEU A CA 1
ATOM 1771 C C . LEU A 1 225 ? 6.440 -9.902 25.069 1.00 91.69 225 LEU A C 1
ATOM 1773 O O . LEU A 1 225 ? 6.100 -10.060 23.900 1.00 91.69 225 LEU A O 1
ATOM 1777 N N . GLY A 1 226 ? 7.711 -10.028 25.465 1.00 93.62 226 GLY A N 1
ATOM 1778 C CA . GLY A 1 226 ? 8.761 -10.492 24.558 1.00 93.62 226 GLY A CA 1
ATOM 1779 C C . GLY A 1 226 ? 8.493 -11.911 24.056 1.00 93.62 226 GLY A C 1
ATOM 1780 O O . GLY A 1 226 ? 8.544 -12.145 22.852 1.00 93.62 226 GLY A O 1
ATOM 1781 N N . ASP A 1 227 ? 8.126 -12.819 24.964 1.00 95.00 227 ASP A N 1
ATOM 1782 C CA . ASP A 1 227 ? 7.812 -14.213 24.645 1.00 95.00 227 ASP A CA 1
ATOM 1783 C C . ASP A 1 227 ? 6.554 -14.304 23.771 1.00 95.00 227 ASP A C 1
ATOM 1785 O O . ASP A 1 227 ? 6.537 -15.046 22.791 1.00 95.00 227 ASP A O 1
ATOM 1789 N N . VAL A 1 228 ? 5.532 -13.488 24.062 1.00 94.75 228 VAL A N 1
ATOM 1790 C CA . VAL A 1 228 ? 4.314 -13.382 23.237 1.00 94.75 228 VAL A CA 1
ATOM 1791 C C . VAL A 1 228 ? 4.663 -12.995 21.799 1.00 94.75 228 VAL A C 1
ATOM 1793 O O . VAL A 1 228 ? 4.243 -13.671 20.862 1.00 94.75 228 VAL A O 1
ATOM 1796 N N . VAL A 1 229 ? 5.477 -11.951 21.601 1.00 95.12 229 VAL A N 1
ATOM 1797 C CA . VAL A 1 229 ? 5.913 -11.538 20.258 1.00 95.12 229 VAL A CA 1
ATOM 1798 C C . VAL A 1 229 ? 6.711 -12.644 19.569 1.00 95.12 229 VAL A C 1
ATOM 1800 O O . VAL A 1 229 ? 6.480 -12.895 18.391 1.00 95.12 229 VAL A O 1
ATOM 1803 N N . THR A 1 230 ? 7.603 -13.340 20.279 1.00 94.06 230 THR A N 1
ATOM 1804 C CA . THR A 1 230 ? 8.370 -14.461 19.713 1.00 94.06 230 THR A CA 1
ATOM 1805 C C . THR A 1 230 ? 7.481 -15.642 19.311 1.00 94.06 230 THR A C 1
ATOM 1807 O O . THR A 1 230 ? 7.755 -16.282 18.300 1.00 94.06 230 THR A O 1
ATOM 1810 N N . ILE A 1 231 ? 6.403 -15.924 20.048 1.00 94.38 231 ILE A N 1
ATOM 1811 C CA . ILE A 1 231 ? 5.423 -16.957 19.676 1.00 94.38 231 ILE A CA 1
ATOM 1812 C C . ILE A 1 231 ? 4.673 -16.551 18.403 1.00 94.38 231 ILE A C 1
ATOM 1814 O O . ILE A 1 231 ? 4.541 -17.361 17.486 1.00 94.38 231 ILE A O 1
ATOM 1818 N N . LEU A 1 232 ? 4.208 -15.300 18.335 1.00 92.94 232 LEU A N 1
ATOM 1819 C CA . LEU A 1 232 ? 3.476 -14.781 17.178 1.00 92.94 232 LEU A CA 1
ATOM 1820 C C . LEU A 1 232 ? 4.369 -14.686 15.932 1.00 92.94 232 LEU A C 1
ATOM 1822 O O . LEU A 1 232 ? 3.931 -14.993 14.823 1.00 92.94 232 LEU A O 1
ATOM 1826 N N . ARG A 1 233 ? 5.622 -14.254 16.109 1.00 92.38 233 ARG A N 1
ATOM 1827 C CA . ARG A 1 233 ? 6.615 -14.021 15.053 1.00 92.38 233 ARG A CA 1
ATOM 1828 C C . ARG A 1 233 ? 8.025 -14.383 15.536 1.00 92.38 233 ARG A C 1
ATOM 1830 O O . ARG A 1 233 ? 8.743 -13.519 16.044 1.00 92.38 233 ARG A O 1
ATOM 1837 N N . PRO A 1 234 ? 8.464 -15.640 15.338 1.00 90.81 234 PRO A N 1
ATOM 1838 C CA . PRO A 1 234 ? 9.765 -16.124 15.815 1.00 90.81 234 PRO A CA 1
ATOM 1839 C C . PRO A 1 234 ? 10.984 -15.393 15.239 1.00 90.81 234 PRO A C 1
ATOM 1841 O O . PRO A 1 234 ? 12.062 -15.424 15.825 1.00 90.81 234 PRO A O 1
ATOM 1844 N N . ASP A 1 235 ? 10.827 -14.757 14.080 1.00 89.19 235 ASP A N 1
ATOM 1845 C CA . ASP A 1 235 ? 11.850 -13.991 13.370 1.00 89.19 235 ASP A CA 1
ATOM 1846 C C . ASP A 1 235 ? 11.894 -12.504 13.769 1.00 89.19 235 ASP A C 1
ATOM 1848 O O . ASP A 1 235 ? 12.763 -11.765 13.300 1.00 89.19 235 ASP A O 1
ATOM 1852 N N . ALA A 1 236 ? 10.979 -12.050 14.633 1.00 94.50 236 ALA A N 1
ATOM 1853 C CA . ALA A 1 236 ? 10.929 -10.663 15.068 1.00 94.50 236 ALA A CA 1
ATOM 1854 C C . ALA A 1 236 ? 12.086 -10.311 16.019 1.00 94.50 236 ALA A C 1
ATOM 1856 O O . ALA A 1 236 ? 12.381 -11.015 16.985 1.00 94.50 236 ALA A O 1
ATOM 1857 N N . ALA A 1 237 ? 12.707 -9.154 15.791 1.00 95.19 237 ALA A N 1
ATOM 1858 C CA . ALA A 1 237 ? 13.672 -8.568 16.709 1.00 95.19 237 ALA A CA 1
ATOM 1859 C C . ALA A 1 237 ? 12.938 -7.787 17.808 1.00 95.19 237 ALA A C 1
ATOM 1861 O O . ALA A 1 237 ? 12.359 -6.728 17.556 1.00 95.19 237 ALA A O 1
ATOM 1862 N N . VAL A 1 238 ? 12.991 -8.283 19.043 1.00 96.44 238 VAL A N 1
ATOM 1863 C CA . VAL A 1 238 ? 12.430 -7.581 20.204 1.00 96.44 238 VAL A CA 1
ATOM 1864 C C . VAL A 1 238 ? 13.465 -6.613 20.778 1.00 96.44 238 VAL A C 1
ATOM 1866 O O . VAL A 1 238 ? 14.552 -7.018 21.188 1.00 96.44 238 VAL A O 1
ATOM 1869 N N . VAL A 1 239 ? 13.125 -5.323 20.826 1.00 96.75 239 VAL A N 1
ATOM 1870 C CA . VAL A 1 239 ? 13.986 -4.260 21.363 1.00 96.75 239 VAL A CA 1
ATOM 1871 C C . VAL A 1 239 ? 13.469 -3.834 22.739 1.00 96.75 239 VAL A C 1
ATOM 1873 O O . VAL A 1 239 ? 12.394 -3.238 22.817 1.00 96.75 239 VAL A O 1
ATOM 1876 N N . PRO A 1 240 ? 14.206 -4.102 23.833 1.00 95.44 240 PRO A N 1
ATOM 1877 C CA . PRO A 1 240 ? 13.801 -3.689 25.170 1.00 95.44 240 PRO A CA 1
ATOM 1878 C C . PRO A 1 240 ? 14.060 -2.195 25.393 1.00 95.44 240 PRO A C 1
ATOM 1880 O O . PRO A 1 240 ? 15.178 -1.702 25.231 1.00 95.44 240 PRO A O 1
ATOM 1883 N N . VAL A 1 241 ? 13.039 -1.487 25.858 1.00 94.88 241 VAL A N 1
ATOM 1884 C CA . VAL A 1 241 ? 13.028 -0.034 26.042 1.00 94.88 241 VAL A CA 1
ATOM 1885 C C . VAL A 1 241 ? 12.891 0.293 27.526 1.00 94.88 241 VAL A C 1
ATOM 1887 O O . VAL A 1 241 ? 12.070 -0.295 28.229 1.00 94.88 241 VAL A O 1
ATOM 1890 N N . ALA A 1 242 ? 13.716 1.212 28.029 1.00 92.25 242 ALA A N 1
ATOM 1891 C CA . ALA A 1 242 ? 13.620 1.666 29.415 1.00 92.25 242 ALA A CA 1
ATOM 1892 C C . ALA A 1 242 ? 12.340 2.487 29.641 1.00 92.25 242 ALA A C 1
ATOM 1894 O O . ALA A 1 242 ? 11.949 3.275 28.782 1.00 92.25 242 ALA A O 1
ATOM 1895 N N . ASP A 1 243 ? 11.734 2.368 30.822 1.00 86.12 243 ASP A N 1
ATOM 1896 C CA . ASP A 1 243 ? 10.497 3.085 31.173 1.00 86.12 243 ASP A CA 1
ATOM 1897 C C . ASP A 1 243 ? 10.647 4.615 31.171 1.00 86.12 243 ASP A C 1
ATOM 1899 O O . ASP A 1 243 ? 9.667 5.337 31.014 1.00 86.12 243 ASP A O 1
ATOM 1903 N N . SER A 1 244 ? 11.880 5.112 31.309 1.00 89.94 244 SER A N 1
ATOM 1904 C CA . SER A 1 244 ? 12.232 6.535 31.285 1.00 89.94 244 SER A CA 1
ATOM 1905 C C . SER A 1 244 ? 12.484 7.107 29.882 1.00 89.94 244 SER A C 1
ATOM 1907 O O . SER A 1 244 ? 12.941 8.246 29.765 1.00 89.94 244 SER A O 1
ATOM 1909 N N . VAL A 1 245 ? 12.243 6.341 28.810 1.00 93.06 245 VAL A N 1
ATOM 1910 C CA . VAL A 1 245 ? 12.431 6.825 27.433 1.00 93.06 245 VAL A CA 1
ATOM 1911 C C . VAL A 1 245 ? 11.532 8.037 27.147 1.00 93.06 245 VAL A C 1
ATOM 1913 O O . VAL A 1 245 ? 10.347 8.042 27.471 1.00 93.06 245 VAL A O 1
ATOM 1916 N N . ARG A 1 246 ? 12.084 9.066 26.497 1.00 93.81 246 ARG A N 1
ATOM 1917 C CA . ARG A 1 246 ? 11.381 10.325 26.189 1.00 93.81 246 ARG A CA 1
ATOM 1918 C C . ARG A 1 246 ? 10.589 10.246 24.880 1.00 93.81 246 ARG A C 1
ATOM 1920 O O . ARG A 1 246 ? 10.866 10.976 23.931 1.00 93.81 246 ARG A O 1
ATOM 1927 N N . GLY A 1 247 ? 9.633 9.323 24.806 1.00 92.38 247 GLY A N 1
ATOM 1928 C CA . GLY A 1 247 ? 8.673 9.234 23.702 1.00 92.38 247 GLY A CA 1
ATOM 1929 C C . GLY A 1 247 ? 9.030 8.286 22.547 1.00 92.38 247 GLY A C 1
ATOM 1930 O O . GLY A 1 247 ? 10.010 7.532 22.563 1.00 92.38 247 GLY A O 1
ATOM 1931 N N . ALA A 1 248 ? 8.164 8.303 21.532 1.00 94.62 248 ALA A N 1
ATOM 1932 C CA . ALA A 1 248 ? 8.136 7.346 20.427 1.00 94.62 248 ALA A CA 1
ATOM 1933 C C . ALA A 1 248 ? 9.332 7.478 19.466 1.00 94.62 248 ALA A C 1
ATOM 1935 O O . ALA A 1 248 ? 9.844 6.468 18.988 1.00 94.62 248 ALA A O 1
ATOM 1936 N N . ALA A 1 249 ? 9.828 8.694 19.217 1.00 96.50 249 ALA A N 1
ATOM 1937 C CA . ALA A 1 249 ? 11.000 8.885 18.359 1.00 96.50 249 ALA A CA 1
ATOM 1938 C C . ALA A 1 249 ? 12.291 8.388 19.030 1.00 96.50 249 ALA A C 1
ATOM 1940 O O . ALA A 1 249 ? 13.094 7.703 18.399 1.00 96.50 249 ALA A O 1
ATOM 1941 N N . CYS A 1 250 ? 12.465 8.649 20.331 1.00 96.62 250 CYS A N 1
ATOM 1942 C CA . CYS A 1 250 ? 13.581 8.084 21.096 1.00 96.62 250 CYS A CA 1
ATOM 1943 C C . CYS A 1 250 ? 13.502 6.554 21.166 1.00 96.62 250 CYS A C 1
ATOM 1945 O O . CYS A 1 250 ? 14.524 5.881 21.055 1.00 96.62 250 CYS A O 1
ATOM 1947 N N . THR A 1 251 ? 12.290 6.007 21.295 1.00 96.69 251 THR A N 1
ATOM 1948 C CA . THR A 1 251 ? 12.045 4.560 21.218 1.00 96.69 251 THR A CA 1
ATOM 1949 C C . THR A 1 251 ? 12.512 3.991 19.877 1.00 96.69 251 THR A C 1
ATOM 1951 O O . THR A 1 251 ? 13.237 3.000 19.856 1.00 96.69 251 THR A O 1
ATOM 1954 N N . ALA A 1 252 ? 12.159 4.639 18.763 1.00 97.31 252 ALA A N 1
ATOM 1955 C CA . ALA A 1 252 ? 12.590 4.209 17.438 1.00 97.31 252 ALA A CA 1
ATOM 1956 C C . ALA A 1 252 ? 14.118 4.246 17.272 1.00 97.31 252 ALA A C 1
ATOM 1958 O O . ALA A 1 252 ? 14.703 3.330 16.699 1.00 97.31 252 ALA A O 1
ATOM 1959 N N . LEU A 1 253 ? 14.787 5.257 17.834 1.00 96.81 253 LEU A N 1
ATOM 1960 C CA . LEU A 1 253 ? 16.243 5.395 17.748 1.00 96.81 253 LEU A CA 1
ATOM 1961 C C . LEU A 1 253 ? 17.005 4.257 18.454 1.00 96.81 253 LEU A C 1
ATOM 1963 O O . LEU A 1 253 ? 18.095 3.888 18.012 1.00 96.81 253 LEU A O 1
ATOM 1967 N N . LEU A 1 254 ? 16.434 3.645 19.500 1.00 97.00 254 LEU A N 1
ATOM 1968 C CA . LEU A 1 254 ? 17.004 2.445 20.137 1.00 97.00 254 LEU A CA 1
ATOM 1969 C C . LEU A 1 254 ? 17.029 1.231 19.195 1.00 97.00 254 LEU A C 1
ATOM 1971 O O . LEU A 1 254 ? 17.859 0.341 19.363 1.00 97.00 254 LEU A O 1
ATOM 1975 N N . ALA A 1 255 ? 16.163 1.211 18.179 1.00 96.25 255 ALA A N 1
ATOM 1976 C CA . ALA A 1 255 ? 16.151 0.198 17.131 1.00 96.25 255 ALA A CA 1
ATOM 1977 C C . ALA A 1 255 ? 17.065 0.541 15.937 1.00 96.25 255 ALA A C 1
ATOM 1979 O O . ALA A 1 255 ? 17.089 -0.219 14.972 1.00 96.25 255 ALA A O 1
ATOM 1980 N N . SER A 1 256 ? 17.829 1.645 15.983 1.00 95.75 256 SER A N 1
ATOM 1981 C CA . SER A 1 256 ? 18.641 2.149 14.854 1.00 95.75 256 SER A CA 1
ATOM 1982 C C . SER A 1 256 ? 19.553 1.104 14.213 1.00 95.75 256 SER A C 1
ATOM 1984 O O . SER A 1 256 ? 19.646 1.073 12.995 1.00 95.75 256 SER A O 1
ATOM 1986 N N . GLN A 1 257 ? 20.137 0.180 14.982 1.00 92.50 257 GLN A N 1
ATOM 1987 C CA . GLN A 1 257 ? 20.951 -0.916 14.431 1.00 92.50 257 GLN A CA 1
ATOM 1988 C C . GLN A 1 257 ? 20.215 -1.815 13.416 1.00 92.50 257 GLN A C 1
ATOM 1990 O O . GLN A 1 257 ? 20.855 -2.545 12.665 1.00 92.50 257 GLN A O 1
ATOM 1995 N N . TYR A 1 258 ? 18.880 -1.798 13.421 1.00 93.12 258 TYR A N 1
ATOM 1996 C CA . TYR A 1 258 ? 18.033 -2.568 12.513 1.00 93.12 258 TYR A CA 1
ATOM 1997 C C . TYR A 1 258 ? 17.387 -1.719 11.419 1.00 93.12 258 TYR A C 1
ATOM 1999 O O . TYR A 1 258 ? 16.985 -2.275 10.403 1.00 93.12 258 TYR A O 1
ATOM 2007 N N . ILE A 1 259 ? 17.249 -0.407 11.635 1.00 95.12 259 ILE A N 1
ATOM 2008 C CA . ILE A 1 259 ? 16.462 0.478 10.763 1.00 95.12 259 ILE A CA 1
ATOM 2009 C C . ILE A 1 259 ? 17.295 1.568 10.070 1.00 95.12 259 ILE A C 1
ATOM 2011 O O . ILE A 1 259 ? 16.825 2.130 9.092 1.00 95.12 259 ILE A O 1
ATOM 2015 N N . ASP A 1 260 ? 18.513 1.876 10.532 1.00 95.69 260 ASP A N 1
ATOM 2016 C CA . ASP A 1 260 ? 19.414 2.874 9.925 1.00 95.69 260 ASP A CA 1
ATOM 2017 C C . ASP A 1 260 ? 20.093 2.264 8.681 1.00 95.69 260 ASP A C 1
ATOM 2019 O O . ASP A 1 260 ? 21.190 1.712 8.752 1.00 95.69 260 ASP A O 1
ATOM 2023 N N . SER A 1 261 ? 19.379 2.265 7.552 1.00 92.38 261 SER A N 1
ATOM 2024 C CA . SER A 1 261 ? 19.818 1.676 6.279 1.00 92.38 261 SER A CA 1
ATOM 2025 C C . SER A 1 261 ? 19.120 2.331 5.086 1.00 92.38 261 SER A C 1
ATOM 2027 O O . SER A 1 261 ? 18.084 2.971 5.254 1.00 92.38 261 SER A O 1
ATOM 2029 N N . ASP A 1 262 ? 19.621 2.094 3.873 1.00 90.94 262 ASP A N 1
ATOM 2030 C CA . ASP A 1 262 ? 18.977 2.552 2.629 1.00 90.94 262 ASP A CA 1
ATOM 2031 C C . ASP A 1 262 ? 17.694 1.777 2.275 1.00 90.94 262 ASP A C 1
ATOM 2033 O O . ASP A 1 262 ? 17.045 2.071 1.275 1.00 90.94 262 ASP A O 1
ATOM 2037 N N . SER A 1 263 ? 17.324 0.772 3.075 1.00 91.62 263 SER A N 1
ATOM 2038 C CA . SER A 1 263 ? 16.084 0.019 2.878 1.00 91.62 263 SER A CA 1
ATOM 2039 C C . SER A 1 263 ? 14.875 0.814 3.360 1.00 91.62 263 SER A C 1
ATOM 2041 O O . SER A 1 263 ? 14.964 1.572 4.327 1.00 91.62 263 SER A O 1
ATOM 2043 N N . GLU A 1 264 ? 13.725 0.588 2.728 1.00 95.00 264 GLU A N 1
ATOM 2044 C CA . GLU A 1 264 ? 12.455 1.183 3.143 1.00 95.00 264 GLU A CA 1
ATOM 2045 C C . GLU A 1 264 ? 12.087 0.794 4.584 1.00 95.00 264 GLU A C 1
ATOM 2047 O O . GLU A 1 264 ? 12.423 -0.297 5.069 1.00 95.00 264 GLU A O 1
ATOM 2052 N N . LEU A 1 265 ? 11.348 1.680 5.253 1.00 97.31 265 LEU A N 1
ATOM 2053 C CA . LEU A 1 265 ? 10.915 1.504 6.634 1.00 97.31 265 LEU A CA 1
ATOM 2054 C C . LEU A 1 265 ? 9.435 1.860 6.798 1.00 97.31 265 LEU A C 1
ATOM 2056 O O . LEU A 1 265 ? 9.018 2.973 6.480 1.00 97.31 265 LEU A O 1
ATOM 2060 N N . LEU A 1 266 ? 8.660 0.945 7.380 1.00 97.19 266 LEU A N 1
ATOM 2061 C CA . LEU A 1 266 ? 7.325 1.225 7.906 1.00 97.19 266 LEU A CA 1
ATOM 2062 C C . LEU A 1 266 ? 7.389 1.346 9.431 1.00 97.19 266 LEU A C 1
ATOM 2064 O O . LEU A 1 266 ? 7.886 0.449 10.106 1.00 97.19 266 LEU A O 1
ATOM 2068 N N . VAL A 1 267 ? 6.850 2.426 9.985 1.00 97.81 267 VAL A N 1
ATOM 2069 C CA . VAL A 1 267 ? 6.723 2.649 11.428 1.00 97.81 267 VAL A CA 1
ATOM 2070 C C . VAL A 1 267 ? 5.246 2.643 11.795 1.00 97.81 267 VAL A C 1
ATOM 2072 O O . VAL A 1 267 ? 4.468 3.434 11.261 1.00 97.81 267 VAL A O 1
ATOM 2075 N N . VAL A 1 268 ? 4.861 1.768 12.722 1.00 95.69 268 VAL A N 1
ATOM 2076 C CA . VAL A 1 268 ? 3.471 1.579 13.158 1.00 95.69 268 VAL A CA 1
ATOM 2077 C C . VAL A 1 268 ? 3.394 1.664 14.677 1.00 95.69 268 VAL A C 1
ATOM 2079 O O . VAL A 1 268 ? 4.221 1.087 15.381 1.00 95.69 268 VAL A O 1
ATOM 2082 N N . ASN A 1 269 ? 2.403 2.378 15.206 1.00 91.38 269 ASN A N 1
ATOM 2083 C CA . ASN A 1 269 ? 2.099 2.338 16.635 1.00 91.38 269 ASN A CA 1
ATOM 2084 C C . ASN A 1 269 ? 1.239 1.110 16.972 1.00 91.38 269 ASN A C 1
ATOM 2086 O O . ASN A 1 269 ? 0.257 0.833 16.291 1.00 91.38 269 ASN A O 1
ATOM 2090 N N . ALA A 1 270 ? 1.601 0.401 18.036 1.00 85.00 270 ALA A N 1
ATOM 2091 C CA . ALA A 1 270 ? 0.952 -0.835 18.453 1.00 85.00 270 ALA A CA 1
ATOM 2092 C C . ALA A 1 270 ? -0.361 -0.638 19.232 1.00 85.00 270 ALA A C 1
ATOM 2094 O O . ALA A 1 270 ? -1.085 -1.598 19.466 1.00 85.00 270 ALA A O 1
ATOM 2095 N N . ASN A 1 271 ? -0.669 0.588 19.666 1.00 79.12 271 ASN A N 1
ATOM 2096 C CA . ASN A 1 271 ? -1.826 0.879 20.522 1.00 79.12 271 ASN A CA 1
ATOM 2097 C C . ASN A 1 271 ? -3.124 1.207 19.757 1.00 79.12 271 ASN A C 1
ATOM 2099 O O . ASN A 1 271 ? -4.061 1.757 20.336 1.00 79.12 271 ASN A O 1
ATOM 2103 N N . GLN A 1 272 ? -3.164 0.937 18.456 1.00 76.00 272 GLN A N 1
ATOM 2104 C CA . GLN A 1 272 ? -4.264 1.307 17.573 1.00 76.00 272 GLN A CA 1
ATOM 2105 C C . GLN A 1 272 ? -4.395 0.287 16.443 1.00 76.00 272 GLN A C 1
ATOM 2107 O O . GLN A 1 272 ? -3.408 -0.302 16.004 1.00 76.00 272 GLN A O 1
ATOM 2112 N N . LEU A 1 273 ? -5.618 0.125 15.946 1.00 76.31 273 LEU A N 1
ATOM 2113 C CA . LEU A 1 273 ? -5.909 -0.662 14.757 1.00 76.31 273 LEU A CA 1
ATOM 2114 C C . LEU A 1 273 ? -6.299 0.288 13.625 1.00 76.31 273 LEU A C 1
ATOM 2116 O O . LEU A 1 273 ? -7.138 1.170 13.815 1.00 76.31 273 LEU A O 1
ATOM 2120 N N . VAL A 1 274 ? -5.691 0.106 12.456 1.00 82.12 274 VAL A N 1
ATOM 2121 C CA . VAL A 1 274 ? -6.028 0.866 11.251 1.00 82.12 274 VAL A CA 1
ATOM 2122 C C . VAL A 1 274 ? -6.608 -0.099 10.227 1.00 82.12 274 VAL A C 1
ATOM 2124 O O . VAL A 1 274 ? -5.897 -0.964 9.723 1.00 82.12 274 VAL A O 1
ATOM 2127 N N . ASP A 1 275 ? -7.896 0.050 9.925 1.00 79.81 275 ASP A N 1
ATOM 2128 C CA . ASP A 1 275 ? -8.607 -0.782 8.948 1.00 79.81 275 ASP A CA 1
ATOM 2129 C C . ASP A 1 275 ? -8.392 -0.256 7.520 1.00 79.81 275 ASP A C 1
ATOM 2131 O O . ASP A 1 275 ? -9.285 0.299 6.882 1.00 79.81 275 ASP A O 1
ATOM 2135 N N . VAL A 1 276 ? -7.147 -0.349 7.050 1.00 82.44 276 VAL A N 1
ATOM 2136 C CA . VAL A 1 276 ? -6.762 -0.046 5.666 1.00 82.44 276 VAL A CA 1
ATOM 2137 C C . VAL A 1 276 ? -5.779 -1.081 5.143 1.00 82.44 276 VAL A C 1
ATOM 2139 O O . VAL A 1 276 ? -4.966 -1.633 5.887 1.00 82.44 276 VAL A O 1
ATOM 2142 N N . ASN A 1 277 ? -5.790 -1.298 3.829 1.00 84.75 277 ASN A N 1
ATOM 2143 C CA . ASN A 1 277 ? -4.794 -2.138 3.182 1.00 84.75 277 ASN A CA 1
ATOM 2144 C C . ASN A 1 277 ? -3.450 -1.398 3.084 1.00 84.75 277 ASN A C 1
ATOM 2146 O O . ASN A 1 277 ? -3.159 -0.725 2.095 1.00 84.75 277 ASN A O 1
ATOM 2150 N N . LEU A 1 278 ? -2.600 -1.543 4.104 1.00 90.25 278 LEU A N 1
ATOM 2151 C CA . LEU A 1 278 ? -1.293 -0.877 4.158 1.00 90.25 278 LEU A CA 1
ATOM 2152 C C . LEU A 1 278 ? -0.390 -1.208 2.958 1.00 90.25 278 LEU A C 1
ATOM 2154 O O . LEU A 1 278 ? 0.432 -0.381 2.566 1.00 90.25 278 LEU A O 1
ATOM 2158 N N . ALA A 1 279 ? -0.548 -2.379 2.333 1.00 87.69 279 ALA A N 1
ATOM 2159 C CA . ALA A 1 279 ? 0.217 -2.728 1.139 1.00 87.69 279 ALA A CA 1
ATOM 2160 C C . ALA A 1 279 ? -0.180 -1.895 -0.089 1.00 87.69 279 ALA A C 1
ATOM 2162 O O . ALA A 1 279 ? 0.677 -1.593 -0.921 1.00 87.69 279 ALA A O 1
ATOM 2163 N N . GLU A 1 280 ? -1.453 -1.513 -0.205 1.00 84.88 280 GLU A N 1
ATOM 2164 C CA . GLU A 1 280 ? -1.922 -0.566 -1.222 1.00 84.88 280 GLU A CA 1
ATOM 2165 C C . GLU A 1 280 ? -1.431 0.845 -0.923 1.00 84.88 280 GLU A C 1
ATOM 2167 O O . GLU A 1 280 ? -0.822 1.459 -1.792 1.00 84.88 280 GLU A O 1
ATOM 2172 N N . VAL A 1 281 ? -1.561 1.295 0.327 1.00 90.56 281 VAL A N 1
ATOM 2173 C CA . VAL A 1 281 ? -1.072 2.611 0.767 1.00 90.56 281 VAL A CA 1
ATOM 2174 C C . VAL A 1 281 ? 0.406 2.812 0.420 1.00 90.56 281 VAL A C 1
ATOM 2176 O O . VAL A 1 281 ? 0.789 3.801 -0.203 1.00 90.56 281 VAL A O 1
ATOM 2179 N N . VAL A 1 282 ? 1.254 1.851 0.790 1.00 93.38 282 VAL A N 1
ATOM 2180 C CA . VAL A 1 282 ? 2.690 1.893 0.488 1.00 93.38 282 VAL A CA 1
ATOM 2181 C C . VAL A 1 282 ? 2.940 1.875 -1.023 1.00 93.38 282 VAL A C 1
ATOM 2183 O O . VAL A 1 282 ? 3.830 2.568 -1.517 1.00 93.38 282 VAL A O 1
ATOM 2186 N N . ARG A 1 283 ? 2.178 1.078 -1.783 1.00 86.81 283 ARG A N 1
ATOM 2187 C CA . ARG A 1 283 ? 2.301 1.031 -3.247 1.00 86.81 283 ARG A CA 1
ATOM 2188 C C . ARG A 1 283 ? 1.986 2.388 -3.868 1.00 86.81 283 ARG A C 1
ATOM 2190 O O . ARG A 1 283 ? 2.687 2.791 -4.798 1.00 86.81 283 ARG A O 1
ATOM 2197 N N . ASP A 1 284 ? 0.989 3.090 -3.349 1.00 86.56 284 ASP A N 1
ATOM 2198 C CA . ASP A 1 284 ? 0.633 4.427 -3.809 1.00 86.56 284 ASP A CA 1
ATOM 2199 C C . ASP A 1 284 ? 1.755 5.421 -3.509 1.00 86.56 284 ASP A C 1
ATOM 2201 O O . ASP A 1 284 ? 2.137 6.189 -4.393 1.00 86.56 284 ASP A O 1
ATOM 2205 N N . PHE A 1 285 ? 2.360 5.363 -2.318 1.00 95.50 285 PHE A N 1
ATOM 2206 C CA . PHE A 1 285 ? 3.505 6.218 -1.992 1.00 95.50 285 PHE A CA 1
ATOM 2207 C C . PHE A 1 285 ? 4.689 6.007 -2.942 1.00 95.50 285 PHE A C 1
ATOM 2209 O O . PHE A 1 285 ? 5.237 6.976 -3.471 1.00 95.50 285 PHE A O 1
ATOM 2216 N N . ARG A 1 286 ? 5.020 4.746 -3.244 1.00 91.25 286 ARG A N 1
ATOM 2217 C CA . ARG A 1 286 ? 6.059 4.398 -4.226 1.00 91.25 286 ARG A CA 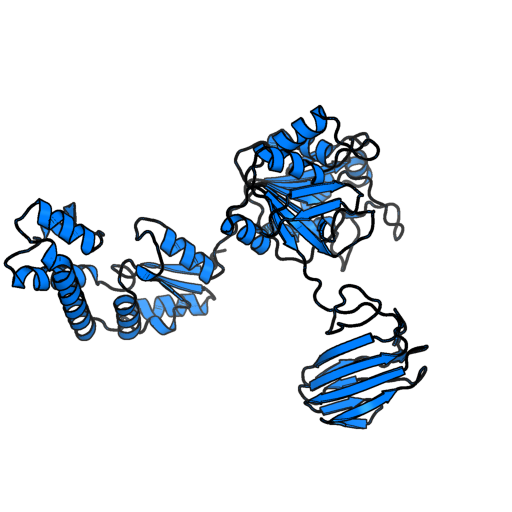1
ATOM 2218 C C . ARG A 1 286 ? 5.721 4.893 -5.627 1.00 91.25 286 ARG A C 1
ATOM 2220 O O . ARG A 1 286 ? 6.569 5.468 -6.300 1.00 91.25 286 ARG A O 1
ATOM 2227 N N . SER A 1 287 ? 4.483 4.682 -6.069 1.00 87.94 287 SER A N 1
ATOM 2228 C CA . SER A 1 287 ? 4.039 5.035 -7.425 1.00 87.94 287 SER A CA 1
ATOM 2229 C C . SER A 1 287 ? 4.037 6.547 -7.660 1.00 87.94 287 SER A C 1
ATOM 2231 O O . SER A 1 287 ? 4.277 6.995 -8.779 1.00 87.94 287 SER A O 1
ATOM 2233 N N . ASN A 1 288 ? 3.818 7.329 -6.601 1.00 87.44 288 ASN A N 1
ATOM 2234 C CA . ASN A 1 288 ? 3.916 8.788 -6.626 1.00 87.44 288 ASN A CA 1
ATOM 2235 C C . ASN A 1 288 ? 5.343 9.311 -6.381 1.00 87.44 288 ASN A C 1
ATOM 2237 O O . ASN A 1 288 ? 5.557 10.524 -6.391 1.00 87.44 288 ASN A O 1
ATOM 2241 N N . ASN A 1 289 ? 6.324 8.418 -6.206 1.00 92.25 289 ASN A N 1
ATOM 2242 C CA . ASN A 1 289 ? 7.728 8.749 -5.972 1.00 92.25 289 ASN A CA 1
ATOM 2243 C C . ASN A 1 289 ? 7.911 9.718 -4.785 1.00 92.25 289 ASN A C 1
ATOM 2245 O O . ASN A 1 289 ? 8.619 10.725 -4.892 1.00 92.25 289 ASN A O 1
ATOM 2249 N N . PHE A 1 290 ? 7.213 9.433 -3.683 1.00 97.69 290 PHE A N 1
ATOM 2250 C CA . PHE A 1 290 ? 7.412 10.117 -2.409 1.00 97.69 290 PHE A CA 1
ATOM 2251 C C . PHE A 1 290 ? 8.634 9.562 -1.671 1.00 97.69 290 PHE A C 1
ATOM 2253 O O . PHE A 1 290 ? 9.003 8.403 -1.837 1.00 97.69 290 PHE A O 1
ATOM 2260 N N . ASP A 1 291 ? 9.228 10.392 -0.822 1.00 98.25 291 ASP A N 1
ATOM 2261 C CA . ASP A 1 291 ? 10.351 10.044 0.054 1.00 98.25 291 ASP A CA 1
ATOM 2262 C C . ASP A 1 291 ? 9.867 9.607 1.446 1.00 98.25 291 ASP A C 1
ATOM 2264 O O . ASP A 1 291 ? 10.515 8.825 2.141 1.00 98.25 291 ASP A O 1
ATOM 2268 N N . ALA A 1 292 ? 8.692 10.091 1.850 1.00 98.56 292 ALA A N 1
ATOM 2269 C CA . ALA A 1 292 ? 7.977 9.620 3.024 1.00 98.56 292 ALA A CA 1
ATOM 2270 C C . ALA A 1 292 ? 6.463 9.718 2.813 1.00 98.56 292 ALA A C 1
ATOM 2272 O O . ALA A 1 292 ? 5.969 10.418 1.929 1.00 98.56 292 ALA A O 1
ATOM 2273 N N . GLY A 1 293 ? 5.707 9.023 3.648 1.00 98.19 293 GLY A N 1
ATOM 2274 C CA . GLY A 1 293 ? 4.257 9.054 3.625 1.00 98.19 293 GLY A CA 1
ATOM 2275 C C . GLY A 1 293 ? 3.673 8.769 4.995 1.00 98.19 293 GLY A C 1
ATOM 2276 O O . GLY A 1 293 ? 4.304 8.126 5.832 1.00 98.19 293 GLY A O 1
ATOM 2277 N N . LEU A 1 294 ? 2.456 9.242 5.237 1.00 98.00 294 LEU A N 1
ATOM 2278 C CA . LEU A 1 294 ? 1.725 8.920 6.458 1.00 98.00 294 LEU A CA 1
ATOM 2279 C C . LEU A 1 294 ? 0.252 8.632 6.185 1.00 98.00 294 LEU A C 1
ATOM 2281 O O . LEU A 1 294 ? -0.359 9.203 5.278 1.00 98.00 294 LEU A O 1
ATOM 2285 N N . VAL A 1 295 ? -0.325 7.765 7.010 1.00 97.00 295 VAL A N 1
ATOM 2286 C CA . VAL A 1 295 ? -1.769 7.535 7.026 1.00 97.00 295 VAL A CA 1
ATOM 2287 C C . VAL A 1 295 ? -2.422 8.581 7.925 1.00 97.00 295 VAL A C 1
ATOM 2289 O O . VAL A 1 295 ? -1.958 8.835 9.037 1.00 97.00 295 VAL A O 1
ATOM 2292 N N . THR A 1 296 ? -3.500 9.200 7.451 1.00 95.94 296 THR A N 1
ATOM 2293 C CA . THR A 1 296 ? -4.233 10.251 8.169 1.00 95.94 296 THR A CA 1
ATOM 2294 C C . THR A 1 296 ? -5.724 9.962 8.231 1.00 95.94 296 THR A C 1
ATOM 2296 O O . THR A 1 296 ? -6.231 9.151 7.472 1.00 95.94 296 THR A O 1
ATOM 2299 N N . PHE A 1 297 ? -6.446 10.632 9.120 1.00 92.00 297 PHE A N 1
ATOM 2300 C CA . PHE A 1 297 ? -7.907 10.670 9.134 1.00 92.00 297 PHE A CA 1
ATOM 2301 C C . PHE A 1 297 ? -8.379 12.088 9.464 1.00 92.00 297 PHE A C 1
ATOM 2303 O O . PHE A 1 297 ? -7.609 12.937 9.931 1.00 92.00 297 PHE A O 1
ATOM 2310 N N . ARG A 1 298 ? -9.664 12.368 9.229 1.00 89.38 298 ARG A N 1
ATOM 2311 C CA . ARG A 1 298 ? -10.234 13.693 9.494 1.00 89.38 298 ARG A CA 1
ATOM 2312 C C . ARG A 1 298 ? -10.521 13.889 10.984 1.00 89.38 298 ARG A C 1
ATOM 2314 O O . ARG A 1 298 ? -11.326 13.165 11.558 1.00 89.38 298 ARG A O 1
ATOM 2321 N N . SER A 1 299 ? -9.910 14.899 11.603 1.00 86.81 299 SER A N 1
ATOM 2322 C CA . SER A 1 299 ? -10.180 15.286 12.997 1.00 86.81 299 SER A CA 1
ATOM 2323 C C . SER A 1 299 ? -9.815 16.747 13.260 1.00 86.81 299 SER A C 1
ATOM 2325 O O . SER A 1 299 ? -9.112 17.370 12.471 1.00 86.81 299 SER A O 1
ATOM 2327 N N . VAL A 1 300 ? -10.304 17.294 14.372 1.00 87.62 300 VAL A N 1
ATOM 2328 C CA . VAL A 1 300 ? -9.855 18.576 14.953 1.00 87.62 300 VAL A CA 1
ATOM 2329 C C . VAL A 1 300 ? -9.536 18.451 16.451 1.00 87.62 300 VAL A C 1
ATOM 2331 O O . VAL A 1 300 ? -9.229 19.441 17.110 1.00 87.62 300 VAL A O 1
ATOM 2334 N N . HIS A 1 301 ? -9.593 17.237 17.015 1.00 87.75 301 HIS A N 1
ATOM 2335 C CA . HIS A 1 301 ? -9.332 17.008 18.435 1.00 87.75 301 HIS A CA 1
ATOM 2336 C C . HIS A 1 301 ? -7.839 17.204 18.770 1.00 87.75 301 HIS A C 1
ATOM 2338 O O . HIS A 1 301 ? -6.987 16.533 18.180 1.00 87.75 301 HIS A O 1
ATOM 2344 N N . PRO A 1 302 ? -7.468 17.998 19.788 1.00 85.88 302 PRO A N 1
ATOM 2345 C CA . PRO A 1 302 ? -6.069 18.348 20.076 1.00 85.88 302 PRO A CA 1
ATOM 2346 C C . PRO A 1 302 ? -5.188 17.203 20.611 1.00 85.88 302 PRO A C 1
ATOM 2348 O O . PRO A 1 302 ? -4.036 17.429 20.960 1.00 85.88 302 PRO A O 1
ATOM 2351 N N . ARG A 1 303 ? -5.699 15.966 20.686 1.00 86.75 303 ARG A N 1
ATOM 2352 C CA . ARG A 1 303 ? -4.949 14.821 21.235 1.00 86.75 303 ARG A CA 1
ATOM 2353 C C . ARG A 1 303 ? -4.014 14.173 20.217 1.00 86.75 303 ARG A C 1
ATOM 2355 O O . ARG A 1 303 ? -3.139 13.413 20.608 1.00 86.75 303 ARG A O 1
ATOM 2362 N N . TYR A 1 304 ? -4.246 14.444 18.936 1.00 91.75 304 TYR A N 1
ATOM 2363 C CA . TYR A 1 304 ? -3.529 13.844 17.819 1.00 91.75 304 TYR A CA 1
ATOM 2364 C C . TYR A 1 304 ? -2.424 14.760 17.300 1.00 91.75 304 TYR A C 1
ATOM 2366 O O . TYR A 1 304 ? -2.428 15.970 17.538 1.00 91.75 304 TYR A O 1
ATOM 2374 N N . SER A 1 305 ? -1.511 14.180 16.532 1.00 94.88 305 SER A N 1
ATOM 2375 C CA . SER A 1 305 ? -0.602 14.915 15.660 1.00 94.88 305 SER A CA 1
ATOM 2376 C C . SER A 1 305 ? -1.295 15.256 14.342 1.00 94.88 305 SER A C 1
ATOM 2378 O O . SER A 1 305 ? -2.181 14.527 13.900 1.00 94.88 305 SER A O 1
ATOM 2380 N N . TYR A 1 306 ? -0.878 16.337 13.697 1.00 97.94 306 TYR A N 1
ATOM 2381 C CA . TYR A 1 306 ? -1.499 16.878 12.493 1.00 97.94 306 TYR A CA 1
ATOM 2382 C C . TYR A 1 306 ? -0.464 17.214 11.432 1.00 97.94 306 TYR A C 1
ATOM 2384 O O . TYR A 1 306 ? 0.665 17.572 11.760 1.00 97.94 306 TYR A O 1
ATOM 2392 N N . VAL A 1 307 ? -0.879 17.171 10.167 1.00 98.44 307 VAL A N 1
ATOM 2393 C CA . VAL A 1 307 ? -0.071 17.627 9.030 1.00 98.44 307 VAL A CA 1
ATOM 2394 C C . VAL A 1 307 ? -0.822 18.640 8.178 1.00 98.44 307 VAL A C 1
ATOM 2396 O O . VAL A 1 307 ? -2.018 18.485 7.950 1.00 98.44 307 VAL A O 1
ATOM 2399 N N . ARG A 1 308 ? -0.162 19.684 7.681 1.00 98.25 308 ARG A N 1
ATOM 2400 C CA . ARG A 1 308 ? -0.718 20.588 6.663 1.00 98.25 308 ARG A CA 1
ATOM 2401 C C . ARG A 1 308 ? -0.195 20.196 5.294 1.00 98.25 308 ARG A C 1
ATOM 2403 O O . ARG A 1 308 ? 0.947 19.769 5.181 1.00 98.25 308 ARG A O 1
ATOM 2410 N N . VAL A 1 309 ? -1.023 20.371 4.271 1.00 97.44 309 VAL A N 1
ATOM 2411 C CA . VAL A 1 309 ? -0.659 20.107 2.878 1.00 97.44 309 VAL A CA 1
ATOM 2412 C C . VAL A 1 309 ? -0.800 21.352 2.022 1.00 97.44 309 VAL A C 1
ATOM 2414 O O . VAL A 1 309 ? -1.562 22.256 2.373 1.00 97.44 309 VAL A O 1
ATOM 2417 N N . ASP A 1 310 ? -0.054 21.399 0.927 1.00 95.88 310 ASP A N 1
ATOM 2418 C CA . ASP A 1 310 ? -0.200 22.423 -0.103 1.00 95.88 310 ASP A CA 1
ATOM 2419 C C . ASP A 1 310 ? -1.283 22.067 -1.142 1.00 95.88 310 ASP A C 1
ATOM 2421 O O . ASP A 1 310 ? -1.996 21.067 -1.028 1.00 95.88 310 ASP A O 1
ATOM 2425 N N . ASN A 1 311 ? -1.399 22.898 -2.182 1.00 93.00 311 ASN A N 1
ATOM 2426 C CA . ASN A 1 311 ? -2.366 22.714 -3.269 1.00 93.00 311 ASN A CA 1
ATOM 2427 C C . ASN A 1 311 ? -2.085 21.482 -4.147 1.00 93.00 311 ASN A C 1
ATOM 2429 O O . ASN A 1 311 ? -2.963 21.072 -4.902 1.00 93.00 311 ASN A O 1
ATOM 2433 N N . SER A 1 312 ? -0.878 20.914 -4.081 1.00 89.31 312 SER A N 1
ATOM 2434 C CA . SER A 1 312 ? -0.502 19.682 -4.783 1.00 89.31 312 SER A CA 1
ATOM 2435 C C . SER A 1 312 ? -0.736 18.424 -3.940 1.00 89.31 312 SER A C 1
ATOM 2437 O O . SER A 1 312 ? -0.584 17.314 -4.444 1.00 89.31 312 SER A O 1
ATOM 2439 N N . GLY A 1 313 ? -1.139 18.586 -2.674 1.00 91.56 313 GLY A N 1
ATOM 2440 C CA . GLY A 1 313 ? -1.372 17.488 -1.739 1.00 91.56 313 GLY A CA 1
ATOM 2441 C C . GLY A 1 313 ? -0.115 17.008 -1.010 1.00 91.56 313 GLY A C 1
ATOM 2442 O O . GLY A 1 313 ? -0.189 16.006 -0.300 1.00 91.56 313 GLY A O 1
ATOM 2443 N N . LEU A 1 314 ? 1.017 17.709 -1.143 1.00 97.75 314 LEU A N 1
ATOM 2444 C CA . LEU A 1 314 ? 2.250 17.397 -0.418 1.00 97.75 314 LEU A CA 1
ATOM 2445 C C . LEU A 1 314 ? 2.218 17.986 0.990 1.00 97.75 314 LEU A C 1
ATOM 2447 O O . LEU A 1 314 ? 1.758 19.112 1.192 1.00 97.75 314 LEU A O 1
ATOM 2451 N N . VAL A 1 315 ? 2.731 17.240 1.969 1.00 98.44 315 VAL A N 1
ATOM 2452 C CA . VAL A 1 315 ? 2.836 17.707 3.355 1.00 98.44 315 VAL A CA 1
ATOM 2453 C C . VAL A 1 315 ? 3.899 18.805 3.465 1.00 98.44 315 VAL A C 1
ATOM 2455 O O . VAL A 1 315 ? 5.027 18.636 3.018 1.00 98.44 315 VAL A O 1
ATOM 2458 N N . THR A 1 316 ? 3.532 19.923 4.093 1.00 98.25 316 THR A N 1
ATOM 2459 C CA . THR A 1 316 ? 4.373 21.125 4.260 1.00 98.25 316 THR A CA 1
ATOM 2460 C C . THR A 1 316 ? 4.687 21.472 5.713 1.00 98.25 316 THR A C 1
ATOM 2462 O O . THR A 1 316 ? 5.638 22.200 5.975 1.00 98.25 316 THR A O 1
ATOM 2465 N N . GLU A 1 317 ? 3.907 20.969 6.669 1.00 98.25 317 GLU A N 1
ATOM 2466 C CA . GLU A 1 317 ? 4.174 21.125 8.104 1.00 98.25 317 GLU A CA 1
ATOM 2467 C C . GLU A 1 317 ? 3.591 19.927 8.854 1.00 98.25 317 GLU A C 1
ATOM 2469 O O . GLU A 1 317 ? 2.475 19.501 8.559 1.00 98.25 317 GLU A O 1
ATOM 2474 N N . ALA A 1 318 ? 4.301 19.435 9.864 1.00 97.94 318 ALA A N 1
ATOM 2475 C CA . ALA A 1 318 ? 3.813 18.489 10.856 1.00 97.94 318 ALA A CA 1
ATOM 2476 C C . ALA A 1 318 ? 3.835 19.112 12.261 1.00 97.94 318 ALA A C 1
ATOM 2478 O O . ALA A 1 318 ? 4.795 19.779 12.646 1.00 97.94 318 ALA A O 1
ATOM 2479 N N . ALA A 1 319 ? 2.800 18.870 13.064 1.00 96.94 319 ALA A N 1
ATOM 2480 C CA . ALA A 1 319 ? 2.715 19.358 14.437 1.00 96.94 319 ALA A CA 1
ATOM 2481 C C . ALA A 1 319 ? 2.155 18.295 15.387 1.00 96.94 319 ALA A C 1
ATOM 2483 O O . ALA A 1 319 ? 1.201 17.588 15.071 1.00 96.94 319 ALA A O 1
ATOM 2484 N N . GLU A 1 320 ? 2.725 18.206 16.584 1.00 95.88 320 GLU A N 1
ATOM 2485 C CA . GLU A 1 320 ? 2.300 17.270 17.625 1.00 95.88 320 GLU A CA 1
ATOM 2486 C C . GLU A 1 320 ? 1.314 17.942 18.592 1.00 95.88 320 GLU A C 1
ATOM 2488 O O . GLU A 1 320 ? 1.582 19.044 19.073 1.00 95.88 320 GLU A O 1
ATOM 2493 N N . LYS A 1 321 ? 0.172 17.293 18.876 1.00 91.25 321 LYS A N 1
ATOM 2494 C CA . LYS A 1 321 ? -0.881 17.781 19.798 1.00 91.25 321 LYS A CA 1
ATOM 2495 C C . LYS A 1 321 ? -1.364 19.214 19.517 1.00 91.25 321 LYS A C 1
ATOM 2497 O O . LYS A 1 321 ? -1.822 19.928 20.408 1.00 91.25 321 LYS A O 1
ATOM 2502 N N . ARG A 1 322 ? -1.269 19.644 18.256 1.00 93.75 322 ARG A N 1
ATOM 2503 C CA . ARG A 1 322 ? -1.659 20.979 17.792 1.00 93.75 322 ARG A CA 1
ATOM 2504 C C . ARG A 1 322 ? -2.406 20.865 16.460 1.00 93.75 322 ARG A C 1
ATOM 2506 O O . ARG A 1 322 ? -1.762 20.595 15.447 1.00 93.75 322 ARG A O 1
ATOM 2513 N N . PRO A 1 323 ? -3.734 21.084 16.428 1.00 94.12 323 PRO A N 1
ATOM 2514 C CA . PRO A 1 323 ? -4.517 21.062 15.193 1.00 94.12 323 PRO A CA 1
ATOM 2515 C C . PRO A 1 323 ? -4.099 22.186 14.235 1.00 94.12 323 PRO A C 1
ATOM 2517 O O . PRO A 1 323 ? -4.499 23.336 14.392 1.00 94.12 323 PRO A O 1
ATOM 2520 N N . ILE A 1 324 ? -3.275 21.856 13.239 1.00 97.12 324 ILE A N 1
ATOM 2521 C CA . ILE A 1 324 ? -2.830 22.785 12.181 1.00 97.12 324 ILE A CA 1
ATOM 2522 C C . ILE A 1 324 ? -3.585 22.603 10.854 1.00 97.12 324 ILE A C 1
ATOM 2524 O O . ILE A 1 324 ? -3.373 23.361 9.903 1.00 97.12 324 ILE A O 1
ATOM 2528 N N . SER A 1 325 ? -4.438 21.579 10.788 1.00 96.44 325 SER A N 1
ATOM 2529 C CA . SER A 1 325 ? -5.295 21.206 9.662 1.00 96.44 325 SER A CA 1
ATOM 2530 C C . SER A 1 325 ? -6.371 20.214 10.150 1.00 96.44 325 SER A C 1
ATOM 2532 O O . SER A 1 325 ? -6.476 19.950 11.348 1.00 96.44 325 SER A O 1
ATOM 2534 N N . ARG A 1 326 ? -7.146 19.627 9.223 1.00 94.38 326 ARG A N 1
ATOM 2535 C CA . ARG A 1 326 ? -8.038 18.490 9.512 1.00 94.38 326 ARG A CA 1
ATOM 2536 C C . ARG A 1 326 ? -7.396 17.111 9.320 1.00 94.38 326 ARG A C 1
ATOM 2538 O O . ARG A 1 326 ? -8.097 16.126 9.487 1.00 94.38 326 ARG A O 1
ATOM 2545 N N . PHE A 1 327 ? -6.133 17.016 8.914 1.00 96.44 327 PHE A N 1
ATOM 2546 C CA . PHE A 1 327 ? -5.447 15.744 8.668 1.00 96.44 327 PHE A CA 1
ATOM 2547 C C . PHE A 1 327 ? -4.684 15.320 9.923 1.00 96.44 327 PHE A C 1
ATOM 2549 O O . PHE A 1 327 ? -3.554 15.758 10.147 1.00 96.44 327 PHE A O 1
ATOM 2556 N N . ALA A 1 328 ? -5.331 14.507 10.756 1.00 95.25 328 ALA A N 1
ATOM 2557 C CA . ALA A 1 328 ? -4.725 13.918 11.943 1.00 95.25 328 ALA A CA 1
ATOM 2558 C C . ALA A 1 328 ? -3.976 12.633 11.577 1.00 95.25 328 ALA A C 1
ATOM 2560 O O . ALA A 1 328 ? -4.463 11.852 10.765 1.00 95.25 328 ALA A O 1
ATOM 2561 N N . SER A 1 329 ? -2.812 12.399 12.178 1.00 95.31 329 SER A N 1
ATOM 2562 C CA . SER A 1 329 ? -2.022 11.186 11.958 1.00 95.31 329 SER A CA 1
ATOM 2563 C C . SER A 1 329 ? -2.717 9.962 12.550 1.00 95.31 329 SER A C 1
ATOM 2565 O O . SER A 1 329 ? -3.078 9.957 13.727 1.00 95.31 329 SER A O 1
ATOM 2567 N N . ALA A 1 330 ? -2.830 8.905 11.747 1.00 93.00 330 ALA A N 1
ATOM 2568 C CA . ALA A 1 330 ? -3.248 7.575 12.174 1.00 93.00 330 ALA A CA 1
ATOM 2569 C C . ALA A 1 330 ? -2.064 6.738 12.690 1.00 93.00 330 ALA A C 1
ATOM 2571 O O . ALA A 1 330 ? -2.159 5.521 12.716 1.00 93.00 330 ALA A O 1
ATOM 2572 N N . GLY A 1 331 ? -0.920 7.353 13.025 1.00 93.31 331 GLY A N 1
ATOM 2573 C CA . GLY A 1 331 ? 0.251 6.697 13.624 1.00 93.31 331 GLY A CA 1
ATOM 2574 C C . GLY A 1 331 ? 0.900 5.594 12.776 1.00 93.31 331 GLY A C 1
ATOM 2575 O O . GLY A 1 331 ? 1.515 4.683 13.334 1.00 93.31 331 GLY A O 1
ATOM 2576 N N . VAL A 1 332 ? 0.762 5.683 11.451 1.00 96.88 332 VAL A N 1
ATOM 2577 C CA . VAL A 1 332 ? 1.443 4.832 10.469 1.00 96.88 332 VAL A CA 1
ATOM 2578 C C . VAL A 1 332 ? 2.234 5.720 9.520 1.00 96.88 332 VAL A C 1
ATOM 2580 O O . VAL A 1 332 ? 1.671 6.637 8.917 1.00 96.88 332 VAL A O 1
ATOM 2583 N N . TYR A 1 333 ? 3.524 5.431 9.383 1.00 98.12 333 TYR A N 1
ATOM 2584 C CA . TYR A 1 333 ? 4.469 6.217 8.597 1.00 98.12 333 TYR A CA 1
ATOM 2585 C C . TYR A 1 333 ? 5.302 5.290 7.721 1.00 98.12 333 TYR A C 1
ATOM 2587 O O . TYR A 1 333 ? 5.763 4.252 8.185 1.00 98.12 333 TYR A O 1
ATOM 2595 N N . TRP A 1 334 ? 5.515 5.673 6.472 1.00 98.12 334 TRP A N 1
ATOM 2596 C CA . TRP A 1 334 ? 6.403 4.997 5.536 1.00 98.12 334 TRP A CA 1
ATOM 2597 C C . TRP A 1 334 ? 7.535 5.946 5.149 1.00 98.12 334 TRP A C 1
ATOM 2599 O O . TRP A 1 334 ? 7.307 7.140 4.961 1.00 98.12 334 TRP A O 1
ATOM 2609 N N . PHE A 1 335 ? 8.739 5.409 5.015 1.00 98.19 335 PHE A N 1
ATOM 2610 C CA . PHE A 1 335 ? 9.926 6.126 4.571 1.00 98.19 335 PHE A CA 1
ATOM 2611 C C . PHE A 1 335 ? 10.600 5.312 3.471 1.00 98.19 335 PHE A C 1
ATOM 2613 O O . PHE A 1 335 ? 10.778 4.099 3.618 1.00 98.19 335 PHE A O 1
ATOM 2620 N N . SER A 1 336 ? 11.007 5.979 2.389 1.00 95.88 336 SER A N 1
ATOM 2621 C CA . SER A 1 336 ? 11.732 5.339 1.285 1.00 95.88 336 SER A CA 1
ATOM 2622 C C . SER A 1 336 ? 13.112 4.824 1.715 1.00 95.88 336 SER A C 1
ATOM 2624 O O . SER A 1 336 ? 13.652 3.916 1.091 1.00 95.88 336 SER A O 1
ATOM 2626 N N . SER A 1 337 ? 13.654 5.372 2.808 1.00 95.38 337 SER A N 1
ATOM 2627 C CA . SER A 1 337 ? 14.919 4.988 3.430 1.00 95.38 337 SER A CA 1
ATOM 2628 C C . SER A 1 337 ? 14.809 5.095 4.952 1.00 95.38 337 SER A C 1
ATOM 2630 O O . SER A 1 337 ? 14.408 6.125 5.495 1.00 95.38 337 SER A O 1
ATOM 2632 N N . GLY A 1 338 ? 15.184 4.042 5.672 1.00 96.81 338 GLY A N 1
ATOM 2633 C CA . GLY A 1 338 ? 15.264 4.077 7.128 1.00 96.81 338 GLY A CA 1
ATOM 2634 C C . GLY A 1 338 ? 16.375 5.006 7.640 1.00 96.81 338 GLY A C 1
ATOM 2635 O O . GLY A 1 338 ? 16.236 5.600 8.711 1.00 96.81 338 GLY A O 1
ATOM 2636 N N . HIS A 1 339 ? 17.432 5.216 6.847 1.00 97.25 339 HIS A N 1
ATOM 2637 C CA . HIS A 1 339 ? 18.491 6.181 7.137 1.00 97.25 339 HIS A CA 1
ATOM 2638 C C . HIS A 1 339 ? 17.947 7.612 7.254 1.00 97.25 339 HIS A C 1
ATOM 2640 O O . HIS A 1 339 ? 18.266 8.303 8.223 1.00 97.25 339 HIS A O 1
ATOM 2646 N N . SER A 1 340 ? 17.078 8.051 6.332 1.00 97.81 340 SER A N 1
ATOM 2647 C CA . SER A 1 340 ? 16.504 9.408 6.379 1.00 97.81 340 SER A CA 1
ATOM 2648 C C . SER A 1 340 ? 15.626 9.614 7.616 1.00 97.81 340 SER A C 1
ATOM 2650 O O . SER A 1 340 ? 15.707 10.652 8.273 1.00 97.81 340 SER A O 1
ATOM 2652 N N . PHE A 1 341 ? 14.858 8.595 8.009 1.00 98.44 341 PHE A N 1
ATOM 2653 C CA . PHE A 1 341 ? 14.082 8.615 9.248 1.00 98.44 341 PHE A CA 1
ATOM 2654 C C . PHE A 1 341 ? 14.969 8.753 10.494 1.00 98.44 341 PHE A C 1
ATOM 2656 O O . PHE A 1 341 ? 14.711 9.594 11.360 1.00 98.44 341 PHE A O 1
ATOM 2663 N N . VAL A 1 342 ? 16.038 7.956 10.592 1.00 98.50 342 VAL A N 1
ATOM 2664 C CA . VAL A 1 342 ? 16.968 8.003 11.730 1.00 98.50 342 VAL A CA 1
ATOM 2665 C C . VAL A 1 342 ? 17.731 9.330 11.778 1.00 98.50 342 VAL A C 1
ATOM 2667 O O . VAL A 1 342 ? 17.902 9.892 12.864 1.00 98.50 342 VAL A O 1
ATOM 2670 N N . ALA A 1 343 ? 18.164 9.852 10.628 1.00 98.12 343 ALA A N 1
ATOM 2671 C CA . ALA A 1 343 ? 18.785 11.170 10.519 1.00 98.12 343 ALA A CA 1
ATOM 2672 C C . ALA A 1 343 ? 17.832 12.273 11.006 1.00 98.12 343 ALA A C 1
ATOM 2674 O O . ALA A 1 343 ? 18.194 13.026 11.913 1.00 98.12 343 ALA A O 1
ATOM 2675 N N . GLY A 1 344 ? 16.583 12.271 10.531 1.00 98.25 344 GLY A N 1
ATOM 2676 C CA . GLY A 1 344 ? 15.560 13.223 10.959 1.00 98.25 344 GLY A CA 1
ATOM 2677 C C . GLY A 1 344 ? 15.275 13.168 12.464 1.00 98.25 344 GLY A C 1
ATOM 2678 O O . GLY A 1 344 ? 15.162 14.208 13.110 1.00 98.25 344 GLY A O 1
ATOM 2679 N N . ILE A 1 345 ? 15.244 11.979 13.084 1.00 98.38 345 ILE A N 1
ATOM 2680 C CA . ILE A 1 345 ? 15.132 11.879 14.551 1.00 98.38 345 ILE A CA 1
ATOM 2681 C C . ILE A 1 345 ? 16.331 12.544 15.242 1.00 98.38 345 ILE A C 1
ATOM 2683 O O . ILE A 1 345 ? 16.150 13.284 16.212 1.00 98.38 345 ILE A O 1
ATOM 2687 N N . ARG A 1 346 ? 17.559 12.274 14.777 1.00 98.31 346 ARG A N 1
ATOM 2688 C CA . ARG A 1 346 ? 18.780 12.844 15.369 1.00 98.31 346 ARG A CA 1
ATOM 2689 C C . ARG A 1 346 ? 18.770 14.372 15.282 1.00 98.31 346 ARG A C 1
ATOM 2691 O O . ARG A 1 346 ? 19.126 15.021 16.265 1.00 98.31 346 ARG A O 1
ATOM 2698 N N . ASP A 1 347 ? 18.335 14.941 14.163 1.00 98.00 347 ASP A N 1
ATOM 2699 C CA . ASP A 1 347 ? 18.271 16.394 13.978 1.00 98.00 347 ASP A CA 1
ATOM 2700 C C . ASP A 1 347 ? 17.165 17.047 14.802 1.00 98.00 347 ASP A C 1
ATOM 2702 O O . ASP A 1 347 ? 17.422 18.038 15.489 1.00 98.00 347 ASP A O 1
ATOM 2706 N N . MET A 1 348 ? 15.984 16.432 14.858 1.00 97.50 348 MET A N 1
ATOM 2707 C CA . MET A 1 348 ? 14.897 16.854 15.742 1.00 97.50 348 MET A CA 1
ATOM 2708 C C . MET A 1 348 ? 15.341 16.898 17.216 1.00 97.50 348 MET A C 1
ATOM 2710 O O . MET A 1 348 ? 15.049 17.862 17.925 1.00 97.50 348 MET A O 1
ATOM 2714 N N . ILE A 1 349 ? 16.085 15.881 17.677 1.00 97.38 349 ILE A N 1
ATOM 2715 C CA . ILE A 1 349 ? 16.633 15.828 19.043 1.00 97.38 349 ILE A CA 1
ATOM 2716 C C . ILE A 1 349 ? 17.689 16.918 19.260 1.00 97.38 349 ILE A C 1
ATOM 2718 O O . ILE A 1 349 ? 17.661 17.588 20.288 1.00 97.38 349 ILE A O 1
ATOM 2722 N N . ARG A 1 350 ? 18.605 17.137 18.306 1.00 97.44 350 ARG A N 1
ATOM 2723 C CA . ARG A 1 350 ? 19.616 18.213 18.394 1.00 97.44 350 ARG A CA 1
ATOM 2724 C C . ARG A 1 350 ? 18.979 19.600 18.487 1.00 97.44 350 ARG A C 1
ATOM 2726 O O . ARG A 1 350 ? 19.528 20.471 19.154 1.00 97.44 350 ARG A O 1
ATOM 2733 N N . LYS A 1 351 ? 17.839 19.792 17.820 1.00 97.25 351 LYS A N 1
ATOM 2734 C CA . LYS A 1 351 ? 17.044 21.028 17.833 1.00 97.25 351 LYS A CA 1
ATOM 2735 C C . LYS A 1 351 ? 16.085 21.125 19.028 1.00 97.25 351 LYS A C 1
ATOM 2737 O O . LYS A 1 351 ? 15.378 22.121 19.137 1.00 97.25 351 LYS A O 1
ATOM 2742 N N . ASP A 1 352 ? 16.058 20.112 19.898 1.00 96.31 352 ASP A N 1
ATOM 2743 C CA . ASP A 1 352 ? 15.189 20.010 21.078 1.00 96.31 352 ASP A CA 1
ATOM 2744 C C . ASP A 1 352 ? 13.689 20.176 20.759 1.00 96.31 352 ASP A C 1
ATOM 2746 O O . ASP A 1 352 ? 12.910 20.771 21.504 1.00 96.31 352 ASP A O 1
ATOM 2750 N N . VAL A 1 353 ? 13.258 19.646 19.610 1.00 95.38 353 VAL A N 1
ATOM 2751 C CA . VAL A 1 353 ? 11.862 19.732 19.166 1.00 95.38 353 VAL A CA 1
ATOM 2752 C C . VAL A 1 353 ? 11.042 18.638 19.853 1.00 95.38 353 VAL A C 1
ATOM 2754 O O . VAL A 1 353 ? 10.981 17.496 19.399 1.00 95.38 353 VAL A O 1
ATOM 2757 N N . HIS A 1 354 ? 10.396 18.996 20.962 1.00 95.56 354 HIS A N 1
ATOM 2758 C CA . HIS A 1 354 ? 9.597 18.079 21.776 1.00 95.56 354 HIS A CA 1
ATOM 2759 C C . HIS A 1 354 ? 8.269 18.695 22.238 1.00 95.56 354 HIS A C 1
ATOM 2761 O O . HIS A 1 354 ? 8.125 19.916 22.335 1.00 95.56 354 HIS A O 1
ATOM 2767 N N . VAL A 1 355 ? 7.310 17.857 22.640 1.00 92.38 355 VAL A N 1
ATOM 2768 C CA . VAL A 1 355 ? 6.049 18.307 23.257 1.00 92.38 355 VAL A CA 1
ATOM 2769 C C . VAL A 1 355 ? 5.886 17.671 24.630 1.00 92.38 355 VAL A C 1
ATOM 2771 O O . VAL A 1 355 ? 5.885 16.453 24.769 1.00 92.38 355 VAL A O 1
ATOM 2774 N N . GLY A 1 356 ? 5.755 18.500 25.668 1.00 89.44 356 GLY A N 1
ATOM 2775 C CA . GLY A 1 356 ? 5.646 18.007 27.046 1.00 89.44 356 GLY A CA 1
ATOM 2776 C C . GLY A 1 356 ? 6.879 17.230 27.524 1.00 89.44 356 GLY A C 1
ATOM 2777 O O . GLY A 1 356 ? 6.753 16.386 28.399 1.00 89.44 356 GLY A O 1
ATOM 2778 N N . GLY A 1 357 ? 8.052 17.489 26.936 1.00 92.62 357 GLY A N 1
ATOM 2779 C CA . GLY A 1 357 ? 9.294 16.780 27.240 1.00 92.62 357 GLY A CA 1
ATOM 2780 C C . GLY A 1 357 ? 9.511 15.489 26.442 1.00 92.62 357 GLY A C 1
ATOM 2781 O O . GLY A 1 357 ? 10.602 14.933 26.532 1.00 92.62 357 GLY A O 1
ATOM 2782 N N . ASP A 1 358 ? 8.557 15.049 25.620 1.00 94.44 358 ASP A N 1
ATOM 2783 C CA . ASP A 1 358 ? 8.677 13.831 24.809 1.00 94.44 358 ASP A CA 1
ATOM 2784 C C . ASP A 1 358 ? 8.912 14.128 23.323 1.00 94.44 358 ASP A C 1
ATOM 2786 O O . ASP A 1 358 ? 8.365 15.083 22.763 1.00 94.44 358 ASP A O 1
ATOM 2790 N N . PHE A 1 359 ? 9.693 13.266 22.672 1.00 96.38 359 PHE A N 1
ATOM 2791 C CA . PHE A 1 359 ? 9.970 13.306 21.239 1.00 96.38 359 PHE A CA 1
ATOM 2792 C C . PHE A 1 359 ? 9.044 12.344 20.483 1.00 96.38 359 PHE A C 1
ATOM 2794 O O . PHE A 1 359 ? 8.977 11.144 20.775 1.00 96.38 359 PHE A O 1
ATOM 2801 N N . TYR A 1 360 ? 8.343 12.863 19.476 1.00 95.88 360 TYR A N 1
ATOM 2802 C CA . TYR A 1 360 ? 7.312 12.141 18.723 1.00 95.88 360 TYR A CA 1
ATOM 2803 C C . TYR A 1 360 ? 7.761 11.874 17.287 1.00 95.88 360 TYR A C 1
ATOM 2805 O O . TYR A 1 360 ? 8.663 12.530 16.779 1.00 95.88 360 TYR A O 1
ATOM 2813 N N . VAL A 1 361 ? 7.130 10.901 16.629 1.00 96.75 361 VAL A N 1
ATOM 2814 C CA . VAL A 1 361 ? 7.471 10.522 15.248 1.00 96.75 361 VAL A CA 1
ATOM 2815 C C . VAL A 1 361 ? 7.001 11.575 14.242 1.00 96.75 361 VAL A C 1
ATOM 2817 O O . VAL A 1 361 ? 7.745 11.914 13.332 1.00 96.75 361 VAL A O 1
ATOM 2820 N N . THR A 1 362 ? 5.801 12.138 14.408 1.00 96.88 362 THR A N 1
ATOM 2821 C CA . THR A 1 362 ? 5.209 13.069 13.431 1.00 96.88 362 THR A CA 1
ATOM 2822 C C . THR A 1 362 ? 6.100 14.280 13.119 1.00 96.88 362 THR A C 1
ATOM 2824 O O . THR A 1 362 ? 6.272 14.582 11.939 1.00 96.88 362 THR A O 1
ATOM 2827 N N . PRO A 1 363 ? 6.715 14.967 14.108 1.00 96.69 363 PRO A N 1
ATOM 2828 C CA . PRO A 1 363 ? 7.587 16.108 13.825 1.00 96.69 363 PRO A CA 1
ATOM 2829 C C . PRO A 1 363 ? 8.864 15.775 13.038 1.00 96.69 363 PRO A C 1
ATOM 2831 O O . PRO A 1 363 ? 9.433 16.691 12.452 1.00 96.69 363 PRO A O 1
ATOM 2834 N N . VAL A 1 364 ? 9.279 14.501 12.948 1.00 97.94 364 VAL A N 1
ATOM 2835 C CA . VAL A 1 364 ? 10.413 14.068 12.103 1.00 97.94 364 VAL A CA 1
ATOM 2836 C C . VAL A 1 364 ? 10.173 14.425 10.634 1.00 97.94 364 VAL A C 1
ATOM 2838 O O . VAL A 1 364 ? 11.112 14.751 9.918 1.00 97.94 364 VAL A O 1
ATOM 2841 N N . LEU A 1 365 ? 8.911 14.453 10.189 1.00 98.38 365 LEU A N 1
ATOM 2842 C CA . LEU A 1 365 ? 8.557 14.856 8.826 1.00 98.38 365 LEU A CA 1
ATOM 2843 C C . LEU A 1 365 ? 9.002 16.292 8.505 1.00 98.38 365 LEU A C 1
ATOM 2845 O O . LEU A 1 365 ? 9.336 16.567 7.360 1.00 98.38 365 LEU A O 1
ATOM 2849 N N . ASN A 1 366 ? 9.065 17.197 9.492 1.00 98.31 366 ASN A N 1
ATOM 2850 C CA . ASN A 1 366 ? 9.566 18.557 9.266 1.00 98.31 366 ASN A CA 1
ATOM 2851 C C . ASN A 1 366 ? 11.051 18.570 8.893 1.00 98.31 366 ASN A C 1
ATOM 2853 O O . ASN A 1 366 ? 11.462 19.396 8.086 1.00 98.31 366 ASN A O 1
ATOM 2857 N N . GLU A 1 367 ? 11.845 17.658 9.455 1.00 98.25 367 GLU A N 1
ATOM 2858 C CA . GLU A 1 367 ? 13.269 17.535 9.133 1.00 98.25 367 GLU A CA 1
ATOM 2859 C C . GLU A 1 367 ? 13.452 17.055 7.690 1.00 98.25 367 GLU A C 1
ATOM 2861 O O . GLU A 1 367 ? 14.193 17.662 6.925 1.00 98.25 367 GLU A O 1
ATOM 2866 N N . LEU A 1 368 ? 12.659 16.069 7.266 1.00 98.31 368 LEU A N 1
ATOM 2867 C CA . LEU A 1 368 ? 12.650 15.610 5.875 1.00 98.31 368 LEU A CA 1
ATOM 2868 C C . LEU A 1 368 ? 12.182 16.713 4.904 1.00 98.31 368 LEU A C 1
ATOM 2870 O O . LEU A 1 368 ? 12.743 16.857 3.821 1.00 98.31 368 LEU A O 1
ATOM 2874 N N . ILE A 1 369 ? 11.188 17.526 5.282 1.00 98.12 369 ILE A N 1
ATOM 2875 C CA . ILE A 1 369 ? 10.732 18.672 4.470 1.00 98.12 369 ILE A CA 1
ATOM 2876 C C . ILE A 1 369 ? 11.855 19.701 4.293 1.00 98.12 369 ILE A C 1
ATOM 2878 O O . ILE A 1 369 ? 12.023 20.246 3.201 1.00 98.12 369 ILE A O 1
ATOM 2882 N N . LEU A 1 370 ? 12.638 19.965 5.344 1.00 97.56 370 LEU A N 1
ATOM 2883 C CA . LEU A 1 370 ? 13.801 20.852 5.255 1.00 97.56 370 LEU A CA 1
ATOM 2884 C C . LEU A 1 370 ? 14.834 20.315 4.252 1.00 97.56 370 LEU A C 1
ATOM 2886 O O . LEU A 1 370 ? 15.366 21.097 3.460 1.00 97.56 370 LEU A O 1
ATOM 2890 N N . ASP A 1 371 ? 14.998 18.993 4.192 1.00 96.69 371 ASP A N 1
ATOM 2891 C CA . ASP A 1 371 ? 15.839 18.282 3.220 1.00 96.69 371 ASP A CA 1
ATOM 2892 C C . ASP A 1 371 ? 15.196 18.127 1.824 1.00 96.69 371 ASP A C 1
ATOM 2894 O O . ASP A 1 371 ? 15.700 17.392 0.976 1.00 96.69 371 ASP A O 1
ATOM 2898 N N . GLN A 1 372 ? 14.107 18.856 1.547 1.00 97.31 372 GLN A N 1
ATOM 2899 C CA . GLN A 1 372 ? 13.385 18.864 0.265 1.00 97.31 372 GLN A CA 1
ATOM 2900 C C . GLN A 1 372 ? 12.720 17.526 -0.104 1.00 97.31 372 GLN A C 1
ATOM 2902 O O . GLN A 1 372 ? 12.396 17.296 -1.272 1.00 97.31 372 GLN A O 1
ATOM 2907 N N . ALA A 1 373 ? 12.480 16.658 0.880 1.00 97.75 373 ALA A N 1
ATOM 2908 C CA . ALA A 1 373 ? 11.785 15.396 0.679 1.00 97.75 373 ALA A CA 1
ATOM 2909 C C . ALA A 1 373 ? 10.309 15.617 0.307 1.00 97.75 373 ALA A C 1
ATOM 2911 O O . ALA A 1 373 ? 9.611 16.458 0.883 1.00 97.75 373 ALA A O 1
ATOM 2912 N N . LYS A 1 374 ? 9.796 14.813 -0.626 1.00 98.31 374 LYS A N 1
ATOM 2913 C CA . LYS A 1 374 ? 8.378 14.794 -0.999 1.00 98.31 374 LYS A CA 1
ATOM 2914 C C . LYS A 1 374 ? 7.611 13.888 -0.056 1.00 98.31 374 LYS A C 1
ATOM 2916 O O . LYS A 1 374 ? 7.795 12.673 -0.070 1.00 98.31 374 LYS A O 1
ATOM 2921 N N . ILE A 1 375 ? 6.712 14.472 0.726 1.00 98.6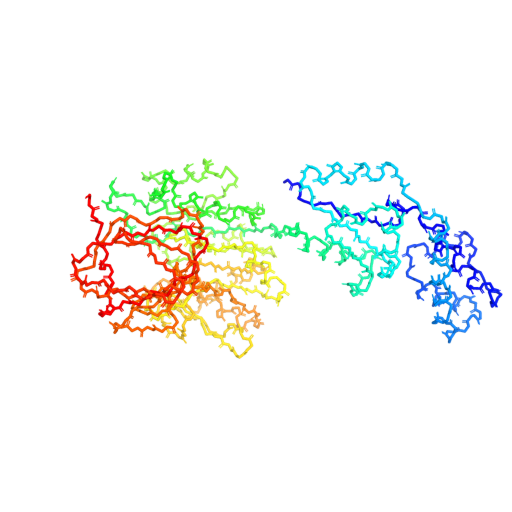2 375 ILE A N 1
ATOM 2922 C CA . ILE A 1 375 ? 5.935 13.725 1.712 1.00 98.62 375 ILE A CA 1
ATOM 2923 C C . ILE A 1 375 ? 4.475 13.643 1.274 1.00 98.62 375 ILE A C 1
ATOM 2925 O O . ILE A 1 375 ? 3.787 14.660 1.171 1.00 98.62 375 ILE A O 1
ATOM 2929 N N . GLY A 1 376 ? 4.015 12.422 1.017 1.00 97.94 376 GLY A N 1
ATOM 2930 C CA . GLY A 1 376 ? 2.630 12.132 0.664 1.00 97.94 376 GLY A CA 1
ATOM 2931 C C . GLY A 1 376 ? 1.752 11.834 1.870 1.00 97.94 376 GLY A C 1
ATOM 2932 O O . GLY A 1 376 ? 2.230 11.584 2.976 1.00 97.94 376 GLY A O 1
ATOM 2933 N N . LEU A 1 377 ? 0.442 11.790 1.644 1.00 95.88 377 LEU A N 1
ATOM 2934 C CA . LEU A 1 377 ? -0.513 11.308 2.634 1.00 95.88 377 LEU A CA 1
ATOM 2935 C C . LEU A 1 377 ? -1.495 10.324 2.010 1.00 95.88 377 LEU A C 1
ATOM 2937 O O . LEU A 1 377 ? -1.892 10.469 0.857 1.00 95.88 377 LEU A O 1
ATOM 2941 N N . HIS A 1 378 ? -1.920 9.351 2.805 1.00 95.25 378 HIS A N 1
ATOM 2942 C CA . HIS A 1 378 ? -3.093 8.541 2.518 1.00 95.25 378 HIS A CA 1
ATOM 2943 C C . HIS A 1 378 ? -4.138 8.858 3.582 1.00 95.25 378 HIS A C 1
ATOM 2945 O O . HIS A 1 378 ? -3.942 8.563 4.760 1.00 95.25 378 HIS A O 1
ATOM 2951 N N . ASN A 1 379 ? -5.222 9.529 3.203 1.00 92.81 379 ASN A N 1
ATOM 2952 C CA . ASN A 1 379 ? -6.283 9.860 4.142 1.00 92.81 379 ASN A CA 1
ATOM 2953 C C . ASN A 1 379 ? -7.312 8.733 4.140 1.00 92.81 379 ASN A C 1
ATOM 2955 O O . ASN A 1 379 ? -7.943 8.491 3.119 1.00 92.81 379 ASN A O 1
ATOM 2959 N N . ILE A 1 380 ? -7.517 8.115 5.299 1.00 86.25 380 ILE A N 1
ATOM 2960 C CA . ILE A 1 380 ? -8.638 7.227 5.572 1.00 86.25 380 ILE A CA 1
ATOM 2961 C C . ILE A 1 380 ? -9.898 8.068 5.416 1.00 86.25 380 ILE A C 1
ATOM 2963 O O . ILE A 1 380 ? -10.250 8.902 6.262 1.00 86.25 380 ILE A O 1
ATOM 2967 N N . GLU A 1 381 ? -10.553 7.899 4.279 1.00 69.81 381 GLU A N 1
ATOM 2968 C CA . GLU A 1 381 ? -11.919 8.344 4.115 1.00 69.81 381 GLU A CA 1
ATOM 2969 C C . GLU A 1 381 ? -12.757 7.406 4.967 1.00 69.81 381 GLU A C 1
ATOM 2971 O O . GLU A 1 381 ? -12.786 6.198 4.747 1.00 69.81 381 GLU A O 1
ATOM 2976 N N . GLY A 1 382 ? -13.362 7.942 6.024 1.00 55.66 382 GLY A N 1
ATOM 2977 C CA . GLY A 1 382 ? -14.272 7.137 6.811 1.00 55.66 382 GLY A CA 1
ATOM 2978 C C . GLY A 1 382 ? -15.381 6.654 5.880 1.00 55.66 382 GLY A C 1
ATOM 2979 O O . GLY A 1 382 ? -16.128 7.473 5.344 1.00 55.66 382 GLY A O 1
ATOM 2980 N N . ASN A 1 383 ? -15.482 5.341 5.677 1.00 46.75 383 ASN A N 1
ATOM 2981 C CA . ASN A 1 383 ? -16.651 4.771 5.030 1.00 46.75 383 ASN A CA 1
ATOM 2982 C C . ASN A 1 383 ? -17.868 5.180 5.860 1.00 46.75 383 ASN A C 1
ATOM 2984 O O . ASN A 1 383 ? -17.931 4.903 7.057 1.00 46.75 383 ASN A O 1
ATOM 2988 N N . MET A 1 384 ? -18.819 5.861 5.225 1.00 57.41 384 MET A N 1
ATOM 2989 C CA . MET A 1 384 ? -20.111 6.184 5.820 1.00 57.41 384 MET A CA 1
ATOM 2990 C C . MET A 1 384 ? -20.756 4.888 6.318 1.00 57.41 384 MET A C 1
ATOM 2992 O O . MET A 1 384 ? -21.147 4.025 5.525 1.00 57.41 384 MET A O 1
ATOM 2996 N N . THR A 1 385 ? -20.811 4.706 7.637 1.00 57.09 385 THR A N 1
ATOM 2997 C CA . THR A 1 385 ? -21.220 3.444 8.255 1.00 57.09 385 THR A CA 1
ATOM 2998 C C . THR A 1 385 ? -22.641 3.115 7.817 1.00 57.09 385 THR A C 1
ATOM 3000 O O . THR A 1 385 ? -23.551 3.903 8.044 1.00 57.09 385 THR A O 1
ATOM 3003 N N . LYS A 1 386 ? -22.859 1.963 7.170 1.00 64.62 386 LYS A N 1
ATOM 3004 C CA . LYS A 1 386 ? -24.196 1.491 6.747 1.00 64.62 386 LYS A CA 1
ATOM 3005 C C . LYS A 1 386 ? -25.018 2.527 5.952 1.00 64.62 386 LYS A C 1
ATOM 3007 O O . LYS A 1 386 ? -26.245 2.513 6.021 1.00 64.62 386 LYS A O 1
ATOM 3012 N N . GLY A 1 387 ? -24.350 3.410 5.204 1.00 77.56 387 GLY A N 1
ATOM 3013 C CA . GLY A 1 387 ? -24.996 4.407 4.349 1.00 77.56 387 GLY A CA 1
ATOM 3014 C C . GLY A 1 387 ? -25.442 5.697 5.045 1.00 77.56 387 GLY A C 1
ATOM 3015 O O . GLY A 1 387 ? -26.084 6.516 4.393 1.00 77.56 387 GLY A O 1
ATOM 3016 N N . TRP A 1 388 ? -25.115 5.895 6.327 1.00 86.00 388 TRP A N 1
ATOM 3017 C CA . TRP A 1 388 ? -25.375 7.131 7.078 1.00 86.00 388 TRP A CA 1
ATOM 3018 C C . TRP A 1 388 ? -24.426 8.255 6.657 1.00 86.00 388 TRP A C 1
ATOM 3020 O O . TRP A 1 388 ? -23.216 8.086 6.738 1.00 86.00 388 TRP A O 1
ATOM 3030 N N . PHE A 1 389 ? -24.955 9.404 6.226 1.00 85.19 389 PHE A N 1
ATOM 3031 C CA . PHE A 1 389 ? -24.144 10.503 5.679 1.00 85.19 389 PHE A CA 1
ATOM 3032 C C . PHE A 1 389 ? -24.516 11.902 6.195 1.00 85.19 389 PHE A C 1
ATOM 3034 O O . PHE A 1 389 ? -23.784 12.849 5.926 1.00 85.19 389 PHE A O 1
ATOM 3041 N N . VAL A 1 390 ? -25.606 12.060 6.949 1.00 88.19 390 VAL A N 1
ATOM 3042 C CA . VAL A 1 390 ? -25.944 13.302 7.670 1.00 88.19 390 VAL A CA 1
ATOM 3043 C C . VAL A 1 390 ? -26.253 12.953 9.117 1.00 88.19 390 VAL A C 1
ATOM 3045 O O . VAL A 1 390 ? -26.963 11.979 9.341 1.00 88.19 390 VAL A O 1
ATOM 3048 N N . GLY A 1 391 ? -25.752 13.733 10.073 1.00 87.38 391 GLY A N 1
ATOM 3049 C CA . GLY A 1 391 ? -26.046 13.565 11.499 1.00 87.38 391 GLY A CA 1
ATOM 3050 C C . GLY A 1 391 ? -24.858 13.844 12.416 1.00 87.38 391 GLY A C 1
ATOM 3051 O O . GLY A 1 391 ? -23.761 14.170 11.954 1.00 87.38 391 GLY A O 1
ATOM 3052 N N . ALA A 1 392 ? -25.077 13.716 13.723 1.00 80.69 392 ALA A N 1
ATOM 3053 C CA . ALA A 1 392 ? -24.131 14.052 14.791 1.00 80.69 392 ALA A CA 1
ATOM 3054 C C . ALA A 1 392 ? -23.024 12.998 15.016 1.00 80.69 392 ALA A C 1
ATOM 3056 O O . ALA A 1 392 ? -22.403 12.943 16.074 1.00 80.69 392 ALA A O 1
ATOM 3057 N N . PHE A 1 393 ? -22.769 12.137 14.031 1.00 76.88 393 PHE A N 1
ATOM 3058 C CA . PHE A 1 393 ? -21.766 11.071 14.077 1.00 76.88 393 PHE A CA 1
ATOM 3059 C C . PHE A 1 393 ? -20.553 11.399 13.192 1.00 76.88 393 PHE A C 1
ATOM 3061 O O . PHE A 1 393 ? -20.519 12.391 12.467 1.00 76.88 393 PHE A O 1
ATOM 3068 N N . THR A 1 394 ? -19.502 10.585 13.269 1.00 64.50 394 THR A N 1
ATOM 3069 C CA . THR A 1 394 ? -18.296 10.727 12.437 1.00 64.50 394 THR A CA 1
ATOM 3070 C C . THR A 1 394 ? -17.878 9.351 11.912 1.00 64.50 394 THR A C 1
ATOM 3072 O O . THR A 1 394 ? -17.797 8.426 12.721 1.00 64.50 394 THR A O 1
ATOM 3075 N N . PRO A 1 395 ? -17.591 9.195 10.602 1.00 64.75 395 PRO A N 1
ATOM 3076 C CA . PRO A 1 395 ? -17.625 10.211 9.535 1.00 64.75 395 PRO A CA 1
ATOM 3077 C C . PRO A 1 395 ? -19.056 10.653 9.167 1.00 64.75 395 PRO A C 1
ATOM 3079 O O . PRO A 1 395 ? -19.989 9.870 9.273 1.00 64.75 395 PRO A O 1
ATOM 3082 N N . THR A 1 396 ? -19.228 11.904 8.729 1.00 70.81 396 THR A N 1
ATOM 3083 C CA . THR A 1 396 ? -20.507 12.446 8.228 1.00 70.81 396 THR A CA 1
ATOM 3084 C C . THR A 1 396 ? -20.242 13.465 7.119 1.00 70.81 396 THR A C 1
ATOM 3086 O O . THR A 1 396 ? -19.235 14.179 7.164 1.00 70.81 396 THR A O 1
ATOM 3089 N N . ALA A 1 397 ? -21.104 13.527 6.102 1.00 72.56 397 ALA A N 1
ATOM 3090 C CA . ALA A 1 397 ? -21.027 14.535 5.042 1.00 72.56 397 ALA A CA 1
ATOM 3091 C C . ALA A 1 397 ? -21.603 15.882 5.507 1.00 72.56 397 ALA A C 1
ATOM 3093 O O . ALA A 1 397 ? -21.150 16.933 5.055 1.00 72.56 397 ALA A O 1
ATOM 3094 N N . PHE A 1 398 ? -22.561 15.861 6.440 1.00 78.38 398 PHE A N 1
ATOM 3095 C CA . PHE A 1 398 ? -23.106 17.057 7.078 1.00 78.38 398 PHE A CA 1
ATOM 3096 C C . PHE A 1 398 ? -23.386 16.788 8.559 1.00 78.38 398 PHE A C 1
ATOM 3098 O O . PHE A 1 398 ? -24.246 15.981 8.908 1.00 78.38 398 PHE A O 1
ATOM 3105 N N . SER A 1 399 ? -22.644 17.464 9.437 1.00 85.38 399 SER A N 1
ATOM 3106 C CA . SER A 1 399 ? -22.799 17.309 10.884 1.00 85.38 399 SER A CA 1
ATOM 3107 C C . SER A 1 399 ? -23.937 18.180 11.405 1.00 85.38 399 SER A C 1
ATOM 3109 O O . SER A 1 399 ? -23.929 19.396 11.206 1.00 85.38 399 SER A O 1
ATOM 3111 N N . THR A 1 400 ? -24.921 17.558 12.052 1.00 84.81 400 THR A N 1
ATOM 3112 C CA . THR A 1 400 ? -26.070 18.238 12.658 1.00 84.81 400 THR A CA 1
ATOM 3113 C C . THR A 1 400 ? -26.748 17.347 13.698 1.00 84.81 400 THR A C 1
ATOM 3115 O O . THR A 1 400 ? -26.817 16.136 13.513 1.00 84.81 400 THR A O 1
ATOM 3118 N N . ASP A 1 401 ? -27.300 17.958 14.746 1.00 87.81 401 ASP A N 1
ATOM 3119 C CA . ASP A 1 401 ? -28.138 17.285 15.750 1.00 87.81 401 ASP A CA 1
ATOM 3120 C C . ASP A 1 401 ? -29.637 17.374 15.387 1.00 87.81 401 ASP A C 1
ATOM 3122 O O . ASP A 1 401 ? -30.506 16.837 16.066 1.00 87.81 401 ASP A O 1
ATOM 3126 N N . SER A 1 402 ? -29.984 18.088 14.309 1.00 91.94 402 SER A N 1
ATOM 3127 C CA . SER A 1 402 ? -31.384 18.292 13.904 1.00 91.94 402 SER A CA 1
ATOM 3128 C C . SER A 1 402 ? -31.991 17.061 13.231 1.00 91.94 402 SER A C 1
ATOM 3130 O O . SER A 1 402 ? -33.199 16.828 13.329 1.00 91.94 402 SER A O 1
ATOM 3132 N N . CYS A 1 403 ? -31.166 16.278 12.539 1.00 93.94 403 CYS A N 1
ATOM 3133 C CA . CYS A 1 403 ? -31.582 15.032 11.920 1.00 93.94 403 CYS A CA 1
ATOM 3134 C C . CYS A 1 403 ? -30.401 14.106 11.629 1.00 93.94 403 CYS A C 1
ATOM 3136 O O . CYS A 1 403 ? -29.255 14.542 11.547 1.00 93.94 403 CYS A O 1
ATOM 3138 N N . GLU A 1 404 ? -30.704 12.834 11.397 1.00 94.00 404 GLU A N 1
ATOM 3139 C CA . GLU A 1 404 ? -29.781 11.885 10.780 1.00 94.00 404 GLU A CA 1
ATOM 3140 C C . GLU A 1 404 ? -30.359 11.402 9.447 1.00 94.00 404 GLU A C 1
ATOM 3142 O O . GLU A 1 404 ? -31.572 11.225 9.341 1.00 94.00 404 GLU A O 1
ATOM 3147 N N . VAL A 1 405 ? -29.518 11.173 8.433 1.00 94.69 405 VAL A N 1
ATOM 3148 C CA . VAL A 1 405 ? -29.948 10.665 7.119 1.00 94.69 405 VAL A CA 1
ATOM 3149 C C . VAL A 1 405 ? -29.036 9.544 6.634 1.00 94.69 405 VAL A C 1
ATOM 3151 O O . VAL A 1 405 ? -27.806 9.669 6.652 1.00 94.69 405 VAL A O 1
ATOM 3154 N N . ALA A 1 406 ? -29.651 8.467 6.147 1.00 93.38 406 ALA A N 1
ATOM 3155 C CA . ALA A 1 406 ? -28.985 7.312 5.563 1.00 93.38 406 ALA A CA 1
ATOM 3156 C C . ALA A 1 406 ? -29.609 6.897 4.224 1.00 93.38 406 ALA A C 1
ATOM 3158 O O . ALA A 1 406 ? -30.826 6.949 4.061 1.00 93.38 406 ALA A O 1
ATOM 3159 N N . VAL A 1 407 ? -28.784 6.400 3.298 1.00 92.62 407 VAL A N 1
ATOM 3160 C CA . VAL A 1 407 ? -29.229 5.600 2.144 1.00 92.62 407 VAL A CA 1
ATOM 3161 C C . VAL A 1 407 ? -28.754 4.168 2.348 1.00 92.62 407 VAL A C 1
ATOM 3163 O O . VAL A 1 407 ? -27.563 3.877 2.234 1.00 92.62 407 VAL A O 1
ATOM 3166 N N . LYS A 1 408 ? -29.682 3.261 2.638 1.00 92.44 408 LYS A N 1
ATOM 3167 C CA . LYS A 1 408 ? -29.387 1.865 2.971 1.00 92.44 408 LYS A CA 1
ATOM 3168 C C . LYS A 1 408 ? -29.708 0.973 1.778 1.00 92.44 408 LYS A C 1
ATOM 3170 O O . LYS A 1 408 ? -30.705 1.179 1.090 1.00 92.44 408 LYS A O 1
ATOM 3175 N N . ARG A 1 409 ? -28.844 -0.007 1.519 1.00 92.12 409 ARG A N 1
ATOM 3176 C CA . ARG A 1 409 ? -29.001 -0.997 0.446 1.00 92.12 409 ARG A CA 1
ATOM 3177 C C . ARG A 1 409 ? -29.080 -2.375 1.076 1.00 92.12 409 ARG A C 1
ATOM 3179 O O . ARG A 1 409 ? -28.224 -2.702 1.893 1.00 92.12 409 ARG A O 1
ATOM 3186 N N . TYR A 1 410 ? -30.069 -3.151 0.663 1.00 92.62 410 TYR A N 1
ATOM 3187 C CA . TYR A 1 410 ? -30.351 -4.474 1.199 1.00 92.62 410 TYR A CA 1
ATOM 3188 C C . TYR A 1 410 ? -30.449 -5.502 0.078 1.00 92.62 410 TYR A C 1
ATOM 3190 O O . TYR A 1 410 ? -30.894 -5.190 -1.032 1.00 92.62 410 TYR A O 1
ATOM 3198 N N . LYS A 1 411 ? -30.042 -6.731 0.385 1.00 94.50 411 LYS A N 1
ATOM 3199 C CA . LYS A 1 411 ? -30.301 -7.923 -0.419 1.00 94.50 411 LYS A CA 1
ATOM 3200 C C . LYS A 1 411 ? -31.559 -8.627 0.065 1.00 94.50 411 LYS A C 1
ATOM 3202 O O . LYS A 1 411 ? -31.912 -8.551 1.239 1.00 94.50 411 LYS A O 1
ATOM 3207 N N . ALA A 1 412 ? -32.239 -9.315 -0.851 1.00 95.75 412 ALA A N 1
ATOM 3208 C CA . ALA A 1 412 ? -33.394 -10.134 -0.497 1.00 95.75 412 ALA A CA 1
ATOM 3209 C C . ALA A 1 412 ? -33.037 -11.114 0.640 1.00 95.75 412 ALA A C 1
ATOM 3211 O O . ALA A 1 412 ? -32.104 -11.906 0.511 1.00 95.75 412 ALA A O 1
ATOM 3212 N N . GLY A 1 413 ? -33.790 -11.064 1.739 1.00 93.94 413 GLY A N 1
ATOM 3213 C CA . GLY A 1 413 ? -33.574 -11.864 2.945 1.00 93.94 413 GLY A CA 1
ATOM 3214 C C . GLY A 1 413 ? -32.843 -11.151 4.087 1.00 93.94 413 GLY A C 1
ATOM 3215 O O . GLY A 1 413 ? -32.822 -11.699 5.189 1.00 93.94 413 GLY A O 1
ATOM 3216 N N . ASP A 1 414 ? -32.288 -9.952 3.874 1.00 93.94 414 ASP A N 1
ATOM 3217 C CA . ASP A 1 414 ? -31.674 -9.161 4.950 1.00 93.94 414 ASP A CA 1
ATOM 3218 C C . ASP A 1 414 ? -32.712 -8.775 6.014 1.00 93.94 414 ASP A C 1
ATOM 3220 O O . ASP A 1 414 ? -33.846 -8.415 5.685 1.00 93.94 414 ASP A O 1
ATOM 3224 N N . LYS A 1 415 ? -32.318 -8.818 7.294 1.00 93.12 415 LYS A N 1
ATOM 3225 C CA . LYS A 1 415 ? -33.190 -8.513 8.440 1.00 93.12 415 LYS A CA 1
ATOM 3226 C C . LYS A 1 415 ? -32.517 -7.591 9.446 1.00 93.12 415 LYS A C 1
ATOM 3228 O O . LYS A 1 415 ? -31.311 -7.687 9.669 1.00 93.12 415 LYS A O 1
ATOM 3233 N N . GLU A 1 416 ? -33.309 -6.755 10.109 1.00 89.44 416 GLU A N 1
ATOM 3234 C CA . GLU A 1 416 ? -32.903 -6.074 11.340 1.00 89.44 416 GLU A CA 1
ATOM 3235 C C . GLU A 1 416 ? -33.819 -6.488 12.490 1.00 89.44 416 GLU A C 1
ATOM 3237 O O . GLU A 1 416 ? -35.040 -6.544 12.338 1.00 89.44 416 GLU A O 1
ATOM 3242 N N . SER A 1 417 ? -33.214 -6.772 13.645 1.00 88.25 417 SER A N 1
ATOM 3243 C CA . SER A 1 417 ? -33.942 -7.124 14.863 1.00 88.25 417 SER A CA 1
ATOM 3244 C C . SER A 1 417 ? -34.910 -6.020 15.282 1.00 88.25 417 SER A C 1
ATOM 3246 O O . SER A 1 417 ? -34.659 -4.832 15.036 1.00 88.25 417 SER A O 1
ATOM 3248 N N . ALA A 1 418 ? -35.980 -6.423 15.967 1.00 88.81 418 ALA A N 1
ATOM 3249 C CA . ALA A 1 418 ? -36.943 -5.503 16.545 1.00 88.81 418 ALA A CA 1
ATOM 3250 C C . ALA A 1 418 ? -36.246 -4.498 17.476 1.00 88.81 418 ALA A C 1
ATOM 3252 O O . ALA A 1 418 ? -35.411 -4.859 18.310 1.00 88.81 418 ALA A O 1
ATOM 3253 N N . HIS A 1 419 ? -36.554 -3.221 17.297 1.00 91.50 419 HIS A N 1
ATOM 3254 C CA . HIS A 1 419 ? -35.967 -2.130 18.060 1.00 91.50 419 HIS A CA 1
ATOM 3255 C C . HIS A 1 419 ? -36.927 -0.951 18.164 1.00 91.50 419 HIS A C 1
ATOM 3257 O O . HIS A 1 419 ? -37.861 -0.836 17.381 1.00 91.50 419 HIS A O 1
ATOM 3263 N N . LEU A 1 420 ? -36.674 -0.058 19.114 1.00 91.56 420 LEU A N 1
ATOM 3264 C CA . LEU A 1 420 ? -37.387 1.205 19.266 1.00 91.56 420 LEU A CA 1
ATOM 3265 C C . LEU A 1 420 ? -36.412 2.368 19.445 1.00 91.56 420 LEU A C 1
ATOM 3267 O O . LEU A 1 420 ? -35.255 2.176 19.841 1.00 91.56 420 LEU A O 1
ATOM 3271 N N . HIS A 1 421 ? -36.917 3.568 19.176 1.00 90.00 421 HIS A N 1
ATOM 3272 C CA . HIS A 1 421 ? -36.239 4.844 19.390 1.00 90.00 421 HIS A CA 1
ATOM 3273 C C . HIS A 1 421 ? -36.918 5.608 20.518 1.00 90.00 421 HIS A C 1
ATOM 3275 O O . HIS A 1 421 ? -38.131 5.730 20.477 1.00 90.00 421 HIS A O 1
ATOM 3281 N N . LYS A 1 422 ? -36.212 6.079 21.552 1.00 89.94 422 LYS A N 1
ATOM 3282 C CA . LYS A 1 422 ? -36.870 6.780 22.675 1.00 89.94 422 LYS A CA 1
ATOM 3283 C C . LYS A 1 422 ? -37.132 8.247 22.368 1.00 89.94 422 LYS A C 1
ATOM 3285 O O . LYS A 1 422 ? -38.081 8.811 22.915 1.00 89.94 422 LYS A O 1
ATOM 3290 N N . GLU A 1 423 ? -36.302 8.845 21.521 1.00 90.25 423 GLU A N 1
ATOM 3291 C CA . GLU A 1 423 ? -36.303 10.279 21.239 1.00 90.25 423 GLU A CA 1
ATOM 3292 C C . GLU A 1 423 ? -36.627 10.578 19.772 1.00 90.25 423 GLU A C 1
ATOM 3294 O O . GLU A 1 423 ? -37.430 11.467 19.485 1.00 90.25 423 GLU A O 1
ATOM 3299 N N . ALA A 1 424 ? -36.032 9.835 18.841 1.00 92.31 424 ALA A N 1
ATOM 3300 C CA . ALA A 1 424 ? -36.141 10.103 17.417 1.00 92.31 424 ALA A CA 1
ATOM 3301 C C . ALA A 1 424 ? -37.425 9.527 16.806 1.00 92.31 424 ALA A C 1
ATOM 3303 O O . ALA A 1 424 ? -37.788 8.372 17.023 1.00 92.31 424 ALA A O 1
ATOM 3304 N N . THR A 1 425 ? -38.076 10.324 15.957 1.00 95.31 425 THR A N 1
ATOM 3305 C CA . THR A 1 425 ? -39.026 9.813 14.962 1.00 95.31 425 THR A CA 1
ATOM 3306 C C . THR A 1 425 ? -38.228 9.281 13.778 1.00 95.31 425 THR A C 1
ATOM 3308 O O . THR A 1 425 ? -37.418 10.023 13.215 1.00 95.31 425 THR A O 1
ATOM 3311 N N . GLU A 1 426 ? -38.450 8.027 13.385 1.00 95.75 426 GLU A N 1
ATOM 3312 C CA . GLU A 1 426 ? -37.844 7.443 12.184 1.00 95.75 426 GLU A CA 1
ATOM 3313 C C . GLU A 1 426 ? -38.808 7.557 10.997 1.00 95.75 426 GLU A C 1
ATOM 3315 O O . GLU A 1 426 ? -39.976 7.190 11.081 1.00 95.75 426 GLU A O 1
ATOM 3320 N N . ILE A 1 427 ? -38.313 8.076 9.877 1.00 96.88 427 ILE A N 1
ATOM 3321 C CA . ILE A 1 427 ? -39.034 8.207 8.614 1.00 96.88 427 ILE A CA 1
ATOM 3322 C C . ILE A 1 427 ? -38.269 7.403 7.567 1.00 96.88 427 ILE A C 1
ATOM 3324 O O . ILE A 1 427 ? -37.139 7.747 7.222 1.00 96.88 427 ILE A O 1
ATOM 3328 N N . THR A 1 428 ? -38.892 6.359 7.035 1.00 96.50 428 THR A N 1
ATOM 3329 C CA . THR A 1 428 ? -38.286 5.469 6.044 1.00 96.50 428 THR A CA 1
ATOM 3330 C C . THR A 1 428 ? -39.046 5.560 4.726 1.00 96.50 428 THR A C 1
ATOM 3332 O O . THR A 1 428 ? -40.222 5.218 4.657 1.00 96.50 428 THR A O 1
ATOM 3335 N N . LEU A 1 429 ? -38.371 6.015 3.670 1.00 97.25 429 LEU A N 1
ATOM 3336 C CA . LEU A 1 429 ? -38.856 5.992 2.288 1.00 97.25 429 LEU A CA 1
ATOM 3337 C C . LEU A 1 429 ? -38.278 4.771 1.571 1.00 97.25 429 LEU A C 1
ATOM 3339 O O . LEU A 1 429 ? -37.057 4.597 1.517 1.00 97.25 429 LEU A O 1
ATOM 3343 N N . ILE A 1 430 ? -39.141 3.970 0.955 1.00 97.50 430 ILE A N 1
ATOM 3344 C CA . ILE A 1 430 ? -38.724 2.855 0.105 1.00 97.50 430 ILE A CA 1
ATOM 3345 C C . ILE A 1 430 ? -38.457 3.395 -1.301 1.00 97.50 430 ILE A C 1
ATOM 3347 O O . ILE A 1 430 ? -39.375 3.702 -2.058 1.00 97.50 430 ILE A O 1
ATOM 3351 N N . LEU A 1 431 ? -37.180 3.546 -1.651 1.00 95.56 431 LEU A N 1
ATOM 3352 C CA . LEU A 1 431 ? -36.761 4.106 -2.938 1.00 95.56 431 LEU A CA 1
ATOM 3353 C C . LEU A 1 431 ? -36.850 3.075 -4.070 1.00 95.56 431 LEU A C 1
ATOM 3355 O O . LEU A 1 431 ? -37.034 3.450 -5.220 1.00 95.56 431 LEU A O 1
ATOM 3359 N N . SER A 1 432 ? -36.674 1.788 -3.758 1.00 97.25 432 SER A N 1
ATOM 3360 C CA . SER A 1 432 ? -36.887 0.673 -4.692 1.00 97.25 432 SER A CA 1
ATOM 3361 C C . SER A 1 432 ? -37.005 -0.651 -3.936 1.00 97.25 432 SER A C 1
ATOM 3363 O O . SER A 1 432 ? -36.441 -0.792 -2.848 1.00 97.25 432 SER A O 1
ATOM 3365 N N . GLY A 1 433 ? -37.670 -1.636 -4.542 1.00 96.69 433 GLY A N 1
ATOM 3366 C CA . GLY A 1 433 ? -37.830 -2.979 -3.979 1.00 96.69 433 GLY A CA 1
ATOM 3367 C C . GLY A 1 433 ? -39.068 -3.132 -3.094 1.00 96.69 433 GLY A C 1
ATOM 3368 O O . GLY A 1 433 ? -39.968 -2.293 -3.103 1.00 96.69 433 GLY A O 1
ATOM 3369 N N . ARG A 1 434 ? -39.135 -4.251 -2.366 1.00 97.31 434 ARG A N 1
ATOM 3370 C CA . ARG A 1 434 ? -40.206 -4.569 -1.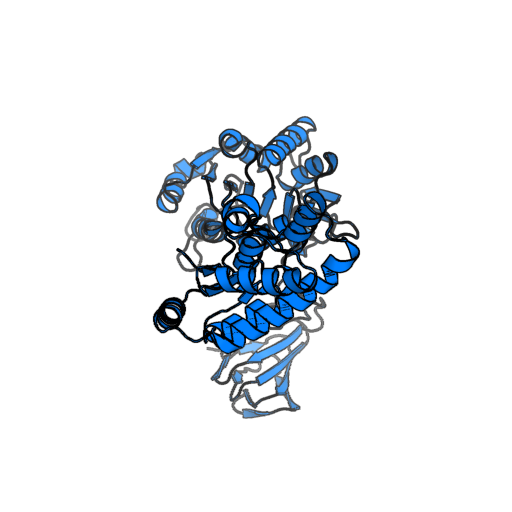414 1.00 97.31 434 ARG A CA 1
ATOM 3371 C C . ARG A 1 434 ? -39.621 -4.973 -0.073 1.00 97.31 434 ARG A C 1
ATOM 3373 O O . ARG A 1 434 ? -38.683 -5.770 -0.021 1.00 97.31 434 ARG A O 1
ATOM 3380 N N . VAL A 1 435 ? -40.209 -4.465 1.001 1.00 97.25 435 VAL A N 1
ATOM 3381 C CA . VAL A 1 435 ? -39.772 -4.721 2.377 1.00 97.25 435 VAL A CA 1
ATOM 3382 C C . VAL A 1 435 ? -40.964 -5.063 3.260 1.00 97.25 435 VAL A C 1
ATOM 3384 O O . VAL A 1 435 ? -42.106 -4.762 2.921 1.00 97.25 435 VAL A O 1
ATOM 3387 N N . ARG A 1 436 ? -40.700 -5.676 4.409 1.00 96.81 436 ARG A N 1
ATOM 3388 C CA . ARG A 1 436 ? -41.659 -5.866 5.490 1.00 96.81 436 ARG A CA 1
ATOM 3389 C C . ARG A 1 436 ? -41.175 -5.105 6.719 1.00 96.81 436 ARG A C 1
ATOM 3391 O O . ARG A 1 436 ? -40.035 -5.280 7.139 1.00 96.81 436 ARG A O 1
ATOM 3398 N N . MET A 1 437 ? -42.040 -4.255 7.259 1.00 94.00 437 MET A N 1
ATOM 3399 C CA . MET A 1 437 ? -41.815 -3.487 8.487 1.00 94.00 437 MET A CA 1
ATOM 3400 C C . MET A 1 437 ? -43.145 -3.331 9.215 1.00 94.00 437 MET A C 1
ATOM 3402 O O . MET A 1 437 ? -44.178 -3.137 8.564 1.00 94.00 437 MET A O 1
ATOM 3406 N N . LEU A 1 438 ? -43.133 -3.401 10.548 1.00 90.12 438 LEU A N 1
ATOM 3407 C CA . LEU A 1 438 ? -44.341 -3.286 11.380 1.00 90.12 438 LEU A CA 1
ATOM 3408 C C . LEU A 1 438 ? -45.400 -4.340 11.007 1.00 90.12 438 LEU A C 1
ATOM 3410 O O . LEU A 1 438 ? -46.603 -4.068 10.979 1.00 90.12 438 LEU A O 1
ATOM 3414 N N . GLY A 1 439 ? -44.945 -5.538 10.627 1.00 89.12 439 GLY A N 1
ATOM 3415 C CA . GLY A 1 439 ? -45.809 -6.631 10.172 1.00 89.12 439 GLY A CA 1
ATOM 3416 C C . GLY A 1 439 ? -46.559 -6.377 8.854 1.00 89.12 439 GLY A C 1
ATOM 3417 O O . GLY A 1 439 ? -47.445 -7.158 8.508 1.00 89.12 439 GLY A O 1
ATOM 3418 N N . LYS A 1 440 ? -46.230 -5.313 8.109 1.00 94.12 440 LYS A N 1
ATOM 3419 C CA . LYS A 1 440 ? -46.844 -4.961 6.817 1.00 94.12 440 LYS A CA 1
ATOM 3420 C C . LYS A 1 440 ? -45.806 -4.948 5.703 1.00 94.12 440 LYS A C 1
ATOM 3422 O O . LYS A 1 440 ? -44.630 -4.706 5.957 1.00 94.12 440 LYS A O 1
ATOM 3427 N N . GLU A 1 441 ? -46.246 -5.217 4.478 1.00 97.19 441 GLU A N 1
ATOM 3428 C CA . GLU A 1 441 ? -45.400 -5.109 3.287 1.00 97.19 441 GLU A CA 1
ATOM 3429 C C . GLU A 1 441 ? -45.505 -3.709 2.681 1.00 97.19 441 GLU A C 1
ATOM 3431 O O . GLU A 1 441 ? -46.600 -3.157 2.582 1.00 97.19 441 GLU A O 1
ATOM 3436 N N . TRP A 1 442 ? -44.362 -3.172 2.267 1.00 97.69 442 TRP A N 1
ATOM 3437 C CA . TRP A 1 442 ? -44.197 -1.843 1.686 1.00 97.69 442 TRP A CA 1
ATOM 3438 C C . TRP A 1 442 ? -43.391 -1.950 0.390 1.00 97.69 442 TRP A C 1
ATOM 3440 O O . TRP A 1 442 ? -42.518 -2.818 0.259 1.00 97.69 442 TRP A O 1
ATOM 3450 N N . GLY A 1 443 ? -43.688 -1.088 -0.576 1.00 96.62 443 GLY A N 1
ATOM 3451 C CA . GLY A 1 443 ? -43.070 -1.058 -1.896 1.00 96.62 443 GLY A CA 1
ATOM 3452 C C . GLY A 1 443 ? -42.528 0.318 -2.272 1.00 96.62 443 GLY A C 1
ATOM 3453 O O . GLY A 1 443 ? -42.582 1.270 -1.502 1.00 96.62 443 GLY A O 1
ATOM 3454 N N . GLU A 1 444 ? -41.978 0.408 -3.480 1.00 97.56 444 GLU A N 1
ATOM 3455 C CA . GLU A 1 444 ? -41.416 1.641 -4.034 1.00 97.56 444 GLU A CA 1
ATOM 3456 C C . GLU A 1 444 ? -42.387 2.832 -3.943 1.00 97.56 444 GLU A C 1
ATOM 3458 O O . GLU A 1 444 ? -43.525 2.762 -4.405 1.00 97.56 444 GLU A O 1
ATOM 3463 N N . GLY A 1 445 ? -41.907 3.935 -3.366 1.00 95.31 445 GLY A N 1
ATOM 3464 C CA . GLY A 1 445 ? -42.664 5.168 -3.152 1.00 95.31 445 GLY A CA 1
ATOM 3465 C C . GLY A 1 445 ? -43.361 5.264 -1.792 1.00 95.31 445 GLY A C 1
ATOM 3466 O O . GLY A 1 445 ? -43.763 6.364 -1.411 1.00 95.31 445 GLY A O 1
ATOM 3467 N N . ASP A 1 446 ? -43.466 4.166 -1.039 1.00 97.56 446 ASP A N 1
ATOM 3468 C CA . ASP A 1 446 ? -44.080 4.187 0.288 1.00 97.56 446 ASP A CA 1
ATOM 3469 C C . ASP A 1 446 ? -43.190 4.899 1.318 1.00 97.56 446 ASP A C 1
ATOM 3471 O O . ASP A 1 446 ? -41.963 4.753 1.329 1.00 97.56 446 ASP A O 1
ATOM 3475 N N . ILE A 1 447 ? -43.833 5.652 2.216 1.00 97.19 447 ILE A N 1
ATOM 3476 C CA . ILE A 1 447 ? -43.195 6.358 3.332 1.00 97.19 447 ILE A CA 1
ATOM 3477 C C . ILE A 1 447 ? -43.783 5.839 4.639 1.00 97.19 447 ILE A C 1
ATOM 3479 O O . ILE A 1 447 ? -44.993 5.890 4.863 1.00 97.19 447 ILE A O 1
ATOM 3483 N N . ILE A 1 448 ? -42.902 5.379 5.515 1.00 96.50 448 ILE A N 1
ATOM 3484 C CA . ILE A 1 448 ? -43.217 4.803 6.817 1.00 96.50 448 ILE A CA 1
ATOM 3485 C C . ILE A 1 448 ? -42.736 5.794 7.873 1.00 96.50 448 ILE A C 1
ATOM 3487 O O . ILE A 1 448 ? -41.598 6.253 7.807 1.00 96.50 448 ILE A O 1
ATOM 3491 N N . VAL A 1 449 ? -43.592 6.136 8.834 1.00 96.19 449 VAL A N 1
ATOM 3492 C CA . VAL A 1 449 ? -43.252 7.028 9.951 1.00 96.19 449 VAL A CA 1
ATOM 3493 C C . VAL A 1 449 ? -43.450 6.259 11.245 1.00 96.19 449 VAL A C 1
ATOM 3495 O O . VAL A 1 449 ? -44.535 5.736 11.483 1.00 96.19 449 VAL A O 1
ATOM 3498 N N . ILE A 1 450 ? -42.400 6.194 12.054 1.00 94.38 450 ILE A N 1
ATOM 3499 C CA . ILE A 1 450 ? -42.322 5.412 13.284 1.00 94.38 450 ILE A CA 1
ATOM 3500 C C . ILE A 1 450 ? -42.094 6.399 14.418 1.00 94.38 450 ILE A C 1
ATOM 3502 O O . ILE A 1 450 ? -41.103 7.138 14.426 1.00 94.38 450 ILE A O 1
ATOM 3506 N N . SER A 1 451 ? -43.043 6.448 15.347 1.00 94.44 451 SER A N 1
ATOM 3507 C CA . SER A 1 451 ? -42.996 7.405 16.450 1.00 94.44 451 SER A CA 1
ATOM 3508 C C . SER A 1 451 ? -42.005 6.957 17.530 1.00 94.44 451 SER A C 1
ATOM 3510 O O . SER A 1 451 ? -41.732 5.762 17.665 1.00 94.44 451 SER A O 1
ATOM 3512 N N . PRO A 1 452 ? -41.500 7.875 18.368 1.00 93.88 452 PRO A N 1
ATOM 3513 C CA . PRO A 1 452 ? -40.712 7.486 19.525 1.00 93.88 452 PRO A CA 1
ATOM 3514 C C . PRO A 1 452 ? -41.469 6.489 20.419 1.00 93.88 452 PRO A C 1
ATOM 3516 O O . PRO A 1 452 ? -42.649 6.669 20.724 1.00 93.88 452 PRO A O 1
ATOM 3519 N N . ASN A 1 453 ? -40.762 5.464 20.883 1.00 91.25 453 ASN A N 1
ATOM 3520 C CA . ASN A 1 453 ? -41.200 4.308 21.666 1.00 91.25 453 ASN A CA 1
ATOM 3521 C C . ASN A 1 453 ? -42.079 3.304 20.908 1.00 91.25 453 ASN A C 1
ATOM 3523 O O . ASN A 1 453 ? -42.549 2.335 21.505 1.00 91.25 453 ASN A O 1
ATOM 3527 N N . GLU A 1 454 ? -42.264 3.486 19.603 1.00 91.88 454 GLU A N 1
ATOM 3528 C CA . GLU A 1 454 ? -42.864 2.483 18.734 1.00 91.88 454 GLU A CA 1
ATOM 3529 C C . GLU A 1 454 ? -41.794 1.471 18.301 1.00 91.88 454 GLU A C 1
ATOM 3531 O O . GLU A 1 454 ? -40.709 1.839 17.844 1.00 91.88 454 GLU A O 1
ATOM 3536 N N . ALA A 1 455 ? -42.079 0.182 18.492 1.00 90.56 455 ALA A N 1
ATOM 3537 C CA . ALA A 1 455 ? -41.177 -0.885 18.085 1.00 90.56 455 ALA A CA 1
ATOM 3538 C C . ALA A 1 455 ? -41.313 -1.154 16.585 1.00 90.56 455 ALA A C 1
ATOM 3540 O O . ALA A 1 455 ? -42.421 -1.304 16.076 1.00 90.56 455 ALA A O 1
ATOM 3541 N N . THR A 1 456 ? -40.182 -1.288 15.901 1.00 90.75 456 THR A N 1
ATOM 3542 C CA . THR A 1 456 ? -40.106 -1.641 14.488 1.00 90.75 456 THR A CA 1
ATOM 3543 C C . THR A 1 456 ? -39.115 -2.765 14.248 1.00 90.75 456 THR A C 1
ATOM 3545 O O . THR A 1 456 ? -38.101 -2.900 14.929 1.00 90.75 456 THR A O 1
ATOM 3548 N N . ASP A 1 457 ? -39.396 -3.550 13.223 1.00 91.56 457 ASP A N 1
ATOM 3549 C CA . ASP A 1 457 ? -38.521 -4.545 12.627 1.00 91.56 457 ASP A CA 1
ATOM 3550 C C . ASP A 1 457 ? -38.261 -4.199 11.154 1.00 91.56 457 ASP A C 1
ATOM 3552 O O . ASP A 1 457 ? -38.821 -3.240 10.613 1.00 91.56 457 ASP A O 1
ATOM 3556 N N . PHE A 1 458 ? -37.371 -4.954 10.511 1.00 94.81 458 PHE A N 1
ATOM 3557 C CA . PHE A 1 458 ? -37.113 -4.815 9.083 1.00 94.81 458 PHE A CA 1
ATOM 3558 C C . PHE A 1 458 ? -36.784 -6.162 8.445 1.00 94.81 458 PHE A C 1
ATOM 3560 O O . PHE A 1 458 ? -35.946 -6.905 8.956 1.00 94.81 458 PHE A O 1
ATOM 3567 N N . GLU A 1 459 ? -37.377 -6.440 7.287 1.00 96.81 459 GLU A N 1
ATOM 3568 C CA . GLU A 1 459 ? -36.999 -7.541 6.400 1.00 96.81 459 GLU A CA 1
ATOM 3569 C C . GLU A 1 459 ? -37.078 -7.099 4.933 1.00 96.81 459 GLU A C 1
ATOM 3571 O O . GLU A 1 459 ? -38.102 -6.594 4.475 1.00 96.81 459 GLU A O 1
ATOM 3576 N N . ALA A 1 460 ? -36.018 -7.323 4.162 1.00 96.81 460 ALA A N 1
ATOM 3577 C CA . ALA A 1 460 ? -36.016 -7.087 2.723 1.00 96.81 460 ALA A CA 1
ATOM 3578 C C . ALA A 1 460 ? -36.608 -8.301 1.982 1.00 96.81 460 ALA A C 1
ATOM 3580 O O . ALA A 1 460 ? -36.032 -9.387 1.990 1.00 96.81 460 ALA A O 1
ATOM 3581 N N . LEU A 1 461 ? -37.756 -8.136 1.316 1.00 97.12 461 LEU A N 1
ATOM 3582 C CA . LEU A 1 461 ? -38.416 -9.210 0.552 1.00 97.12 461 LEU A CA 1
ATOM 3583 C C . LEU A 1 461 ? -37.820 -9.371 -0.853 1.00 97.12 461 LEU A C 1
ATOM 3585 O O . LEU A 1 461 ? -37.883 -10.444 -1.452 1.00 97.12 461 LEU A O 1
ATOM 3589 N N . THR A 1 462 ? -37.245 -8.296 -1.384 1.00 97.25 462 THR A N 1
ATOM 3590 C CA . THR A 1 462 ? -36.407 -8.271 -2.588 1.00 97.25 462 THR A CA 1
ATOM 3591 C C . THR A 1 462 ? -35.148 -7.461 -2.292 1.00 97.25 462 THR A C 1
ATOM 3593 O O . THR A 1 462 ? -35.058 -6.831 -1.241 1.00 97.25 462 THR A O 1
ATOM 3596 N N . ASP A 1 463 ? -34.203 -7.401 -3.234 1.00 94.94 463 ASP A N 1
ATOM 3597 C CA . ASP A 1 463 ? -33.195 -6.338 -3.207 1.00 94.94 463 ASP A CA 1
ATOM 3598 C C . ASP A 1 463 ? -33.917 -4.983 -3.101 1.00 94.94 463 ASP A C 1
ATOM 3600 O O . ASP A 1 463 ? -34.903 -4.749 -3.813 1.00 94.94 463 ASP A O 1
ATOM 3604 N N . ALA A 1 464 ? -33.479 -4.139 -2.166 1.00 95.94 464 ALA A N 1
ATOM 3605 C CA . ALA A 1 464 ? -34.177 -2.910 -1.806 1.00 95.94 464 ALA A CA 1
ATOM 3606 C C . ALA A 1 464 ? -33.205 -1.769 -1.489 1.00 95.94 464 ALA A C 1
ATOM 3608 O O . ALA A 1 464 ? -32.084 -1.983 -1.015 1.00 95.94 464 ALA A O 1
ATOM 3609 N N . ILE A 1 465 ? -33.649 -0.540 -1.750 1.00 96.00 465 ILE A N 1
ATOM 3610 C CA . ILE A 1 465 ? -32.934 0.686 -1.385 1.00 96.00 465 ILE A CA 1
ATOM 3611 C C . ILE A 1 465 ? -33.888 1.555 -0.584 1.00 96.00 465 ILE A C 1
ATOM 3613 O O . ILE A 1 465 ? -34.964 1.892 -1.074 1.00 96.00 465 ILE A O 1
ATOM 3617 N N . ASN A 1 466 ? -33.462 1.958 0.609 1.00 95.69 466 ASN A N 1
ATOM 3618 C CA . ASN A 1 466 ? -34.272 2.752 1.524 1.00 95.69 466 ASN A CA 1
ATOM 3619 C C . ASN A 1 466 ? -33.544 4.047 1.873 1.00 95.69 466 ASN A C 1
ATOM 3621 O O . ASN A 1 466 ? -32.322 4.053 2.047 1.00 95.69 466 ASN A O 1
ATOM 3625 N N . VAL A 1 467 ? -34.298 5.128 2.033 1.00 96.56 467 VAL A N 1
ATOM 3626 C CA . VAL A 1 467 ? -33.820 6.360 2.662 1.00 96.56 467 VAL A CA 1
ATOM 3627 C C . VAL A 1 467 ? -34.388 6.406 4.070 1.00 96.56 467 VAL A C 1
ATOM 3629 O O . VAL A 1 467 ? -35.599 6.314 4.233 1.00 96.56 467 VAL A O 1
ATOM 3632 N N . VAL A 1 468 ? -33.524 6.546 5.071 1.00 95.38 468 VAL A N 1
ATOM 3633 C CA . VAL A 1 468 ? -33.922 6.647 6.480 1.00 95.38 468 VAL A CA 1
ATOM 3634 C C . VAL A 1 468 ? -33.572 8.038 6.979 1.00 95.38 468 VAL A C 1
ATOM 3636 O O . VAL A 1 468 ? -32.428 8.468 6.837 1.00 95.38 468 VAL A O 1
ATOM 3639 N N . VAL A 1 469 ? -34.547 8.732 7.559 1.00 96.25 469 VAL A N 1
ATOM 3640 C CA . VAL A 1 469 ? -34.385 10.032 8.211 1.00 96.25 469 VAL A CA 1
ATOM 3641 C C . VAL A 1 469 ? -34.809 9.904 9.665 1.00 96.25 469 VAL A C 1
ATOM 3643 O O . VAL A 1 469 ? -35.883 9.386 9.947 1.00 96.25 469 VAL A O 1
ATOM 3646 N N . LYS A 1 470 ? -33.995 10.402 10.592 1.00 94.69 470 LYS A N 1
ATOM 3647 C CA . LYS A 1 470 ? -34.342 10.481 12.015 1.00 94.69 470 LYS A CA 1
ATOM 3648 C C . LYS A 1 470 ? -34.396 11.919 12.459 1.00 94.69 470 LYS A C 1
ATOM 3650 O O . LYS A 1 470 ? -33.503 12.686 12.108 1.00 94.69 470 LYS A O 1
ATOM 3655 N N . THR A 1 471 ? -35.433 12.295 13.197 1.00 94.44 471 THR A N 1
ATOM 3656 C CA . THR A 1 471 ? -35.554 13.649 13.744 1.00 94.44 471 THR A CA 1
ATOM 3657 C C . THR A 1 471 ? -36.184 13.640 15.146 1.00 94.44 471 THR A C 1
ATOM 3659 O O . THR A 1 471 ? -37.226 13.003 15.330 1.00 94.44 471 THR A O 1
ATOM 3662 N N . PRO A 1 472 ? -35.573 14.317 16.142 1.00 92.19 472 PRO A N 1
ATOM 3663 C CA . PRO A 1 472 ? -34.243 14.941 16.084 1.00 92.19 472 PRO A CA 1
ATOM 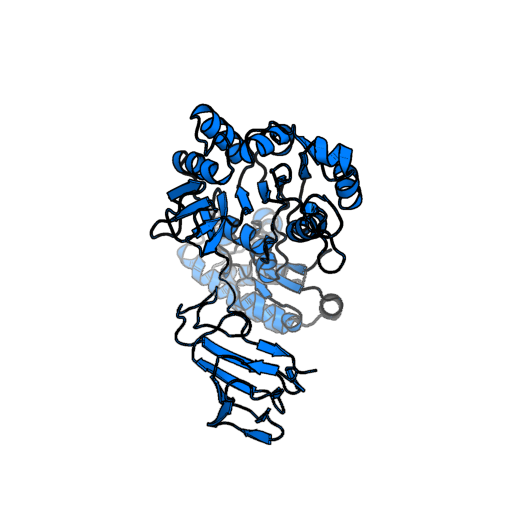3664 C C . PRO A 1 472 ? -33.125 13.903 15.860 1.00 92.19 472 PRO A C 1
ATOM 3666 O O . PRO A 1 472 ? -33.367 12.698 15.925 1.00 92.19 472 PRO A O 1
ATOM 3669 N N . GLY A 1 473 ? -31.914 14.356 15.533 1.00 88.00 473 GLY A N 1
ATOM 3670 C CA . GLY A 1 473 ? -30.759 13.463 15.493 1.00 88.00 473 GLY A CA 1
ATOM 3671 C C . GLY A 1 473 ? -30.323 13.129 16.918 1.00 88.00 473 GLY A C 1
ATOM 3672 O O . GLY A 1 473 ? -30.061 14.040 17.699 1.00 88.00 473 GLY A O 1
ATOM 3673 N N . ALA A 1 474 ? -30.268 11.843 17.264 1.00 84.19 474 ALA A N 1
ATOM 3674 C CA . ALA A 1 474 ? -29.992 11.389 18.625 1.00 84.19 474 ALA A CA 1
ATOM 3675 C C . ALA A 1 474 ? -29.032 10.189 18.617 1.00 84.19 474 ALA A C 1
ATOM 3677 O O . ALA A 1 474 ? -29.391 9.064 18.258 1.00 84.19 474 ALA A O 1
ATOM 3678 N N . LEU A 1 475 ? -27.788 10.432 19.043 1.00 77.50 475 LEU A N 1
ATOM 3679 C CA . LEU A 1 475 ? -26.766 9.391 19.137 1.00 77.50 475 LEU A CA 1
ATOM 3680 C C . LEU A 1 475 ? -27.178 8.319 20.152 1.00 77.50 475 LEU A C 1
ATOM 3682 O O . LEU A 1 475 ? -27.547 8.626 21.282 1.00 77.50 475 LEU A O 1
ATOM 3686 N N . ASN A 1 476 ? -27.014 7.050 19.772 1.00 79.12 476 ASN A N 1
ATOM 3687 C CA . ASN A 1 476 ? -27.304 5.878 20.610 1.00 79.12 476 ASN A CA 1
ATOM 3688 C C . ASN A 1 476 ? -28.775 5.738 21.049 1.00 79.12 476 ASN A C 1
ATOM 3690 O O . ASN A 1 476 ? -29.062 5.055 22.028 1.00 79.12 476 ASN A O 1
ATOM 3694 N N . ASP A 1 477 ? -29.720 6.302 20.296 1.00 85.94 477 ASP A N 1
ATOM 3695 C CA . ASP A 1 477 ? -31.152 6.209 20.601 1.00 85.94 477 ASP A CA 1
ATOM 3696 C C . ASP A 1 477 ? -31.807 4.880 20.155 1.00 85.94 477 ASP A C 1
ATOM 3698 O O . ASP A 1 477 ? -33.021 4.784 20.064 1.00 85.94 477 ASP A O 1
ATOM 3702 N N . LYS A 1 478 ? -31.052 3.824 19.819 1.00 86.94 478 LYS A N 1
ATOM 3703 C CA . LYS A 1 478 ? -31.615 2.525 19.386 1.00 86.94 478 LYS A CA 1
ATOM 3704 C C . LYS A 1 478 ? -31.613 1.522 20.537 1.00 86.94 478 LYS A C 1
ATOM 3706 O O . LYS A 1 478 ? -30.546 1.151 21.016 1.00 86.94 478 LYS A O 1
ATOM 3711 N N . TYR A 1 479 ? -32.785 1.008 20.900 1.00 87.75 479 TYR A N 1
ATOM 3712 C CA . TYR A 1 479 ? -32.948 -0.006 21.945 1.00 87.75 479 TYR A CA 1
ATOM 3713 C C . TYR A 1 479 ? -33.547 -1.272 21.344 1.00 87.75 479 TYR A C 1
ATOM 3715 O O . TYR A 1 479 ? -34.576 -1.202 20.680 1.00 87.75 479 TYR A O 1
ATOM 3723 N N . LEU A 1 480 ? -32.899 -2.419 21.549 1.00 83.94 480 LEU A N 1
ATOM 3724 C CA . LEU A 1 480 ? -33.434 -3.706 21.107 1.00 83.94 480 LEU A CA 1
ATOM 3725 C C . LEU A 1 480 ? -34.648 -4.083 21.959 1.00 83.94 480 LEU A C 1
ATOM 3727 O O . LEU A 1 480 ? -34.653 -3.852 23.168 1.00 83.94 480 LEU A O 1
ATOM 3731 N N . VAL A 1 481 ? -35.662 -4.646 21.311 1.00 81.75 481 VAL A N 1
ATOM 3732 C CA . VAL A 1 481 ? -36.828 -5.220 21.983 1.00 81.75 481 VAL A CA 1
ATOM 3733 C C . VAL A 1 481 ? -36.581 -6.722 22.093 1.00 81.75 481 VAL A C 1
ATOM 3735 O O . VAL A 1 481 ? -36.276 -7.352 21.079 1.00 81.75 481 VAL A O 1
ATOM 3738 N N . GLU A 1 482 ? -36.631 -7.253 23.318 1.00 62.84 482 GLU A N 1
ATOM 3739 C CA . GLU A 1 482 ? -36.512 -8.696 23.592 1.00 62.84 482 GLU A CA 1
ATOM 3740 C C . GLU A 1 482 ? -37.696 -9.501 23.052 1.00 62.84 482 GLU A C 1
ATOM 3742 O O . GLU A 1 482 ? -38.848 -9.010 23.145 1.00 62.84 482 GLU A O 1
#

Organism: Medicago truncatula (NCBI:txid3880)

Radius of gyration: 30.91 Å; chains: 1; bounding box: 73×51×88 Å

InterPro domains:
  IPR005835 Nucleotidyl transferase domain [PF00483] (211-338)
  IPR006439 HAD hydrolase, subfamily IA [PR00413] (2-13)
  IPR006439 HAD hydrolase, subfamily IA [PR00413] (99-112)
  IPR006439 HAD hydrolase, subfamily IA [PR00413] (130-146)
  IPR011051 RmlC-like cupin domain superfamily [SSF51182] (386-475)
  IPR014710 RmlC-like jelly roll fold [G3DSA:2.60.120.10] (397-472)
  IPR023198 Phosphoglycolate phosphatase-like, domain 2 [G3DSA:1.10.150.240] (15-88)
  IPR023214 HAD superfamily [G3DSA:3.40.50.1000] (3-158)
  IPR029044 Nucleotide-diphospho-sugar transferases [G3DSA:3.90.550.10] (167-395)
  IPR029044 Nucleotide-diphospho-sugar transferases [SSF53448] (164-383)
  IPR036412 HAD-like superfamily [SSF56784] (1-160)
  IPR041492 Haloacid dehalogenase-like hydrolase [PF13419] (5-158)
  IPR051600 Beta-phosphoglucomutase-like [PTHR46193] (1-369)

Secondary structure (DSSP, 8-state):
---EEEEETBTTTB--HHHHHHHHHHHHHTTT----HHHIIIIITT--HHHHHHHHHHHS---GGGHHHHHHHHHHHHHHHHHHH----HHHHHHHHHHHHTT-EEEEE-SS-HHHHHHHHHHTT-GGG-SEEE-GGG-SS-TTSTHHHHHHHHHTT--PPPPEEEEEEE-S-PPEE-SSSSEEGGG-EETTEEHHHHHHHHHTTTEEEEEEEEEEHHHHHHH-HHHHHHHH-TT-EEEEE-TT--SHHHHHHHTHHHH-SSS-EEEEETT----S-HHHHHHHHHHTT-SEEEEEEE---TTS-EEEE-TTS-EEEEESSS-SSSEEEEEEEEES-HHHHHHHHHHHHHTT--BTTB--STTHHHHHHHTT--EEEEEE----GGGEEESSSSS-SB--SS-EEEEEEE-TT-EEEEEEESSPEEEEEEEESEEEETTEEEETT-EEEE-TT-EEEEEESSSEEEEEEEES--TT-EEE--

Sequence (482 aa):
MIKAVIFDMDGVLIEAKEWHYEALNRALQLFGYEINRVDHLTTYDGLPTKRKLEMLSLQTDLPQTLHSFVNEMKQQYTTEIVHALCKPRFVHEFALSKLKAQGYKLAVASNSIRHTVELMMDKAGLAKYLDVMFSNEDVKNAKPDPEIYVKAMQALGAGGASRMNVLILAAGAAPMEQVDGEYPLLLAEIDGVTLIERVIQSIESLVGDRLIVALRRSEMTRFHLGDVVTILRPDAAVVPVADSVRGAACTALLASQYIDSDSELLVVNANQLVDVNLAEVVRDFRSNNFDAGLVTFRSVHPRYSYVRVDNSGLVTEAAEKRPISRFASAGVYWFSSGHSFVAGIRDMIRKDVHVGGDFYVTPVLNELILDQAKIGLHNIEGNMTKGWFVGAFTPTAFSTDSCEVAVKRYKAGDKESAHLHKEATEITLILSGRVRMLGKEWGEGDIIVISPNEATDFEALTDAINVVVKTPGALNDKYLVE

Foldseek 3Di:
DQAADEDEPDPTVDVCQVQLQVLLQVLQVVVPDHDDPVCCVPPVDPHDQLVVQVVVVVVDVDDPVCSVVSVVSSVVSSLVCLVVPQAADPVSQVVLVVCVVVNHAYEYEYQADPVSQVSSCVRRVNPVSHPYYYYVVNDPDHPVDCRRVCVVCVSSVNPQQPAFEEEEQALDPADADPPPDRAGQQQDDDPNAGLQLLVCVLCVSNHHPAYEYEYEPVNCVPPVVVVVCCVSPVRHHYQYDYNPQQARLSSVLSCCVPQQWLTKYKYAYSNDDDPDNVSVVSVVCVVVVFQKEFEWEFDQQLQFKAFDADPVQWTDAIGHSHPPDRTTTPRIMIGSGSNLQSVLSVVCVVVVPDDPRHDYSRRSVNVCVVVVTTYHYDYPPPDCPQFKAEECDPPHVHYDQFKTKGKHKDAAFDKDAKKFFQPKWKKKAWCAAWKDKPNDIDGHGDIDIADGPGIMIIGGNHTTIMMIMIGRGDPPRIGGDD

pLDDT: mean 90.51, std 9.63, range [44.81, 98.62]